Protein AF-0000000067840440 (afdb_homodimer)

Organism: Pseudomonas putida (strain ATCC 47054 / DSM 6125 / CFBP 8728 / NCIMB 11950 / KT2440) (NCBI:txid160488)

Sequence (630 aa):
MSRLPPDKAQAPASLGALKISSRQITLLNALGEFGNLRRAAAAMHTTQPAASLLLQQLEERLGVRLFERLPRGMQATLYGEVMIRYAQNALHEFDHAQAQIAELARGALGLVRVGSVMGPVPGVLTKAVLAYKRDQPKVRISLEVGTSDTLLPALLRGDFDMVVGRLPDQSDSQELNIELFDGGEQMRIIARAGHPLATATGLQLADLVSLTWILHPIGSPMRRRVESALQAGGMVQSLDIVETASILATTAMLEASEMIAVVPNDVAQHYARYGMVAVLPVELPLAMANLGVLTLRSRPNSVALDTLLRYLRAQMSRLPPDKAQAPASLGALKISSRQITLLNALGEFGNLRRAAAAMHTTQPAASLLLQQLEERLGVRLFERLPRGMQATLYGEVMIRYAQNALHEFDHAQAQIAELARGALGLVRVGSVMGPVPGVLTKAVLAYKRDQPKVRISLEVGTSDTLLPALLRGDFDMVVGRLPDQSDSQELNIELFDGGEQMRIIARAGHPLATATGLQLADLVSLTWILHPIGSPMRRRVESALQAGGMVQSLDIVETASILATTAMLEASEMIAVVPNDVAQHYARYGMVAVLPVELPLAMANLGVLTLRSRPNSVALDTLLRYLRAQ

Solvent-accessible surface area (backbone atoms only — not comparable to full-atom values): 33110 Å² total; per-residue (Å²): 133,82,77,72,72,78,78,74,72,67,73,69,76,70,54,72,56,43,87,49,42,16,64,42,30,29,46,34,35,27,34,64,75,57,30,19,61,60,59,21,12,54,53,66,74,46,49,47,68,58,44,49,50,48,51,48,53,45,23,60,71,68,71,45,66,33,59,43,84,47,101,91,29,38,43,67,30,76,48,18,34,36,48,20,16,33,22,37,48,39,44,48,39,46,52,50,31,50,50,50,45,51,49,64,68,68,56,71,89,38,76,35,32,36,29,28,33,64,46,49,35,66,46,52,50,36,53,16,53,50,56,42,43,74,76,41,47,72,44,34,39,36,45,45,70,52,44,48,64,59,44,48,57,34,36,78,10,47,70,23,64,30,32,42,31,58,70,65,66,80,83,60,50,80,55,40,40,76,46,70,48,88,61,66,50,51,59,37,40,35,28,15,50,84,41,75,60,46,75,43,79,85,50,49,72,74,78,51,57,85,40,42,36,41,35,45,43,87,74,26,62,64,34,53,46,50,51,50,34,38,42,74,66,64,49,77,68,86,64,31,44,36,26,35,79,37,64,67,54,50,52,38,43,16,61,75,44,80,31,33,33,69,40,35,44,57,47,51,52,59,40,33,76,50,55,55,29,29,65,37,63,45,84,59,83,50,80,46,68,45,38,23,42,35,32,52,60,88,51,80,76,50,72,66,45,50,52,43,50,52,40,46,71,72,97,136,82,77,71,73,76,78,72,72,69,73,70,74,69,54,73,56,44,88,48,43,17,65,43,31,29,46,35,34,26,33,63,73,57,30,19,60,59,59,20,12,53,54,68,74,47,49,46,68,58,45,50,48,48,50,47,53,45,24,60,72,69,70,45,67,33,59,43,84,47,98,90,31,39,43,68,31,77,47,19,32,35,47,19,16,34,23,36,47,39,45,47,39,45,52,51,31,51,50,50,45,51,48,64,68,69,56,71,90,38,77,37,32,37,30,27,32,65,44,49,35,67,47,52,49,35,53,16,53,51,56,42,44,72,76,41,47,73,43,33,40,38,43,45,68,52,45,47,63,58,44,49,58,34,35,77,10,48,69,23,64,31,32,42,30,56,71,66,66,79,84,60,50,81,55,39,42,76,46,71,50,89,60,66,49,52,57,36,40,34,29,15,50,84,39,76,61,47,75,44,79,85,50,50,72,74,77,51,58,87,40,42,35,40,36,46,43,87,75,25,63,64,34,56,47,50,51,51,33,38,43,74,64,65,50,77,68,86,65,29,43,37,27,35,79,36,65,66,54,50,50,37,41,16,62,75,43,79,32,34,33,68,41,34,43,57,47,49,51,59,40,33,75,50,55,54,28,29,65,37,64,46,83,60,83,50,81,46,70,44,37,23,44,37,31,51,60,88,50,82,77,50,72,65,46,50,52,45,50,53,39,46,70,71,98

Structure (mmCIF, N/CA/C/O backbone):
data_AF-0000000067840440-model_v1
#
loop_
_entity.id
_entity.type
_entity.pdbx_description
1 polymer 'Galactose-binding protein regulator'
#
loop_
_atom_site.group_PDB
_atom_site.id
_atom_site.type_symbol
_atom_site.label_atom_id
_atom_site.label_alt_id
_atom_site.label_comp_id
_atom_site.label_asym_id
_atom_site.label_entity_id
_atom_site.label_seq_id
_atom_site.pdbx_PDB_ins_code
_atom_site.Cartn_x
_atom_site.Cartn_y
_atom_site.Cartn_z
_atom_site.occupancy
_atom_site.B_iso_or_equiv
_atom_site.auth_seq_id
_atom_site.auth_comp_id
_atom_site.auth_asym_id
_atom_site.auth_atom_id
_atom_site.pdbx_PDB_model_num
ATOM 1 N N . MET A 1 1 ? -34.469 9.391 48.969 1 28.38 1 MET A N 1
ATOM 2 C CA . MET A 1 1 ? -34.156 8.75 47.719 1 28.38 1 MET A CA 1
ATOM 3 C C . MET A 1 1 ? -33.156 9.578 46.906 1 28.38 1 MET A C 1
ATOM 5 O O . MET A 1 1 ? -33.438 10.695 46.5 1 28.38 1 MET A O 1
ATOM 9 N N . SER A 1 2 ? -31.891 9.5 47.219 1 31 2 SER A N 1
ATOM 10 C CA . SER A 1 2 ? -30.719 10.297 46.875 1 31 2 SER A CA 1
ATOM 11 C C . SER A 1 2 ? -30.375 10.156 45.375 1 31 2 SER A C 1
ATOM 13 O O . SER A 1 2 ? -30.25 9.047 44.875 1 31 2 SER A O 1
ATOM 15 N N . ARG A 1 3 ? -30.891 11.055 44.5 1 33.47 3 ARG A N 1
ATOM 16 C CA . ARG A 1 3 ? -30.672 11.156 43.062 1 33.47 3 ARG A CA 1
ATOM 17 C C . ARG A 1 3 ? -29.188 11.125 42.719 1 33.47 3 ARG A C 1
ATOM 19 O O . ARG A 1 3 ? -28.422 11.984 43.156 1 33.47 3 ARG A O 1
ATOM 26 N N . LEU A 1 4 ? -28.672 9.922 42.625 1 33.91 4 LEU A N 1
ATOM 27 C CA . LEU A 1 4 ? -27.281 9.789 42.188 1 33.91 4 LEU A CA 1
ATOM 28 C C . LEU A 1 4 ? -27 10.641 40.969 1 33.91 4 LEU A C 1
ATOM 30 O O . LEU A 1 4 ? -27.797 10.664 40.031 1 33.91 4 LEU A O 1
ATOM 34 N N . PRO A 1 5 ? -26.203 11.688 41.125 1 35.19 5 PRO A N 1
ATOM 35 C CA . PRO A 1 5 ? -25.938 12.625 40 1 35.19 5 PRO A CA 1
ATOM 36 C C . PRO A 1 5 ? -25.562 11.914 38.719 1 35.19 5 PRO A C 1
ATOM 38 O O . PRO A 1 5 ? -25.062 10.789 38.75 1 35.19 5 PRO A O 1
ATOM 41 N N . PRO A 1 6 ? -26.234 12.211 37.594 1 34.09 6 PRO A N 1
ATOM 42 C CA . PRO A 1 6 ? -26.016 11.602 36.281 1 34.09 6 PRO A CA 1
ATOM 43 C C . PRO A 1 6 ? -24.531 11.453 35.938 1 34.09 6 PRO A C 1
ATOM 45 O O . PRO A 1 6 ? -23.703 12.203 36.469 1 34.09 6 PRO A O 1
ATOM 48 N N . ASP A 1 7 ? -24.078 10.227 35.719 1 33.16 7 ASP A N 1
ATOM 49 C CA . ASP A 1 7 ? -22.75 9.789 35.312 1 33.16 7 ASP A CA 1
ATOM 50 C C . ASP A 1 7 ? -22.125 10.773 34.344 1 33.16 7 ASP A C 1
ATOM 52 O O . ASP A 1 7 ? -22.75 11.164 33.375 1 33.16 7 ASP A O 1
ATOM 56 N N . LYS A 1 8 ? -21.312 11.609 34.812 1 33.97 8 LYS A N 1
ATOM 57 C CA . LYS A 1 8 ? -20.484 12.539 34.062 1 33.97 8 LYS A CA 1
ATOM 58 C C . LYS A 1 8 ? -20.031 11.914 32.75 1 33.97 8 LYS A C 1
ATOM 60 O O . LYS A 1 8 ? -19.344 10.883 32.75 1 33.97 8 LYS A O 1
ATOM 65 N N . ALA A 1 9 ? -20.812 11.977 31.766 1 32.28 9 ALA A N 1
ATOM 66 C CA . ALA A 1 9 ? -20.422 11.695 30.391 1 32.28 9 ALA A CA 1
ATOM 67 C C . ALA A 1 9 ? -18.938 11.992 30.172 1 32.28 9 ALA A C 1
ATOM 69 O O . ALA A 1 9 ? -18.484 13.125 30.359 1 32.28 9 ALA A O 1
ATOM 70 N N . GLN A 1 10 ? -18.094 11.062 30.547 1 31.89 10 GLN A N 1
ATOM 71 C CA . GLN A 1 10 ? -16.656 11.156 30.266 1 31.89 10 GLN A CA 1
ATOM 72 C C . GLN A 1 10 ? -16.391 11.938 28.984 1 31.89 10 GLN A C 1
ATOM 74 O O . GLN A 1 10 ? -17.031 11.695 27.953 1 31.89 10 GLN A O 1
ATOM 79 N N . ALA A 1 11 ? -15.984 13.133 29.156 1 32.31 11 ALA A N 1
ATOM 80 C CA . ALA A 1 11 ? -15.562 13.984 28.047 1 32.31 11 ALA A CA 1
ATOM 81 C C . ALA A 1 11 ? -14.961 13.164 26.906 1 32.31 11 ALA A C 1
ATOM 83 O O . ALA A 1 11 ? -14.164 12.25 27.156 1 32.31 11 ALA A O 1
ATOM 84 N N . PRO A 1 12 ? -15.742 12.953 25.891 1 32.41 12 PRO A N 1
ATOM 85 C CA . PRO A 1 12 ? -15.188 12.203 24.766 1 32.41 12 PRO A CA 1
ATOM 86 C C . PRO A 1 12 ? -13.688 12.414 24.594 1 32.41 12 PRO A C 1
ATOM 88 O O . PRO A 1 12 ? -13.148 13.438 25.031 1 32.41 12 PRO A O 1
ATOM 91 N N . ALA A 1 13 ? -12.961 11.453 24.375 1 35.81 13 ALA A N 1
ATOM 92 C CA . ALA A 1 13 ? -11.531 11.414 24.062 1 35.81 13 ALA A CA 1
ATOM 93 C C . ALA A 1 13 ? -11.094 12.672 23.312 1 35.81 13 ALA A C 1
ATOM 95 O O . ALA A 1 13 ? -11.844 13.211 22.5 1 35.81 13 ALA A O 1
ATOM 96 N N . SER A 1 14 ? -10.242 13.492 23.906 1 36.78 14 SER A N 1
ATOM 97 C CA . SER A 1 14 ? -9.641 14.703 23.359 1 36.78 14 SER A CA 1
ATOM 98 C C . SER A 1 14 ? -9.414 14.586 21.859 1 36.78 14 SER A C 1
ATOM 100 O O . SER A 1 14 ? -8.891 13.57 21.391 1 36.78 14 SER A O 1
ATOM 102 N N . LEU A 1 15 ? -10.305 14.977 21.109 1 39.09 15 LEU A N 1
ATOM 103 C CA . LEU A 1 15 ? -10.047 15.094 19.672 1 39.09 15 LEU A CA 1
ATOM 104 C C . LEU A 1 15 ? -8.578 15.398 19.406 1 39.09 15 LEU A C 1
ATOM 106 O O . LEU A 1 15 ? -7.996 16.281 20.047 1 39.09 15 LEU A O 1
ATOM 110 N N . GLY A 1 16 ? -7.758 14.484 19.328 1 41.41 16 GLY A N 1
ATOM 111 C CA . GLY A 1 16 ? -6.336 14.562 19.031 1 41.41 16 GLY A CA 1
ATOM 112 C C . GLY A 1 16 ? -5.949 15.836 18.312 1 41.41 16 GLY A C 1
ATOM 113 O O . GLY A 1 16 ? -6.266 16 17.125 1 41.41 16 GLY A O 1
ATOM 114 N N . ALA A 1 17 ? -6.137 17 18.938 1 44.5 17 ALA A N 1
ATOM 115 C CA . ALA A 1 17 ? -5.582 18.25 18.406 1 44.5 17 ALA A CA 1
ATOM 116 C C . ALA A 1 17 ? -4.23 18 17.734 1 44.5 17 ALA A C 1
ATOM 118 O O . ALA A 1 17 ? -3.432 17.203 18.219 1 44.5 17 ALA A O 1
ATOM 119 N N . LEU A 1 18 ? -4.277 18.188 16.469 1 50.38 18 LEU A N 1
ATOM 120 C CA . LEU A 1 18 ? -2.963 18.141 15.844 1 50.38 18 LEU A CA 1
ATOM 121 C C . LEU A 1 18 ? -1.932 18.891 16.688 1 50.38 18 LEU A C 1
ATOM 123 O O . LEU A 1 18 ? -2.096 20.078 16.969 1 50.38 18 LEU A O 1
ATOM 127 N N . LYS A 1 19 ? -1.254 18.203 17.453 1 61.56 19 LYS A N 1
ATOM 128 C CA . LYS A 1 19 ? -0.225 18.75 18.344 1 61.56 19 LYS A CA 1
ATOM 129 C C . LYS A 1 19 ? 0.847 19.484 17.547 1 61.56 19 LYS A C 1
ATOM 131 O O . LYS A 1 19 ? 1.89 19.859 18.094 1 61.56 19 LYS A O 1
ATOM 136 N N . ILE A 1 20 ? 0.5 19.609 16.297 1 67.69 20 ILE A N 1
ATOM 137 C CA . ILE A 1 20 ? 1.403 20.359 15.414 1 67.69 20 ILE A CA 1
ATOM 138 C C . ILE A 1 20 ? 0.603 21.312 14.539 1 67.69 20 ILE A C 1
ATOM 140 O O . ILE A 1 20 ? -0.473 20.969 14.047 1 67.69 20 ILE A O 1
ATOM 144 N N . SER A 1 21 ? 0.881 22.578 14.578 1 71.38 21 SER A N 1
ATOM 145 C CA . SER A 1 21 ? 0.178 23.594 13.805 1 71.38 21 SER A CA 1
ATOM 146 C C . SER A 1 21 ? 0.513 23.484 12.32 1 71.38 21 SER A C 1
ATOM 148 O O . SER A 1 21 ? 1.528 22.891 11.953 1 71.38 21 SER A O 1
ATOM 150 N N . SER A 1 22 ? -0.416 24.016 11.516 1 73.69 22 SER A N 1
ATOM 151 C CA . SER A 1 22 ? -0.146 24.078 10.086 1 73.69 22 SER A CA 1
ATOM 152 C C . SER A 1 22 ? 1.163 24.812 9.797 1 73.69 22 SER A C 1
ATOM 154 O O . SER A 1 22 ? 1.905 24.438 8.891 1 73.69 22 SER A O 1
ATOM 156 N N . ARG A 1 23 ? 1.338 25.797 10.641 1 77.75 23 ARG A N 1
ATOM 157 C CA . ARG A 1 23 ? 2.572 26.562 10.477 1 77.75 23 ARG A CA 1
ATOM 158 C C . ARG A 1 23 ? 3.789 25.719 10.828 1 77.75 23 ARG A C 1
ATOM 160 O O . ARG A 1 23 ? 4.832 25.812 10.172 1 77.75 23 ARG A O 1
ATOM 167 N N . GLN A 1 24 ? 3.531 24.922 11.828 1 84 24 GLN A N 1
ATOM 168 C CA . GLN A 1 24 ? 4.617 24.031 12.203 1 84 24 GLN A CA 1
ATOM 169 C C . GLN A 1 24 ? 4.867 22.984 11.117 1 84 24 GLN A C 1
ATOM 171 O O . GLN A 1 24 ? 6.016 22.625 10.844 1 84 24 GLN A O 1
ATOM 176 N N . ILE A 1 25 ? 3.828 22.531 10.57 1 79.12 25 ILE A N 1
ATOM 177 C CA . ILE A 1 25 ? 3.943 21.578 9.477 1 79.12 25 ILE A CA 1
ATOM 178 C C . ILE A 1 25 ? 4.695 22.219 8.312 1 79.12 25 ILE A C 1
ATOM 180 O O . ILE A 1 25 ? 5.613 21.609 7.746 1 79.12 25 ILE A O 1
ATOM 184 N N . THR A 1 26 ? 4.289 23.453 8.023 1 79.31 26 THR A N 1
ATOM 185 C CA . THR A 1 26 ? 4.93 24.188 6.938 1 79.31 26 THR A CA 1
ATOM 186 C C . THR A 1 26 ? 6.398 24.438 7.258 1 79.31 26 THR A C 1
ATOM 188 O O . THR A 1 26 ? 7.258 24.344 6.383 1 79.31 26 THR A O 1
ATOM 191 N N . LEU A 1 27 ? 6.57 24.766 8.508 1 87 27 LEU A N 1
ATOM 192 C CA . LEU A 1 27 ? 7.941 25.016 8.938 1 87 27 LEU A CA 1
ATOM 193 C C . LEU A 1 27 ? 8.797 23.766 8.781 1 87 27 LEU A C 1
ATOM 195 O O . LEU A 1 27 ? 9.914 23.844 8.266 1 87 27 LEU A O 1
ATOM 199 N N . LEU A 1 28 ? 8.289 22.672 9.289 1 86.06 28 LEU A N 1
ATOM 200 C CA . LEU A 1 28 ? 9.008 21.406 9.195 1 86.06 28 LEU A CA 1
ATOM 201 C C . LEU A 1 28 ? 9.312 21.062 7.746 1 86.06 28 LEU A C 1
ATOM 203 O O . LEU A 1 28 ? 10.422 20.625 7.426 1 86.06 28 LEU A O 1
ATOM 207 N N . ASN A 1 29 ? 8.367 21.312 6.922 1 78.38 29 ASN A N 1
ATOM 208 C CA . ASN A 1 29 ? 8.555 21.078 5.492 1 78.38 29 ASN A CA 1
ATOM 209 C C . ASN A 1 29 ? 9.641 21.984 4.918 1 78.38 29 ASN A C 1
ATOM 211 O O . ASN A 1 29 ? 10.508 21.516 4.172 1 78.38 29 ASN A O 1
ATOM 215 N N . ALA A 1 30 ? 9.609 23.281 5.242 1 81.06 30 ALA A N 1
ATOM 216 C CA . ALA A 1 30 ? 10.586 24.266 4.773 1 81.06 30 ALA A CA 1
ATOM 217 C C . ALA A 1 30 ? 11.984 23.938 5.277 1 81.06 30 ALA A C 1
ATOM 219 O O . ALA A 1 30 ? 12.961 24.031 4.531 1 81.06 30 ALA A O 1
ATOM 220 N N . LEU A 1 31 ? 12.008 23.516 6.508 1 86.75 31 LEU A N 1
ATOM 221 C CA . LEU A 1 31 ? 13.297 23.172 7.086 1 86.75 31 LEU A CA 1
ATOM 222 C C . LEU A 1 31 ? 13.867 21.922 6.418 1 86.75 31 LEU A C 1
ATOM 224 O O . LEU A 1 31 ? 15.078 21.797 6.27 1 86.75 31 LEU A O 1
ATOM 228 N N . GLY A 1 32 ? 12.977 21.078 6.141 1 79.44 32 GLY A N 1
ATOM 229 C CA . GLY A 1 32 ? 13.398 19.906 5.391 1 79.44 32 GLY A CA 1
ATOM 230 C C . GLY A 1 32 ? 13.969 20.234 4.023 1 79.44 32 GLY A C 1
ATOM 231 O O . GLY A 1 32 ? 14.93 19.609 3.572 1 79.44 32 GLY A O 1
ATOM 232 N N . GLU A 1 33 ? 13.445 21.219 3.379 1 73.19 33 GLU A N 1
ATOM 233 C CA . GLU A 1 33 ? 13.82 21.625 2.029 1 73.19 33 GLU A CA 1
ATOM 234 C C . GLU A 1 33 ? 15.078 22.484 2.041 1 73.19 33 GLU A C 1
ATOM 236 O O . GLU A 1 33 ? 15.969 22.297 1.205 1 73.19 33 GLU A O 1
ATOM 241 N N . PHE A 1 34 ? 15.172 23.375 2.994 1 77.69 34 PHE A N 1
ATOM 242 C CA . PHE A 1 34 ? 16.203 24.406 2.912 1 77.69 34 PHE A CA 1
ATOM 243 C C . PHE A 1 34 ? 17.344 24.125 3.885 1 77.69 34 PHE A C 1
ATOM 245 O O . PHE A 1 34 ? 18.438 24.641 3.729 1 77.69 34 PHE A O 1
ATOM 252 N N . GLY A 1 35 ? 17.047 23.297 4.949 1 83.06 35 GLY A N 1
ATOM 253 C CA . GLY A 1 35 ? 18.031 23 5.965 1 83.06 35 GLY A CA 1
ATOM 254 C C . GLY A 1 35 ? 18.562 24.234 6.664 1 83.06 35 GLY A C 1
ATOM 255 O O . GLY A 1 35 ? 19.688 24.234 7.18 1 83.06 35 GLY A O 1
ATOM 256 N N . ASN A 1 36 ? 17.938 25.266 6.465 1 87.44 36 ASN A N 1
ATOM 257 C CA . ASN A 1 36 ? 18.297 26.562 7.004 1 87.44 36 ASN A CA 1
ATOM 258 C C . ASN A 1 36 ? 17.094 27.328 7.52 1 87.44 36 ASN A C 1
ATOM 260 O O . ASN A 1 36 ? 16.125 27.531 6.785 1 87.44 36 ASN A O 1
ATOM 264 N N . LEU A 1 37 ? 17.219 27.734 8.797 1 90.31 37 LEU A N 1
ATOM 265 C CA . LEU A 1 37 ? 16.062 28.328 9.453 1 90.31 37 LEU A CA 1
ATOM 266 C C . LEU A 1 37 ? 15.703 29.672 8.812 1 90.31 37 LEU A C 1
ATOM 268 O O . LEU A 1 37 ? 14.523 30 8.672 1 90.31 37 LEU A O 1
ATOM 272 N N . ARG A 1 38 ? 16.734 30.469 8.461 1 88.69 38 ARG A N 1
ATOM 273 C CA . ARG A 1 38 ? 16.5 31.766 7.828 1 88.69 38 ARG A CA 1
ATOM 274 C C . ARG A 1 38 ? 15.773 31.594 6.496 1 88.69 38 ARG A C 1
ATOM 276 O O . ARG A 1 38 ? 14.797 32.281 6.223 1 88.69 38 ARG A O 1
ATOM 283 N N . ARG A 1 39 ? 16.266 30.703 5.703 1 87.69 39 ARG A N 1
ATOM 284 C CA . ARG A 1 39 ? 15.664 30.438 4.402 1 87.69 39 ARG A CA 1
ATOM 285 C C . ARG A 1 39 ? 14.266 29.859 4.559 1 87.69 39 ARG A C 1
ATOM 287 O O . ARG A 1 39 ? 13.359 30.188 3.795 1 87.69 39 ARG A O 1
ATOM 294 N N . ALA A 1 40 ? 14.148 28.938 5.539 1 88.62 40 ALA A N 1
ATOM 295 C CA . ALA A 1 40 ? 12.836 28.344 5.812 1 88.62 40 ALA A CA 1
ATOM 296 C C . ALA A 1 40 ? 11.836 29.422 6.223 1 88.62 40 ALA A C 1
ATOM 298 O O . ALA A 1 40 ? 10.695 29.438 5.742 1 88.62 40 ALA A O 1
ATOM 299 N N . ALA A 1 41 ? 12.234 30.328 7.066 1 89.94 41 ALA A N 1
ATOM 300 C CA . ALA A 1 41 ? 11.383 31.422 7.516 1 89.94 41 ALA A CA 1
ATOM 301 C C . ALA A 1 41 ? 10.961 32.312 6.344 1 89.94 41 ALA A C 1
ATOM 303 O O . ALA A 1 41 ? 9.789 32.656 6.219 1 89.94 41 ALA A O 1
ATOM 304 N N . ALA A 1 42 ? 11.906 32.625 5.492 1 85.62 42 ALA A N 1
ATOM 305 C CA . ALA A 1 42 ? 11.633 33.438 4.32 1 85.62 42 ALA A CA 1
ATOM 306 C C . ALA A 1 42 ? 10.594 32.781 3.414 1 85.62 42 ALA A C 1
ATOM 308 O O . ALA A 1 42 ? 9.672 33.438 2.934 1 85.62 42 ALA A O 1
ATOM 309 N N . ALA A 1 43 ? 10.742 31.516 3.271 1 80.12 43 ALA A N 1
ATOM 310 C CA . ALA A 1 43 ? 9.828 30.766 2.414 1 80.12 43 ALA A CA 1
ATOM 311 C C . ALA A 1 43 ? 8.414 30.766 2.982 1 80.12 43 ALA A C 1
ATOM 313 O O . ALA A 1 43 ? 7.438 30.672 2.232 1 80.12 43 ALA A O 1
ATOM 314 N N . MET A 1 44 ? 8.328 30.828 4.258 1 81.62 44 MET A N 1
ATOM 315 C CA . MET A 1 44 ? 7.043 30.844 4.945 1 81.62 44 MET A CA 1
ATOM 316 C C . MET A 1 44 ? 6.535 32.25 5.145 1 81.62 44 MET A C 1
ATOM 318 O O . MET A 1 44 ? 5.492 32.469 5.766 1 81.62 44 MET A O 1
ATOM 322 N N . HIS A 1 45 ? 7.281 33.219 4.629 1 84.38 45 HIS A N 1
ATOM 323 C CA . HIS A 1 45 ? 6.945 34.625 4.793 1 84.38 45 HIS A CA 1
ATOM 324 C C . HIS A 1 45 ? 6.805 34.969 6.27 1 84.38 45 HIS A C 1
ATOM 326 O O . HIS A 1 45 ? 5.824 35.625 6.668 1 84.38 45 HIS A O 1
ATOM 332 N N . THR A 1 46 ? 7.742 34.469 7.051 1 88 46 THR A N 1
ATOM 333 C CA . THR A 1 46 ? 7.824 34.781 8.469 1 88 46 THR A CA 1
ATOM 334 C C . THR A 1 46 ? 9.258 35.156 8.859 1 88 46 THR A C 1
ATOM 336 O O . THR A 1 46 ? 10.156 35.156 8.016 1 88 46 THR A O 1
ATOM 339 N N . THR A 1 47 ? 9.414 35.625 10.109 1 90.25 47 THR A N 1
ATOM 340 C CA . THR A 1 47 ? 10.742 36.031 10.594 1 90.25 47 THR A CA 1
ATOM 341 C C . THR A 1 47 ? 11.461 34.812 11.203 1 90.25 47 THR A C 1
ATOM 343 O O . THR A 1 47 ? 10.828 33.844 11.625 1 90.25 47 THR A O 1
ATOM 346 N N . GLN A 1 48 ? 12.766 34.875 11.094 1 90.81 48 GLN A N 1
ATOM 347 C CA . GLN A 1 48 ? 13.578 33.812 11.641 1 90.81 48 GLN A CA 1
ATOM 348 C C . GLN A 1 48 ? 13.281 33.594 13.125 1 90.81 48 GLN A C 1
ATOM 350 O O . GLN A 1 48 ? 13.18 32.438 13.578 1 90.81 48 GLN A O 1
ATOM 355 N N . PRO A 1 49 ? 13.062 34.656 13.938 1 91.94 49 PRO A N 1
ATOM 356 C CA . PRO A 1 49 ? 12.719 34.406 15.344 1 91.94 49 PRO A CA 1
ATOM 357 C C . PRO A 1 49 ? 11.383 33.688 15.5 1 91.94 49 PRO A C 1
ATOM 359 O O . PRO A 1 49 ? 11.242 32.812 16.359 1 91.94 49 PRO A O 1
ATOM 362 N N . ALA A 1 50 ? 10.469 34.062 14.711 1 91.88 50 ALA A N 1
ATOM 363 C CA . ALA A 1 50 ? 9.148 33.406 14.758 1 91.88 50 ALA A CA 1
ATOM 364 C C . ALA A 1 50 ? 9.242 31.938 14.383 1 91.88 50 ALA A C 1
ATOM 366 O O . ALA A 1 50 ? 8.617 31.094 15.023 1 91.88 50 ALA A O 1
ATOM 367 N N . ALA A 1 51 ? 10.008 31.672 13.367 1 92.38 51 ALA A N 1
ATOM 368 C CA . ALA A 1 51 ? 10.219 30.297 12.938 1 92.38 51 ALA A CA 1
ATOM 369 C C . ALA A 1 51 ? 10.945 29.484 14.016 1 92.38 51 ALA A C 1
ATOM 371 O O . ALA A 1 51 ? 10.617 28.328 14.258 1 92.38 51 ALA A O 1
ATOM 372 N N . SER A 1 52 ? 11.859 30.141 14.625 1 92.12 52 SER A N 1
ATOM 373 C CA . SER A 1 52 ? 12.602 29.5 15.703 1 92.12 52 SER A CA 1
ATOM 374 C C . SER A 1 52 ? 11.688 29.125 16.859 1 92.12 52 SER A C 1
ATOM 376 O O . SER A 1 52 ? 11.805 28.047 17.422 1 92.12 52 SER A O 1
ATOM 378 N N . LEU A 1 53 ? 10.82 30.031 17.156 1 92.44 53 LEU A N 1
ATOM 379 C CA . LEU A 1 53 ? 9.875 29.797 18.234 1 92.44 53 LEU A CA 1
ATOM 380 C C . LEU A 1 53 ? 8.945 28.625 17.906 1 92.44 53 LEU A C 1
ATOM 382 O O . LEU A 1 53 ? 8.664 27.797 18.781 1 92.44 53 LEU A O 1
ATOM 386 N N . LEU A 1 54 ? 8.477 28.547 16.719 1 90.5 54 LEU A N 1
ATOM 387 C CA . LEU A 1 54 ? 7.617 27.469 16.266 1 90.5 54 LEU A CA 1
ATOM 388 C C . LEU A 1 54 ? 8.312 26.109 16.438 1 90.5 54 LEU A C 1
ATOM 390 O O . LEU A 1 54 ? 7.707 25.156 16.906 1 90.5 54 LEU A O 1
ATOM 394 N N . LEU A 1 55 ? 9.547 26.109 16.047 1 91.88 55 LEU A N 1
ATOM 395 C CA . LEU A 1 55 ? 10.328 24.875 16.125 1 91.88 55 LEU A CA 1
ATOM 396 C C . LEU A 1 55 ? 10.555 24.469 17.578 1 91.88 55 LEU A C 1
ATOM 398 O O . LEU A 1 55 ? 10.391 23.297 17.938 1 91.88 55 LEU A O 1
ATOM 402 N N . GLN A 1 56 ? 10.883 25.438 18.375 1 91.69 56 GLN A N 1
ATOM 403 C CA . GLN A 1 56 ? 11.141 25.188 19.781 1 91.69 56 GLN A CA 1
ATOM 404 C C . GLN A 1 56 ? 9.891 24.641 20.484 1 91.69 56 GLN A C 1
ATOM 406 O O . GLN A 1 56 ? 9.977 23.703 21.281 1 91.69 56 GLN A O 1
ATOM 411 N N . GLN A 1 57 ? 8.828 25.25 20.203 1 89.5 57 GLN A N 1
ATOM 412 C CA . GLN A 1 57 ? 7.566 24.812 20.781 1 89.5 57 GLN A CA 1
ATOM 413 C C . GLN A 1 57 ? 7.262 23.359 20.391 1 89.5 57 GLN A C 1
ATOM 415 O O . GLN A 1 57 ? 6.797 22.578 21.219 1 89.5 57 GLN A O 1
ATOM 420 N N . LEU A 1 58 ? 7.52 23.062 19.172 1 85.38 58 LEU A N 1
ATOM 421 C CA . LEU A 1 58 ? 7.277 21.703 18.703 1 85.38 58 LEU A CA 1
ATOM 422 C C . LEU A 1 58 ? 8.219 20.719 19.359 1 85.38 58 LEU A C 1
ATOM 424 O O . LEU A 1 58 ? 7.797 19.641 19.797 1 85.38 58 LEU A O 1
ATOM 428 N N . GLU A 1 59 ? 9.492 21.094 19.438 1 87.88 59 GLU A N 1
ATOM 429 C CA . GLU A 1 59 ? 10.492 20.234 20.062 1 87.88 59 GLU A CA 1
ATOM 430 C C . GLU A 1 59 ? 10.172 20.016 21.547 1 87.88 59 GLU A C 1
ATOM 432 O O . GLU A 1 59 ? 10.328 18.906 22.062 1 87.88 59 GLU A O 1
ATOM 437 N N . GLU A 1 60 ? 9.711 21.078 22.188 1 85.31 60 GLU A N 1
ATOM 438 C CA . GLU A 1 60 ? 9.32 21 23.594 1 85.31 60 GLU A CA 1
ATOM 439 C C . GLU A 1 60 ? 8.133 20.062 23.781 1 85.31 60 GLU A C 1
ATOM 441 O O . GLU A 1 60 ? 8.117 19.234 24.688 1 85.31 60 GLU A O 1
ATOM 446 N N . ARG A 1 61 ? 7.305 20.219 22.922 1 80.62 61 ARG A N 1
ATOM 447 C CA . ARG A 1 61 ? 6.102 19.391 23 1 80.62 61 ARG A CA 1
ATOM 448 C C . ARG A 1 61 ? 6.434 17.922 22.781 1 80.62 61 ARG A C 1
ATOM 450 O O . ARG A 1 61 ? 5.855 17.047 23.422 1 80.62 61 ARG A O 1
ATOM 457 N N . LEU A 1 62 ? 7.336 17.703 21.812 1 77.75 62 LEU A N 1
ATOM 458 C CA . LEU A 1 62 ? 7.703 16.328 21.453 1 77.75 62 LEU A CA 1
ATOM 459 C C . LEU A 1 62 ? 8.742 15.781 22.422 1 77.75 62 LEU A C 1
ATOM 461 O O . LEU A 1 62 ? 8.961 14.57 22.484 1 77.75 62 LEU A O 1
ATOM 465 N N . GLY A 1 63 ? 9.305 16.672 23.125 1 80.38 63 GLY A N 1
ATOM 466 C CA . GLY A 1 63 ? 10.305 16.266 24.109 1 80.38 63 GLY A CA 1
ATOM 467 C C . GLY A 1 63 ? 11.625 15.875 23.484 1 80.38 63 GLY A C 1
ATOM 468 O O . GLY A 1 63 ? 12.43 15.188 24.109 1 80.38 63 GLY A O 1
ATOM 469 N N . VAL A 1 64 ? 11.812 16.062 22.203 1 81.5 64 VAL A N 1
ATOM 470 C CA . VAL A 1 64 ? 13.039 15.727 21.484 1 81.5 64 VAL A CA 1
ATOM 471 C C . VAL A 1 64 ? 13.484 16.906 20.641 1 81.5 64 VAL A C 1
ATOM 473 O O . VAL A 1 64 ? 12.68 17.781 20.297 1 81.5 64 VAL A O 1
ATOM 476 N N . ARG A 1 65 ? 14.75 16.969 20.375 1 87.38 65 ARG A N 1
ATOM 477 C CA . ARG A 1 65 ? 15.281 17.922 19.406 1 87.38 65 ARG A CA 1
ATOM 478 C C . ARG A 1 65 ? 15.117 17.406 17.984 1 87.38 65 ARG A C 1
ATOM 480 O O . ARG A 1 65 ? 15.5 16.281 17.672 1 87.38 65 ARG A O 1
ATOM 487 N N . LEU A 1 66 ? 14.492 18.188 17.234 1 88.31 66 LEU A N 1
ATOM 488 C CA . LEU A 1 66 ? 14.234 17.781 15.852 1 88.31 66 LEU A CA 1
ATOM 489 C C . LEU A 1 66 ? 15.391 18.172 14.938 1 88.31 66 LEU A C 1
ATOM 491 O O . LEU A 1 66 ? 15.641 17.516 13.93 1 88.31 66 LEU A O 1
ATOM 495 N N . PHE A 1 67 ? 16.062 19.297 15.312 1 90.38 67 PHE A N 1
ATOM 496 C CA . PHE A 1 67 ? 17.156 19.812 14.5 1 90.38 67 PHE A CA 1
ATOM 497 C C . PHE A 1 67 ? 18.359 20.172 15.367 1 90.38 67 PHE A C 1
ATOM 499 O O . PHE A 1 67 ? 18.188 20.625 16.5 1 90.38 67 PHE A O 1
ATOM 506 N N . GLU A 1 68 ? 19.5 19.844 14.766 1 88.81 68 GLU A N 1
ATOM 507 C CA . GLU A 1 68 ? 20.75 20.312 15.367 1 88.81 68 GLU A CA 1
ATOM 508 C C . GLU A 1 68 ? 21.281 21.531 14.625 1 88.81 68 GLU A C 1
ATOM 510 O O . GLU A 1 68 ? 21.234 21.594 13.398 1 88.81 68 GLU A O 1
ATOM 515 N N . ARG A 1 69 ? 21.641 22.547 15.414 1 82 69 ARG A N 1
ATOM 516 C CA . ARG A 1 69 ? 22.172 23.766 14.82 1 82 69 ARG A CA 1
ATOM 517 C C . ARG A 1 69 ? 23.641 23.594 14.453 1 82 69 ARG A C 1
ATOM 519 O O . ARG A 1 69 ? 24.438 23.078 15.25 1 82 69 ARG A O 1
ATOM 526 N N . LEU A 1 70 ? 23.891 23.75 13.188 1 78.69 70 LEU A N 1
ATOM 527 C CA . LEU A 1 70 ? 25.266 23.75 12.68 1 78.69 70 LEU A CA 1
ATOM 528 C C . LEU A 1 70 ? 25.703 25.156 12.281 1 78.69 70 LEU A C 1
ATOM 530 O O . LEU A 1 70 ? 24.859 26.047 12.125 1 78.69 70 LEU A O 1
ATOM 534 N N . PRO A 1 71 ? 27.016 25.469 12.219 1 73.12 71 PRO A N 1
ATOM 535 C CA . PRO A 1 71 ? 27.484 26.812 11.844 1 73.12 71 PRO A CA 1
ATOM 536 C C . PRO A 1 71 ? 26.844 27.312 10.555 1 73.12 71 PRO A C 1
ATOM 538 O O . PRO A 1 71 ? 26.578 28.516 10.422 1 73.12 71 PRO A O 1
ATOM 541 N N . ARG A 1 72 ? 26.531 26.469 9.531 1 70 72 ARG A N 1
ATOM 542 C CA . ARG A 1 72 ? 26 26.906 8.242 1 70 72 ARG A CA 1
ATOM 543 C C . ARG A 1 72 ? 24.578 26.422 8.047 1 70 72 ARG A C 1
ATOM 545 O O . ARG A 1 72 ? 24.109 26.312 6.91 1 70 72 ARG A O 1
ATOM 552 N N . GLY A 1 73 ? 23.906 26.203 9.188 1 82 73 GLY A N 1
ATOM 553 C CA . GLY A 1 73 ? 22.531 25.781 8.984 1 82 73 GLY A CA 1
ATOM 554 C C . GLY A 1 73 ? 22.031 24.812 10.047 1 82 73 GLY A C 1
ATOM 555 O O . GLY A 1 73 ? 22.438 24.906 11.211 1 82 73 GLY A O 1
ATOM 556 N N . MET A 1 74 ? 20.922 24.109 9.68 1 86.19 74 MET A N 1
ATOM 557 C CA . MET A 1 74 ? 20.359 23.109 10.594 1 86.19 74 MET A CA 1
ATOM 558 C C . MET A 1 74 ? 20.297 21.734 9.938 1 86.19 74 MET A C 1
ATOM 560 O O . MET A 1 74 ? 20.125 21.641 8.727 1 86.19 74 MET A O 1
ATOM 564 N N . GLN A 1 75 ? 20.656 20.797 10.727 1 83.62 75 GLN A N 1
ATOM 565 C CA . GLN A 1 75 ? 20.547 19.406 10.273 1 83.62 75 GLN A CA 1
ATOM 566 C C . GLN A 1 75 ? 19.484 18.656 11.062 1 83.62 75 GLN A C 1
ATOM 568 O O . GLN A 1 75 ? 19.438 18.75 12.289 1 83.62 75 GLN A O 1
ATOM 573 N N . ALA A 1 76 ? 18.609 18.047 10.359 1 81.88 76 ALA A N 1
ATOM 574 C CA . ALA A 1 76 ? 17.562 17.266 11.016 1 81.88 76 ALA A CA 1
ATOM 575 C C . ALA A 1 76 ? 18.156 16.109 11.812 1 81.88 76 ALA A C 1
ATOM 577 O O . ALA A 1 76 ? 19.078 15.445 11.352 1 81.88 76 ALA A O 1
ATOM 578 N N . THR A 1 77 ? 17.703 15.922 13.07 1 80 77 THR A N 1
ATOM 579 C CA . THR A 1 77 ? 17.984 14.695 13.812 1 80 77 THR A CA 1
ATOM 580 C C . THR A 1 77 ? 17.188 13.531 13.258 1 80 77 THR A C 1
ATOM 582 O O . THR A 1 77 ? 16.422 13.695 12.297 1 80 77 THR A O 1
ATOM 585 N N . LEU A 1 78 ? 17.422 12.398 13.844 1 63.91 78 LEU A N 1
ATOM 586 C CA . LEU A 1 78 ? 16.594 11.258 13.461 1 63.91 78 LEU A CA 1
ATOM 587 C C . LEU A 1 78 ? 15.117 11.562 13.711 1 63.91 78 LEU A C 1
ATOM 589 O O . LEU A 1 78 ? 14.258 11.188 12.906 1 63.91 78 LEU A O 1
ATOM 593 N N . TYR A 1 79 ? 14.891 12.25 14.797 1 71.75 79 TYR A N 1
ATOM 594 C CA . TYR A 1 79 ? 13.531 12.664 15.133 1 71.75 79 TYR A CA 1
ATOM 595 C C . TYR A 1 79 ? 13.023 13.711 14.148 1 71.75 79 TYR A C 1
ATOM 597 O O . TYR A 1 79 ? 11.852 13.695 13.766 1 71.75 79 TYR A O 1
ATOM 605 N N . GLY A 1 80 ? 13.898 14.578 13.828 1 79.19 80 GLY A N 1
ATOM 606 C CA . GLY A 1 80 ? 13.562 15.594 12.844 1 79.19 80 GLY A CA 1
ATOM 607 C C . GLY A 1 80 ? 13.18 15.016 11.5 1 79.19 80 GLY A C 1
ATOM 608 O O . GLY A 1 80 ? 12.219 15.477 10.867 1 79.19 80 GLY A O 1
ATOM 609 N N . GLU A 1 81 ? 13.875 14.023 11.125 1 66.31 81 GLU A N 1
ATOM 610 C CA . GLU A 1 81 ? 13.586 13.344 9.867 1 66.31 81 GLU A CA 1
ATOM 611 C C . GLU A 1 81 ? 12.188 12.742 9.875 1 66.31 81 GLU A C 1
ATOM 613 O O . GLU A 1 81 ? 11.461 12.836 8.883 1 66.31 81 GLU A O 1
ATOM 618 N N . VAL A 1 82 ? 11.844 12.141 10.961 1 64.31 82 VAL A N 1
ATOM 619 C CA . VAL A 1 82 ? 10.516 11.562 11.125 1 64.31 82 VAL A CA 1
ATOM 620 C C . VAL A 1 82 ? 9.453 12.656 10.992 1 64.31 82 VAL A C 1
ATOM 622 O O . VAL A 1 82 ? 8.453 12.477 10.305 1 64.31 82 VAL A O 1
ATOM 625 N N . MET A 1 83 ? 9.672 13.812 11.578 1 75.81 83 MET A N 1
ATOM 626 C CA . MET A 1 83 ? 8.672 14.875 11.609 1 75.81 83 MET A CA 1
ATOM 627 C C . MET A 1 83 ? 8.602 15.594 10.266 1 75.81 83 MET A C 1
ATOM 629 O O . MET A 1 83 ? 7.535 16.047 9.852 1 75.81 83 MET A O 1
ATOM 633 N N . ILE A 1 84 ? 9.75 15.758 9.68 1 73.31 84 ILE A N 1
ATOM 634 C CA . ILE A 1 84 ? 9.758 16.344 8.344 1 73.31 84 ILE A CA 1
ATOM 635 C C . ILE A 1 84 ? 8.938 15.469 7.398 1 73.31 84 ILE A C 1
ATOM 637 O O . ILE A 1 84 ? 8.109 15.977 6.633 1 73.31 84 ILE A O 1
ATOM 641 N N . ARG A 1 85 ? 9.156 14.234 7.527 1 61.44 85 ARG A N 1
ATOM 642 C CA . ARG A 1 85 ? 8.383 13.297 6.719 1 61.44 85 ARG A CA 1
ATOM 643 C C . ARG A 1 85 ? 6.887 13.445 6.988 1 61.44 85 ARG A C 1
ATOM 645 O O . ARG A 1 85 ? 6.082 13.461 6.059 1 61.44 85 ARG A O 1
ATOM 652 N N . TYR A 1 86 ? 6.555 13.445 8.18 1 65.94 86 TYR A N 1
ATOM 653 C CA . TYR A 1 86 ? 5.164 13.68 8.555 1 65.94 86 TYR A CA 1
ATOM 654 C C . TYR A 1 86 ? 4.621 14.938 7.883 1 65.94 86 TYR A C 1
ATOM 656 O O . TYR A 1 86 ? 3.518 14.93 7.332 1 65.94 86 TYR A O 1
ATOM 664 N N . ALA A 1 87 ? 5.328 16.016 8.023 1 72.94 87 ALA A N 1
ATOM 665 C CA . ALA A 1 87 ? 4.895 17.297 7.465 1 72.94 87 ALA A CA 1
ATOM 666 C C . ALA A 1 87 ? 4.684 17.188 5.957 1 72.94 87 ALA A C 1
ATOM 668 O O . ALA A 1 87 ? 3.68 17.672 5.43 1 72.94 87 ALA A O 1
ATOM 669 N N . GLN A 1 88 ? 5.582 16.609 5.316 1 62.19 88 GLN A N 1
ATOM 670 C CA . GLN A 1 88 ? 5.504 16.453 3.869 1 62.19 88 GLN A CA 1
ATOM 671 C C . GLN A 1 88 ? 4.281 15.617 3.477 1 62.19 88 GLN A C 1
ATOM 673 O O . GLN A 1 88 ? 3.549 15.984 2.555 1 62.19 88 GLN A O 1
ATOM 678 N N . ASN A 1 89 ? 4.094 14.586 4.211 1 59.44 89 ASN A N 1
ATOM 679 C CA . ASN A 1 89 ? 2.922 13.75 3.967 1 59.44 89 ASN A CA 1
ATOM 680 C C . ASN A 1 89 ? 1.627 14.531 4.172 1 59.44 89 ASN A C 1
ATOM 682 O O . ASN A 1 89 ? 0.681 14.391 3.395 1 59.44 89 ASN A O 1
ATOM 686 N N . ALA A 1 90 ? 1.622 15.234 5.199 1 64 90 ALA A N 1
ATOM 687 C CA . ALA A 1 90 ? 0.447 16.047 5.5 1 64 90 ALA A CA 1
ATOM 688 C C . ALA A 1 90 ? 0.142 17.016 4.359 1 64 90 ALA A C 1
ATOM 690 O O . ALA A 1 90 ? -1.02 17.203 3.992 1 64 90 ALA A O 1
ATOM 691 N N . LEU A 1 91 ? 1.161 17.547 3.775 1 62.34 91 LEU A N 1
ATOM 692 C CA . LEU A 1 91 ? 0.995 18.484 2.676 1 62.34 91 LEU A CA 1
ATOM 693 C C . LEU A 1 91 ? 0.548 17.766 1.406 1 62.34 91 LEU A C 1
ATOM 695 O O . LEU A 1 91 ? -0.332 18.25 0.691 1 62.34 91 LEU A O 1
ATOM 699 N N . HIS A 1 92 ? 1.189 16.688 1.157 1 56.97 92 HIS A N 1
ATOM 700 C CA . HIS A 1 92 ? 0.825 15.906 -0.022 1 56.97 92 HIS A CA 1
ATOM 701 C C . HIS A 1 92 ? -0.62 15.43 0.06 1 56.97 92 HIS A C 1
ATOM 703 O O . HIS A 1 92 ? -1.346 15.453 -0.937 1 56.97 92 HIS A O 1
ATOM 709 N N . GLU A 1 93 ? -0.919 14.961 1.192 1 56.78 93 GLU A N 1
ATOM 710 C CA . GLU A 1 93 ? -2.285 14.484 1.4 1 56.78 93 GLU A CA 1
ATOM 711 C C . GLU A 1 93 ? -3.301 15.586 1.103 1 56.78 93 GLU A C 1
ATOM 713 O O . GLU A 1 93 ? -4.391 15.305 0.597 1 56.78 93 GLU A O 1
ATOM 718 N N . PHE A 1 94 ? -2.91 16.719 1.306 1 58.44 94 PHE A N 1
ATOM 719 C CA . PHE A 1 94 ? -3.814 17.828 1.009 1 58.44 94 PHE A CA 1
ATOM 720 C C . PHE A 1 94 ? -4 17.984 -0.495 1 58.44 94 PHE A C 1
ATOM 722 O O . PHE A 1 94 ? -5.125 18.156 -0.971 1 58.44 94 PHE A O 1
ATOM 729 N N . ASP A 1 95 ? -2.857 17.859 -1.141 1 55.53 95 ASP A N 1
ATOM 730 C CA . ASP A 1 95 ? -2.932 17.969 -2.596 1 55.53 95 ASP A CA 1
ATOM 731 C C . ASP A 1 95 ? -3.781 16.844 -3.182 1 55.53 95 ASP A C 1
ATOM 733 O O . ASP A 1 95 ? -4.582 17.062 -4.09 1 55.53 95 ASP A O 1
ATOM 737 N N . HIS A 1 96 ? -3.555 15.734 -2.691 1 52.94 96 HIS A N 1
ATOM 738 C CA . HIS A 1 96 ? -4.355 14.602 -3.127 1 52.94 96 HIS A CA 1
ATOM 739 C C . HIS A 1 96 ? -5.836 14.836 -2.85 1 52.94 96 HIS A C 1
ATOM 741 O O . HIS A 1 96 ? -6.688 14.531 -3.691 1 52.94 96 HIS A O 1
ATOM 747 N N . ALA A 1 97 ? -6.133 15.297 -1.731 1 57.16 97 ALA A N 1
ATOM 748 C CA . ALA A 1 97 ? -7.52 15.609 -1.385 1 57.16 97 ALA A CA 1
ATOM 749 C C . ALA A 1 97 ? -8.109 16.625 -2.354 1 57.16 97 ALA A C 1
ATOM 751 O O . ALA A 1 97 ? -9.266 16.5 -2.775 1 57.16 97 ALA A O 1
ATOM 752 N N . GLN A 1 98 ? -7.281 17.469 -2.682 1 56.22 98 GLN A N 1
ATOM 753 C CA . GLN A 1 98 ? -7.727 18.469 -3.637 1 56.22 98 GLN A CA 1
ATOM 754 C C . GLN A 1 98 ? -8 17.859 -5.004 1 56.22 98 GLN A C 1
ATOM 756 O O . GLN A 1 98 ? -8.992 18.203 -5.66 1 56.22 98 GLN A O 1
ATOM 761 N N . ALA A 1 99 ? -7.168 17 -5.395 1 54.34 99 ALA A N 1
ATOM 762 C CA . ALA A 1 99 ? -7.352 16.328 -6.68 1 54.34 99 ALA A CA 1
ATOM 763 C C . ALA A 1 99 ? -8.633 15.492 -6.68 1 54.34 99 ALA A C 1
ATOM 765 O O . ALA A 1 99 ? -9.367 15.477 -7.664 1 54.34 99 ALA A O 1
ATOM 766 N N . GLN A 1 100 ? -8.844 14.844 -5.672 1 51.31 100 GLN A N 1
ATOM 767 C CA . GLN A 1 100 ? -10.062 14.055 -5.551 1 51.31 100 GLN A CA 1
ATOM 768 C C . GLN A 1 100 ? -11.305 14.938 -5.641 1 51.31 100 GLN A C 1
ATOM 770 O O . GLN A 1 100 ? -12.281 14.578 -6.293 1 51.31 100 GLN A O 1
ATOM 775 N N . ILE A 1 101 ? -11.25 16.016 -4.996 1 52.81 101 ILE A N 1
ATOM 776 C CA . ILE A 1 101 ? -12.344 16.984 -5.035 1 52.81 101 ILE A CA 1
ATOM 777 C C . ILE A 1 101 ? -12.602 17.406 -6.477 1 52.81 101 ILE A C 1
ATOM 779 O O . ILE A 1 101 ? -13.758 17.469 -6.914 1 52.81 101 ILE A O 1
ATOM 783 N N . ALA A 1 102 ? -11.594 17.578 -7.176 1 53.97 102 ALA A N 1
ATOM 784 C CA . ALA A 1 102 ? -11.719 17.984 -8.57 1 53.97 102 ALA A CA 1
ATOM 785 C C . ALA A 1 102 ? -12.336 16.875 -9.414 1 53.97 102 ALA A C 1
ATOM 787 O O . ALA A 1 102 ? -13.164 17.141 -10.297 1 53.97 102 ALA A O 1
ATOM 788 N N . GLU A 1 103 ? -11.891 15.695 -9.25 1 50.69 103 GLU A N 1
ATOM 789 C CA . GLU A 1 103 ? -12.398 14.562 -10.008 1 50.69 103 GLU A CA 1
ATOM 790 C C . GLU A 1 103 ? -13.891 14.359 -9.766 1 50.69 103 GLU A C 1
ATOM 792 O O . GLU A 1 103 ? -14.648 14.102 -10.695 1 50.69 103 GLU A O 1
ATOM 797 N N . LEU A 1 104 ? -14.203 14.297 -8.578 1 49.41 104 LEU A N 1
ATOM 798 C CA . LEU A 1 104 ? -15.617 14.18 -8.219 1 49.41 104 LEU A CA 1
ATOM 799 C C . LEU A 1 104 ? -16.453 15.242 -8.93 1 49.41 104 LEU A C 1
ATOM 801 O O . LEU A 1 104 ? -17.562 14.969 -9.391 1 49.41 104 LEU A O 1
ATOM 805 N N . ALA A 1 105 ? -15.883 16.25 -9.023 1 50.31 105 ALA A N 1
ATOM 806 C CA . ALA A 1 105 ? -16.562 17.359 -9.688 1 50.31 105 ALA A CA 1
ATOM 807 C C . ALA A 1 105 ? -16.781 17.062 -11.172 1 50.31 105 ALA A C 1
ATOM 809 O O . ALA A 1 105 ? -17.734 17.547 -11.781 1 50.31 105 ALA A O 1
ATOM 810 N N . ARG A 1 106 ? -15.93 16.234 -11.742 1 47.88 106 ARG A N 1
ATOM 811 C CA . ARG A 1 106 ? -15.992 15.961 -13.172 1 47.88 106 ARG A CA 1
ATOM 812 C C . ARG A 1 106 ? -17.016 14.875 -13.484 1 47.88 106 ARG A C 1
ATOM 814 O O . ARG A 1 106 ? -17.234 14.539 -14.648 1 47.88 106 ARG A O 1
ATOM 821 N N . GLY A 1 107 ? -17.828 14.297 -12.82 1 46.59 107 GLY A N 1
ATOM 822 C CA . GLY A 1 107 ? -18.984 13.484 -13.148 1 46.59 107 GLY A CA 1
ATOM 823 C C . GLY A 1 107 ? -18.703 11.992 -13.117 1 46.59 107 GLY A C 1
ATOM 824 O O . GLY A 1 107 ? -19.344 11.219 -13.82 1 46.59 107 GLY A O 1
ATOM 825 N N . ALA A 1 108 ? -17.812 11.398 -12.695 1 50.41 108 ALA A N 1
ATOM 826 C CA . ALA A 1 108 ? -17.703 9.945 -12.672 1 50.41 108 ALA A CA 1
ATOM 827 C C . ALA A 1 108 ? -19 9.289 -12.219 1 50.41 108 ALA A C 1
ATOM 829 O O . ALA A 1 108 ? -19.688 9.812 -11.336 1 50.41 108 ALA A O 1
ATOM 830 N N . LEU A 1 109 ? -19.766 8.438 -13.219 1 57.12 109 LEU A N 1
ATOM 831 C CA . LEU A 1 109 ? -21.047 7.785 -13.023 1 57.12 109 LEU A CA 1
ATOM 832 C C . LEU A 1 109 ? -21.078 7.016 -11.703 1 57.12 109 LEU A C 1
ATOM 834 O O . LEU A 1 109 ? -22.109 6.461 -11.32 1 57.12 109 LEU A O 1
ATOM 838 N N . GLY A 1 110 ? -20.016 6.906 -11.062 1 70.69 110 GLY A N 1
ATOM 839 C CA . GLY A 1 110 ? -20 6.359 -9.719 1 70.69 110 GLY A CA 1
ATOM 840 C C . GLY A 1 110 ? -18.656 5.762 -9.328 1 70.69 110 GLY A C 1
ATOM 841 O O . GLY A 1 110 ? -17.891 5.32 -10.188 1 70.69 110 GLY A O 1
ATOM 842 N N . LEU A 1 111 ? -18.281 5.875 -8.141 1 79.75 111 LEU A N 1
ATOM 843 C CA . LEU A 1 111 ? -17.016 5.383 -7.586 1 79.75 111 LEU A CA 1
ATOM 844 C C . LEU A 1 111 ? -17.234 4.766 -6.207 1 79.75 111 LEU A C 1
ATOM 846 O O . LEU A 1 111 ? -17.938 5.34 -5.367 1 79.75 111 LEU A O 1
ATOM 850 N N . VAL A 1 112 ? -16.781 3.484 -6.156 1 89.88 112 VAL A N 1
ATOM 851 C CA . VAL A 1 112 ? -16.734 2.855 -4.84 1 89.88 112 VAL A CA 1
ATOM 852 C C . VAL A 1 112 ? -15.297 2.604 -4.422 1 89.88 112 VAL A C 1
ATOM 854 O O . VAL A 1 112 ? -14.547 1.919 -5.125 1 89.88 112 VAL A O 1
ATOM 857 N N . ARG A 1 113 ? -14.914 3.148 -3.328 1 92.44 113 ARG A N 1
ATOM 858 C CA . ARG A 1 113 ? -13.57 2.967 -2.787 1 92.44 113 ARG A CA 1
ATOM 859 C C . ARG A 1 113 ? -13.562 1.912 -1.685 1 92.44 113 ARG A C 1
ATOM 861 O O . ARG A 1 113 ? -14.18 2.1 -0.634 1 92.44 113 ARG A O 1
ATOM 868 N N . VAL A 1 114 ? -12.742 0.86 -1.929 1 96.38 114 VAL A N 1
ATOM 869 C CA . VAL A 1 114 ? -12.734 -0.296 -1.038 1 96.38 114 VAL A CA 1
ATOM 870 C C . VAL A 1 114 ? -11.336 -0.502 -0.467 1 96.38 114 VAL A C 1
ATOM 872 O O . VAL A 1 114 ? -10.359 -0.579 -1.215 1 96.38 114 VAL A O 1
ATOM 875 N N . GLY A 1 115 ? -11.234 -0.479 0.826 1 96.81 115 GLY A N 1
ATOM 876 C CA . GLY A 1 115 ? -10.055 -1.006 1.494 1 96.81 115 GLY A CA 1
ATOM 877 C C . GLY A 1 115 ? -10.234 -2.428 1.989 1 96.81 115 GLY A C 1
ATOM 878 O O . GLY A 1 115 ? -11.312 -2.795 2.465 1 96.81 115 GLY A O 1
ATOM 879 N N . SER A 1 116 ? -9.141 -3.203 1.881 1 97.19 116 SER A N 1
ATOM 880 C CA . SER A 1 116 ? -9.258 -4.566 2.385 1 97.19 116 SER A CA 1
ATOM 881 C C . SER A 1 116 ? -7.914 -5.078 2.902 1 97.19 116 SER A C 1
ATOM 883 O O . SER A 1 116 ? -6.867 -4.785 2.322 1 97.19 116 SER A O 1
ATOM 885 N N . VAL A 1 117 ? -8 -5.832 3.961 1 95.38 117 VAL A N 1
ATOM 886 C CA . VAL A 1 117 ? -6.848 -6.656 4.301 1 95.38 117 VAL A CA 1
ATOM 887 C C . VAL A 1 117 ? -6.711 -7.801 3.295 1 95.38 117 VAL A C 1
ATOM 889 O O . VAL A 1 117 ? -7.625 -8.047 2.498 1 95.38 117 VAL A O 1
ATOM 892 N N . MET A 1 118 ? -5.648 -8.516 3.275 1 96 118 MET A N 1
ATOM 893 C CA . MET A 1 118 ? -5.332 -9.414 2.168 1 96 118 MET A CA 1
ATOM 894 C C . MET A 1 118 ? -6.219 -10.656 2.207 1 96 118 MET A C 1
ATOM 896 O O . MET A 1 118 ? -6.586 -11.188 1.162 1 96 118 MET A O 1
ATOM 900 N N . GLY A 1 119 ? -6.645 -11.07 3.334 1 93.88 119 GLY A N 1
ATOM 901 C CA . GLY A 1 119 ? -7.34 -12.336 3.514 1 93.88 119 GLY A CA 1
ATOM 902 C C . GLY A 1 119 ? -8.539 -12.492 2.598 1 93.88 119 GLY A C 1
ATOM 903 O O . GLY A 1 119 ? -8.609 -13.438 1.812 1 93.88 119 GLY A O 1
ATOM 904 N N . PRO A 1 120 ? -9.406 -11.578 2.611 1 94.62 120 PRO A N 1
ATOM 905 C CA . PRO A 1 120 ? -10.656 -11.695 1.858 1 94.62 120 PRO A CA 1
ATOM 906 C C . PRO A 1 120 ? -10.461 -11.531 0.353 1 94.62 120 PRO A C 1
ATOM 908 O O . PRO A 1 120 ? -11.367 -11.82 -0.428 1 94.62 120 PRO A O 1
ATOM 911 N N . VAL A 1 121 ? -9.383 -11.125 -0.093 1 97.06 121 VAL A N 1
ATOM 912 C CA . VAL A 1 121 ? -9.188 -10.648 -1.456 1 97.06 121 VAL A CA 1
ATOM 913 C C . VAL A 1 121 ? -9.367 -11.797 -2.441 1 97.06 121 VAL A C 1
ATOM 915 O O . VAL A 1 121 ? -10.148 -11.695 -3.393 1 97.06 121 VAL A O 1
ATOM 918 N N . PRO A 1 122 ? -8.75 -12.945 -2.246 1 96.56 122 PRO A N 1
ATOM 919 C CA . PRO A 1 122 ? -8.883 -13.992 -3.264 1 96.56 122 PRO A CA 1
ATOM 920 C C . PRO A 1 122 ? -10.273 -14.617 -3.295 1 96.56 122 PRO A C 1
ATOM 922 O O . PRO A 1 122 ? -10.648 -15.25 -4.285 1 96.56 122 PRO A O 1
ATOM 925 N N . GLY A 1 123 ? -11.07 -14.453 -2.262 1 94.19 123 GLY A N 1
ATOM 926 C CA . GLY A 1 123 ? -12.359 -15.109 -2.16 1 94.19 123 GLY A CA 1
ATOM 927 C C . GLY A 1 123 ? -13.531 -14.141 -2.279 1 94.19 123 GLY A C 1
ATOM 928 O O . GLY A 1 123 ? -13.859 -13.695 -3.377 1 94.19 123 GLY A O 1
ATOM 929 N N . VAL A 1 124 ? -13.984 -13.773 -1.161 1 94.12 124 VAL A N 1
ATOM 930 C CA . VAL A 1 124 ? -15.281 -13.109 -1.064 1 94.12 124 VAL A CA 1
ATOM 931 C C . VAL A 1 124 ? -15.219 -11.75 -1.758 1 94.12 124 VAL A C 1
ATOM 933 O O . VAL A 1 124 ? -16.156 -11.352 -2.445 1 94.12 124 VAL A O 1
ATOM 936 N N . LEU A 1 125 ? -14.172 -11.055 -1.633 1 96.44 125 LEU A N 1
ATOM 937 C CA . LEU A 1 125 ? -14.102 -9.711 -2.195 1 96.44 125 LEU A CA 1
ATOM 938 C C . LEU A 1 125 ? -14.016 -9.758 -3.717 1 96.44 125 LEU A C 1
ATOM 940 O O . LEU A 1 125 ? -14.711 -9.008 -4.406 1 96.44 125 LEU A O 1
ATOM 944 N N . THR A 1 126 ? -13.141 -10.578 -4.246 1 97.69 126 THR A N 1
ATOM 945 C CA . THR A 1 126 ? -13.023 -10.742 -5.691 1 97.69 126 THR A CA 1
ATOM 946 C C . THR A 1 126 ? -14.352 -11.156 -6.301 1 97.69 126 THR A C 1
ATOM 948 O O . THR A 1 126 ? -14.797 -10.578 -7.297 1 97.69 126 THR A O 1
ATOM 951 N N . LYS A 1 127 ? -15 -12.117 -5.699 1 97.12 127 LYS A N 1
ATOM 952 C CA . LYS A 1 127 ? -16.297 -12.594 -6.195 1 97.12 127 LYS A CA 1
ATOM 953 C C . LYS A 1 127 ? -17.312 -11.461 -6.227 1 97.12 127 LYS A C 1
ATOM 955 O O . LYS A 1 127 ? -18.078 -11.328 -7.191 1 97.12 127 LYS A O 1
ATOM 960 N N . ALA A 1 128 ? -17.312 -10.68 -5.219 1 96.88 128 ALA A N 1
ATOM 961 C CA . ALA A 1 128 ? -18.25 -9.562 -5.145 1 96.88 128 ALA A CA 1
ATOM 962 C C . ALA A 1 128 ? -17.969 -8.531 -6.227 1 96.88 128 ALA A C 1
ATOM 964 O O . ALA A 1 128 ? -18.891 -8.023 -6.871 1 96.88 128 ALA A O 1
ATOM 965 N N . VAL A 1 129 ? -16.734 -8.164 -6.398 1 96.69 129 VAL A N 1
ATOM 966 C CA . VAL A 1 129 ? -16.328 -7.172 -7.391 1 96.69 129 VAL A CA 1
ATOM 967 C C . VAL A 1 129 ? -16.703 -7.664 -8.789 1 96.69 129 VAL A C 1
ATOM 969 O O . VAL A 1 129 ? -17.219 -6.898 -9.609 1 96.69 129 VAL A O 1
ATOM 972 N N . LEU A 1 130 ? -16.484 -8.953 -9.07 1 96.81 130 LEU A N 1
ATOM 973 C CA . LEU A 1 130 ? -16.797 -9.516 -10.375 1 96.81 130 LEU A CA 1
ATOM 974 C C . LEU A 1 130 ? -18.297 -9.492 -10.633 1 96.81 130 LEU A C 1
ATOM 976 O O . LEU A 1 130 ? -18.734 -9.156 -11.734 1 96.81 130 LEU A O 1
ATOM 980 N N . ALA A 1 131 ? -19.016 -9.883 -9.609 1 95.81 131 ALA A N 1
ATOM 981 C CA . ALA A 1 131 ? -20.469 -9.844 -9.742 1 95.81 131 ALA A CA 1
ATOM 982 C C . ALA A 1 131 ? 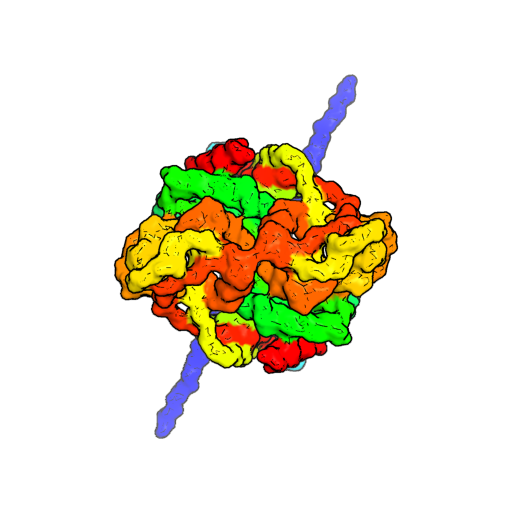-20.953 -8.43 -10.031 1 95.81 131 ALA A C 1
ATOM 984 O O . ALA A 1 131 ? -21.844 -8.227 -10.875 1 95.81 131 ALA A O 1
ATOM 985 N N . TYR A 1 132 ? -20.406 -7.492 -9.375 1 94.81 132 TYR A N 1
ATOM 986 C CA . TYR A 1 132 ? -20.75 -6.09 -9.586 1 94.81 132 TYR A CA 1
ATOM 987 C C . TYR A 1 132 ? -20.469 -5.668 -11.023 1 94.81 132 TYR A C 1
ATOM 989 O O . TYR A 1 132 ? -21.328 -5.078 -11.688 1 94.81 132 TYR A O 1
ATOM 997 N N . LYS A 1 133 ? -19.234 -5.914 -11.484 1 93.06 133 LYS A N 1
ATOM 998 C CA . LYS A 1 133 ? -18.781 -5.457 -12.797 1 93.06 133 LYS A CA 1
ATOM 999 C C . LYS A 1 133 ? -19.547 -6.148 -13.922 1 93.06 133 LYS A C 1
ATOM 1001 O O . LYS A 1 133 ? -19.719 -5.594 -15.008 1 93.06 133 LYS A O 1
ATOM 1006 N N . ARG A 1 134 ? -20.031 -7.32 -13.648 1 92.5 134 ARG A N 1
ATOM 1007 C CA . ARG A 1 134 ? -20.875 -8.008 -14.625 1 92.5 134 ARG A CA 1
ATOM 1008 C C . ARG A 1 134 ? -22.172 -7.254 -14.852 1 92.5 134 ARG A C 1
ATOM 1010 O O . ARG A 1 134 ? -22.625 -7.117 -15.992 1 92.5 134 ARG A O 1
ATOM 1017 N N . ASP A 1 135 ? -22.688 -6.668 -13.805 1 90.5 135 ASP A N 1
ATOM 1018 C CA . ASP A 1 135 ? -24 -6.039 -13.859 1 90.5 135 ASP A CA 1
ATOM 1019 C C . ASP A 1 135 ? -23.891 -4.543 -14.141 1 90.5 135 ASP A C 1
ATOM 1021 O O . ASP A 1 135 ? -24.766 -3.951 -14.766 1 90.5 135 ASP A O 1
ATOM 1025 N N . GLN A 1 136 ? -22.844 -4.008 -13.633 1 86.88 136 GLN A N 1
ATOM 1026 C CA . GLN A 1 136 ? -22.641 -2.566 -13.742 1 86.88 136 GLN A CA 1
ATOM 1027 C C . GLN A 1 136 ? -21.219 -2.234 -14.156 1 86.88 136 GLN A C 1
ATOM 1029 O O . GLN A 1 136 ? -20.438 -1.688 -13.359 1 86.88 136 GLN A O 1
ATOM 1034 N N . PRO A 1 137 ? -20.938 -2.242 -15.414 1 81.69 137 PRO A N 1
ATOM 1035 C CA . PRO A 1 137 ? -19.547 -2.111 -15.875 1 81.69 137 PRO A CA 1
ATOM 1036 C C . PRO A 1 137 ? -19.031 -0.677 -15.797 1 81.69 137 PRO A C 1
ATOM 1038 O O . PRO A 1 137 ? -17.828 -0.454 -15.734 1 81.69 137 PRO A O 1
ATOM 1041 N N . LYS A 1 138 ? -19.828 0.242 -15.633 1 78.12 138 LYS A N 1
ATOM 1042 C CA . LYS A 1 138 ? -19.359 1.616 -15.789 1 78.12 138 LYS A CA 1
ATOM 1043 C C . LYS A 1 138 ? -19.016 2.23 -14.43 1 78.12 138 LYS A C 1
ATOM 1045 O O . LYS A 1 138 ? -18.438 3.316 -14.367 1 78.12 138 LYS A O 1
ATOM 1050 N N . VAL A 1 139 ? -19.406 1.515 -13.406 1 83.12 139 VAL A N 1
ATOM 1051 C CA . VAL A 1 139 ? -19 2.002 -12.086 1 83.12 139 VAL A CA 1
ATOM 1052 C C . VAL A 1 139 ? -17.531 1.668 -11.836 1 83.12 139 VAL A C 1
ATOM 1054 O O . VAL A 1 139 ? -17.094 0.55 -12.109 1 83.12 139 VAL A O 1
ATOM 1057 N N . ARG A 1 140 ? -16.844 2.619 -11.367 1 84.25 140 ARG A N 1
ATOM 1058 C CA . ARG A 1 140 ? -15.445 2.404 -11.031 1 84.25 140 ARG A CA 1
ATOM 1059 C C . ARG A 1 140 ? -15.297 1.875 -9.609 1 84.25 140 ARG A C 1
ATOM 1061 O O . ARG A 1 140 ? -15.938 2.377 -8.688 1 84.25 140 ARG A O 1
ATOM 1068 N N . ILE A 1 141 ? -14.555 0.842 -9.516 1 92.06 141 ILE A N 1
ATOM 1069 C CA . ILE A 1 141 ? -14.211 0.305 -8.203 1 92.06 141 ILE A CA 1
ATOM 1070 C C . ILE A 1 141 ? -12.719 0.479 -7.949 1 92.06 141 ILE A C 1
ATOM 1072 O O . ILE A 1 141 ? -11.891 0.034 -8.75 1 92.06 141 ILE A O 1
ATOM 1076 N N . SER A 1 142 ? -12.406 1.194 -6.918 1 93 142 SER A N 1
ATOM 1077 C CA . SER A 1 142 ? -11.023 1.353 -6.469 1 93 142 SER A CA 1
ATOM 1078 C C . SER A 1 142 ? -10.742 0.491 -5.242 1 93 142 SER A C 1
ATOM 1080 O O . SER A 1 142 ? -11.398 0.639 -4.207 1 93 142 SER A O 1
ATOM 1082 N N . LEU A 1 143 ? -9.773 -0.399 -5.383 1 96.69 143 LEU A N 1
ATOM 1083 C CA . LEU A 1 143 ? -9.461 -1.36 -4.332 1 96.69 143 LEU A CA 1
ATOM 1084 C C . LEU A 1 143 ? -8.031 -1.164 -3.822 1 96.69 143 LEU A C 1
ATOM 1086 O O . LEU A 1 143 ? -7.082 -1.188 -4.605 1 96.69 143 LEU A O 1
ATOM 1090 N N . GLU A 1 144 ? -7.918 -0.942 -2.578 1 94.88 144 GLU A N 1
ATOM 1091 C CA . GLU A 1 144 ? -6.613 -0.878 -1.928 1 94.88 144 GLU A CA 1
ATOM 1092 C C . GLU A 1 144 ? -6.453 -1.994 -0.899 1 94.88 144 GLU A C 1
ATOM 1094 O O . GLU A 1 144 ? -7.328 -2.197 -0.054 1 94.88 144 GLU A O 1
ATOM 1099 N N . VAL A 1 145 ? -5.348 -2.697 -1.015 1 96.56 145 VAL A N 1
ATOM 1100 C CA . VAL A 1 145 ? -5.055 -3.77 -0.069 1 96.56 145 VAL A CA 1
ATOM 1101 C C . VAL A 1 145 ? -3.975 -3.311 0.911 1 96.56 145 VAL A C 1
ATOM 1103 O O . VAL A 1 145 ? -2.912 -2.84 0.498 1 96.56 145 VAL A O 1
ATOM 1106 N N . GLY A 1 146 ? -4.289 -3.432 2.162 1 93.62 146 GLY A N 1
ATOM 1107 C CA . GLY A 1 146 ? -3.367 -2.994 3.197 1 93.62 146 GLY A CA 1
ATOM 1108 C C . GLY A 1 146 ? -3.609 -3.666 4.535 1 93.62 146 GLY A C 1
ATOM 1109 O O . GLY A 1 146 ? -4.059 -4.812 4.59 1 93.62 146 GLY A O 1
ATOM 1110 N N . THR A 1 147 ? -3.135 -2.988 5.57 1 90.19 147 THR A N 1
ATOM 1111 C CA . THR A 1 147 ? -3.311 -3.484 6.93 1 90.19 147 THR A CA 1
ATOM 1112 C C . THR A 1 147 ? -4.34 -2.646 7.684 1 90.19 147 THR A C 1
ATOM 1114 O O . THR A 1 147 ? -4.5 -1.456 7.406 1 90.19 147 THR A O 1
ATOM 1117 N N . SER A 1 148 ? -5.008 -3.266 8.617 1 85.75 148 SER A N 1
ATOM 1118 C CA . SER A 1 148 ? -6.133 -2.625 9.281 1 85.75 148 SER A CA 1
ATOM 1119 C C . SER A 1 148 ? -5.699 -1.347 9.992 1 85.75 148 SER A C 1
ATOM 1121 O O . SER A 1 148 ? -6.473 -0.392 10.094 1 85.75 148 SER A O 1
ATOM 1123 N N . ASP A 1 149 ? -4.477 -1.342 10.477 1 78.12 149 ASP A N 1
ATOM 1124 C CA . ASP A 1 149 ? -3.998 -0.167 11.195 1 78.12 149 ASP A CA 1
ATOM 1125 C C . ASP A 1 149 ? -3.891 1.041 10.266 1 78.12 149 ASP A C 1
ATOM 1127 O O . ASP A 1 149 ? -3.924 2.186 10.727 1 78.12 149 ASP A O 1
ATOM 1131 N N . THR A 1 150 ? -3.791 0.777 9.023 1 79.62 150 THR A N 1
ATOM 1132 C CA . THR A 1 150 ? -3.754 1.871 8.062 1 79.62 150 THR A CA 1
ATOM 1133 C C . THR A 1 150 ? -5.125 2.078 7.426 1 79.62 150 THR A C 1
ATOM 1135 O O . THR A 1 150 ? -5.523 3.213 7.152 1 79.62 150 THR A O 1
ATOM 1138 N N . LEU A 1 151 ? -5.875 1.067 7.262 1 88.12 151 LEU A N 1
ATOM 1139 C CA . LEU A 1 151 ? -7.141 1.112 6.531 1 88.12 151 LEU A CA 1
ATOM 1140 C C . LEU A 1 151 ? -8.227 1.77 7.375 1 88.12 151 LEU A C 1
ATOM 1142 O O . LEU A 1 151 ? -9.047 2.527 6.855 1 88.12 151 LEU A O 1
ATOM 1146 N N . LEU A 1 152 ? -8.234 1.468 8.656 1 82.5 152 LEU A N 1
ATOM 1147 C CA . LEU A 1 152 ? -9.328 1.931 9.508 1 82.5 152 LEU A CA 1
ATOM 1148 C C . LEU A 1 152 ? -9.273 3.443 9.688 1 82.5 152 LEU A C 1
ATOM 1150 O O . LEU A 1 152 ? -10.273 4.133 9.461 1 82.5 152 LEU A O 1
ATOM 1154 N N . PRO A 1 153 ? -8.109 3.975 10.062 1 71.56 153 PRO A N 1
ATOM 1155 C CA . PRO A 1 153 ? -8.047 5.438 10.109 1 71.56 153 PRO A CA 1
ATOM 1156 C C . PRO A 1 153 ? -8.422 6.09 8.773 1 71.56 153 PRO A C 1
ATOM 1158 O O . PRO A 1 153 ? -9.055 7.145 8.758 1 71.56 153 PRO A O 1
ATOM 1161 N N . ALA A 1 154 ? -8.055 5.438 7.68 1 79.06 154 ALA A N 1
ATOM 1162 C CA . ALA A 1 154 ? -8.391 5.965 6.359 1 79.06 154 ALA A CA 1
ATOM 1163 C C . ALA A 1 154 ? -9.898 5.934 6.121 1 79.06 154 ALA A C 1
ATOM 1165 O O . ALA A 1 154 ? -10.453 6.832 5.484 1 79.06 154 ALA A O 1
ATOM 1166 N N . LEU A 1 155 ? -10.578 4.871 6.594 1 84.25 155 LEU A N 1
ATOM 1167 C CA . LEU A 1 155 ? -12.031 4.793 6.508 1 84.25 155 LEU A CA 1
ATOM 1168 C C . LEU A 1 155 ? -12.68 5.918 7.305 1 84.25 155 LEU A C 1
ATOM 1170 O O . LEU A 1 155 ? -13.602 6.578 6.82 1 84.25 155 LEU A O 1
ATOM 1174 N N . LEU A 1 156 ? -12.188 6.066 8.461 1 72.56 156 LEU A N 1
ATOM 1175 C CA . LEU A 1 156 ? -12.734 7.086 9.344 1 72.56 156 LEU A CA 1
ATOM 1176 C C . LEU A 1 156 ? -12.578 8.477 8.742 1 72.56 156 LEU A C 1
ATOM 1178 O O . LEU A 1 156 ? -13.422 9.352 8.961 1 72.56 156 LEU A O 1
ATOM 1182 N N . ARG A 1 157 ? -11.547 8.461 7.898 1 63.41 157 ARG A N 1
ATOM 1183 C CA . ARG A 1 157 ? -11.281 9.734 7.227 1 63.41 157 ARG A CA 1
ATOM 1184 C C . ARG A 1 157 ? -12.125 9.867 5.961 1 63.41 157 ARG A C 1
ATOM 1186 O O . ARG A 1 157 ? -12.102 10.906 5.301 1 63.41 157 ARG A O 1
ATOM 1193 N N . GLY A 1 158 ? -12.727 8.828 5.621 1 71.31 158 GLY A N 1
ATOM 1194 C CA . GLY A 1 158 ? -13.586 8.852 4.445 1 71.31 158 GLY A CA 1
ATOM 1195 C C . GLY A 1 158 ? -12.859 8.469 3.168 1 71.31 158 GLY A C 1
ATOM 1196 O O . GLY A 1 158 ? -13.391 8.664 2.07 1 71.31 158 GLY A O 1
ATOM 1197 N N . ASP A 1 159 ? -11.641 8.031 3.27 1 74.62 159 ASP A N 1
ATOM 1198 C CA . ASP A 1 159 ? -10.852 7.641 2.107 1 74.62 159 ASP A CA 1
ATOM 1199 C C . ASP A 1 159 ? -11.43 6.398 1.436 1 74.62 159 ASP A C 1
ATOM 1201 O O . ASP A 1 159 ? -11.164 6.141 0.26 1 74.62 159 ASP A O 1
ATOM 1205 N N . PHE A 1 160 ? -12.148 5.711 2.23 1 88.94 160 PHE A N 1
ATOM 1206 C CA . PHE A 1 160 ? -12.82 4.52 1.725 1 88.94 160 PHE A CA 1
ATOM 1207 C C . PHE A 1 160 ? -14.32 4.594 1.985 1 88.94 160 PHE A C 1
ATOM 1209 O O . PHE A 1 160 ? -14.758 5.211 2.959 1 88.94 160 PHE A O 1
ATOM 1216 N N . ASP A 1 161 ? -15.055 4.051 1.102 1 89.56 161 ASP A N 1
ATOM 1217 C CA . ASP A 1 161 ? -16.484 3.885 1.317 1 89.56 161 ASP A CA 1
ATOM 1218 C C . ASP A 1 161 ? -16.781 2.668 2.193 1 89.56 161 ASP A C 1
ATOM 1220 O O . ASP A 1 161 ? -17.781 2.633 2.902 1 89.56 161 ASP A O 1
ATOM 1224 N N . MET A 1 162 ? -15.852 1.716 2.113 1 94.25 162 MET A N 1
ATOM 1225 C CA . MET A 1 162 ? -15.938 0.532 2.963 1 94.25 162 MET A CA 1
ATOM 1226 C C . MET A 1 162 ? -14.562 -0.097 3.16 1 94.25 162 MET A C 1
ATOM 1228 O O . MET A 1 162 ? -13.68 0.052 2.314 1 94.25 162 MET A O 1
ATOM 1232 N N . VAL A 1 163 ? -14.453 -0.768 4.258 1 94.56 163 VAL A N 1
ATOM 1233 C CA . VAL A 1 163 ? -13.258 -1.558 4.539 1 94.56 163 VAL A CA 1
ATOM 1234 C C . VAL A 1 163 ? -13.656 -2.98 4.922 1 94.56 163 VAL A C 1
ATOM 1236 O O . VAL A 1 163 ? -14.609 -3.182 5.672 1 94.56 163 VAL A O 1
ATOM 1239 N N . VAL A 1 164 ? -13.031 -3.904 4.273 1 95.38 164 VAL A N 1
ATOM 1240 C CA . VAL A 1 164 ? -13.102 -5.281 4.742 1 95.38 164 VAL A CA 1
ATOM 1241 C C . VAL A 1 164 ? -11.883 -5.598 5.609 1 95.38 164 VAL A C 1
ATOM 1243 O O . VAL A 1 164 ? -10.781 -5.781 5.094 1 95.38 164 VAL A O 1
ATOM 1246 N N . GLY A 1 165 ? -12.125 -5.586 6.852 1 90.69 165 GLY A N 1
ATOM 1247 C CA . GLY A 1 165 ? -10.977 -5.707 7.742 1 90.69 165 GLY A CA 1
ATOM 1248 C C . GLY A 1 165 ? -11.359 -6.129 9.148 1 90.69 165 GLY A C 1
ATOM 1249 O O . GLY A 1 165 ? -12.398 -6.75 9.359 1 90.69 165 GLY A O 1
ATOM 1250 N N . ARG A 1 166 ? -10.336 -5.977 10.016 1 83.06 166 ARG A N 1
ATOM 1251 C CA . ARG A 1 166 ? -10.492 -6.391 11.406 1 83.06 166 ARG A CA 1
ATOM 1252 C C . ARG A 1 166 ? -11.078 -5.262 12.25 1 83.06 166 ARG A C 1
ATOM 1254 O O . ARG A 1 166 ? -10.922 -4.08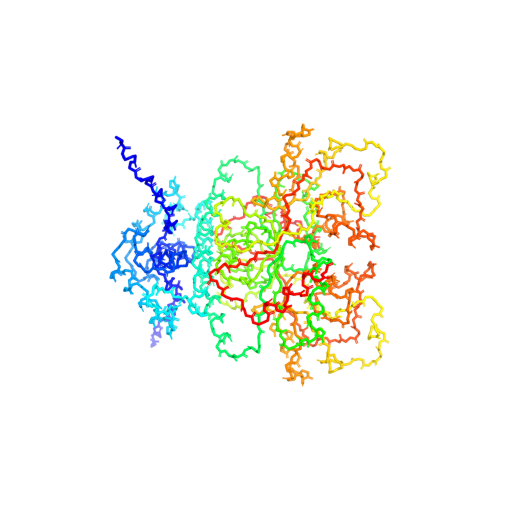6 11.922 1 83.06 166 ARG A O 1
ATOM 1261 N N . LEU A 1 167 ? -11.781 -5.738 13.234 1 73.38 167 LEU A N 1
ATOM 1262 C CA . LEU A 1 167 ? -12.438 -4.781 14.117 1 73.38 167 LEU A CA 1
ATOM 1263 C C . LEU A 1 167 ? -11.414 -3.934 14.859 1 73.38 167 LEU A C 1
ATOM 1265 O O . LEU A 1 167 ? -10.359 -4.434 15.266 1 73.38 167 LEU A O 1
ATOM 1269 N N . PRO A 1 168 ? -11.734 -2.666 14.844 1 59.34 168 PRO A N 1
ATOM 1270 C CA . PRO A 1 168 ? -10.891 -1.788 15.664 1 59.34 168 PRO A CA 1
ATOM 1271 C C . PRO A 1 168 ? -10.945 -2.127 17.156 1 59.34 168 PRO A C 1
ATOM 1273 O O . PRO A 1 168 ? -11.789 -2.926 17.578 1 59.34 168 PRO A O 1
ATOM 1276 N N . ASP A 1 169 ? -9.875 -1.652 17.781 1 56.5 169 ASP A N 1
ATOM 1277 C CA . ASP A 1 169 ? -10.031 -1.641 19.234 1 56.5 169 ASP A CA 1
ATOM 1278 C C . ASP A 1 169 ? -11.281 -0.87 19.641 1 56.5 169 ASP A C 1
ATOM 1280 O O . ASP A 1 169 ? -11.891 -0.178 18.828 1 56.5 169 ASP A O 1
ATOM 1284 N N . GLN A 1 170 ? -11.883 -1.067 20.75 1 52.62 170 GLN A N 1
ATOM 1285 C CA . GLN A 1 170 ? -13.141 -0.604 21.328 1 52.62 170 GLN A CA 1
ATOM 1286 C C . GLN A 1 170 ? -13.43 0.844 20.938 1 52.62 170 GLN A C 1
ATOM 1288 O O . GLN A 1 170 ? -14.57 1.205 20.656 1 52.62 170 GLN A O 1
ATOM 1293 N N . SER A 1 171 ? -12.523 1.732 20.875 1 48.28 171 SER A N 1
ATOM 1294 C CA . SER A 1 171 ? -12.773 3.168 20.797 1 48.28 171 SER A CA 1
ATOM 1295 C C . SER A 1 171 ? -13.305 3.572 19.422 1 48.28 171 SER A C 1
ATOM 1297 O O . SER A 1 171 ? -14.141 4.469 19.328 1 48.28 171 SER A O 1
ATOM 1299 N N . ASP A 1 172 ? -13.008 2.941 18.359 1 57.66 172 ASP A N 1
ATOM 1300 C CA . ASP A 1 172 ? -13.383 3.367 17 1 57.66 172 ASP A CA 1
ATOM 1301 C C . ASP A 1 172 ? -14.703 2.736 16.578 1 57.66 172 ASP A C 1
ATOM 1303 O O . ASP A 1 172 ? -15.305 3.164 15.586 1 57.66 172 ASP A O 1
ATOM 1307 N N . SER A 1 173 ? -15.242 1.96 17.375 1 67.12 173 SER A N 1
ATOM 1308 C CA . SER A 1 173 ? -16.391 1.146 16.969 1 67.12 173 SER A CA 1
ATOM 1309 C C . SER A 1 173 ? -17.656 1.976 16.922 1 67.12 173 SER A C 1
ATOM 1311 O O . SER A 1 173 ? -18.578 1.668 16.141 1 67.12 173 SER A O 1
ATOM 1313 N N . GLN A 1 174 ? -17.625 3.041 17.562 1 66.81 174 GLN A N 1
ATOM 1314 C CA . GLN A 1 174 ? -18.875 3.783 17.641 1 66.81 174 GLN A CA 1
ATOM 1315 C C . GLN A 1 174 ? -19.156 4.527 16.344 1 66.81 174 GLN A C 1
ATOM 1317 O O . GLN A 1 174 ? -20.312 4.809 16.016 1 66.81 174 GLN A O 1
ATOM 1322 N N . GLU A 1 175 ? -18.266 4.77 15.602 1 75.69 175 GLU A N 1
ATOM 1323 C CA . GLU A 1 175 ? -18.422 5.547 14.375 1 75.69 175 GLU A CA 1
ATOM 1324 C C . GLU A 1 175 ? -18.641 4.637 13.172 1 75.69 175 GLU A C 1
ATOM 1326 O O . GLU A 1 175 ? -18.906 5.117 12.062 1 75.69 175 GLU A O 1
ATOM 1331 N N . LEU A 1 176 ? -18.672 3.389 13.484 1 86.75 176 LEU A N 1
ATOM 1332 C CA . LEU A 1 176 ? -18.656 2.465 12.352 1 86.75 176 LEU A CA 1
ATOM 1333 C C . LEU A 1 176 ? -19.859 1.535 12.391 1 86.75 176 LEU A C 1
ATOM 1335 O O . LEU A 1 176 ? -20.312 1.141 13.461 1 86.75 176 LEU A O 1
ATOM 1339 N N . ASN A 1 177 ? -20.422 1.323 11.227 1 91 177 ASN A N 1
ATOM 1340 C CA . ASN A 1 177 ? -21.25 0.139 11.023 1 91 177 ASN A CA 1
ATOM 1341 C C . ASN A 1 177 ? -20.406 -1.103 10.766 1 91 177 ASN A C 1
ATOM 1343 O O . ASN A 1 177 ? -19.531 -1.093 9.898 1 91 177 ASN A O 1
ATOM 1347 N N . ILE A 1 178 ? -20.672 -2.086 11.562 1 90.25 178 ILE A N 1
ATOM 1348 C CA . ILE A 1 178 ? -19.844 -3.285 11.469 1 90.25 178 ILE A CA 1
ATOM 1349 C C . ILE A 1 178 ? -20.734 -4.5 11.188 1 90.25 178 ILE A C 1
ATOM 1351 O O . ILE A 1 178 ? -21.688 -4.766 11.93 1 90.25 178 ILE A O 1
ATOM 1355 N N . GLU A 1 179 ? -20.438 -5.164 10.102 1 91.5 179 GLU A N 1
ATOM 1356 C CA . GLU A 1 179 ? -21.047 -6.457 9.789 1 91.5 179 GLU A CA 1
ATOM 1357 C C . GLU A 1 179 ? -19.984 -7.566 9.797 1 91.5 179 GLU A C 1
ATOM 1359 O O . GLU A 1 179 ? -19.156 -7.645 8.891 1 91.5 179 GLU A O 1
ATOM 1364 N N . LEU A 1 180 ? -20.078 -8.406 10.719 1 88.25 180 LEU A N 1
ATOM 1365 C CA . LEU A 1 180 ? -19.062 -9.43 10.914 1 88.25 180 LEU A CA 1
ATOM 1366 C C . LEU A 1 180 ? -19.281 -10.609 9.977 1 88.25 180 LEU A C 1
ATOM 1368 O O . LEU A 1 180 ? -20.422 -10.984 9.695 1 88.25 180 LEU A O 1
ATOM 1372 N N . PHE A 1 181 ? -18.141 -11.055 9.414 1 86.38 181 PHE A N 1
ATOM 1373 C CA . PHE A 1 181 ? -18.188 -12.328 8.703 1 86.38 181 PHE A CA 1
ATOM 1374 C C . PHE A 1 181 ? -18.328 -13.492 9.68 1 86.38 181 PHE A C 1
ATOM 1376 O O . PHE A 1 181 ? -18.047 -13.344 10.875 1 86.38 181 PHE A O 1
ATOM 1383 N N . ASP A 1 182 ? -18.828 -14.562 9.023 1 77.75 182 ASP A N 1
ATOM 1384 C CA . ASP A 1 182 ? -18.906 -15.773 9.836 1 77.75 182 ASP A CA 1
ATOM 1385 C C . ASP A 1 182 ? -17.547 -16.469 9.93 1 77.75 182 ASP A C 1
ATOM 1387 O O . ASP A 1 182 ? -16.812 -16.562 8.938 1 77.75 182 ASP A O 1
ATOM 1391 N N . GLY A 1 183 ? -17.125 -16.703 11.102 1 72.69 183 GLY A N 1
ATOM 1392 C CA . GLY A 1 183 ? -15.938 -17.516 11.312 1 72.69 183 GLY A CA 1
ATOM 1393 C C . GLY A 1 183 ? -14.68 -16.688 11.5 1 72.69 183 GLY A C 1
ATOM 1394 O O . GLY A 1 183 ? -14.633 -15.523 11.109 1 72.69 183 GLY A O 1
ATOM 1395 N N . GLY A 1 184 ? -13.758 -17.188 12.141 1 75.06 184 GLY A N 1
ATOM 1396 C CA . GLY A 1 184 ? -12.453 -16.578 12.375 1 75.06 184 GLY A CA 1
ATOM 1397 C C . GLY A 1 184 ? -11.484 -16.797 11.227 1 75.06 184 GLY A C 1
ATOM 1398 O O . GLY A 1 184 ? -11.797 -17.5 10.266 1 75.06 184 GLY A O 1
ATOM 1399 N N . GLU A 1 185 ? -10.516 -15.969 11.125 1 83.19 185 GLU A N 1
ATOM 1400 C CA . GLU A 1 185 ? -9.453 -16.109 10.133 1 83.19 185 GLU A CA 1
ATOM 1401 C C . GLU A 1 185 ? -8.266 -16.891 10.695 1 83.19 185 GLU A C 1
ATOM 1403 O O . GLU A 1 185 ? -7.801 -16.594 11.797 1 83.19 185 GLU A O 1
ATOM 1408 N N . GLN A 1 186 ? -7.938 -17.906 10 1 87.81 186 GLN A N 1
ATOM 1409 C CA . GLN A 1 186 ? -6.746 -18.672 10.367 1 87.81 186 GLN A CA 1
ATOM 1410 C C . GLN A 1 186 ? -5.512 -18.156 9.641 1 87.81 186 GLN A C 1
ATOM 1412 O O . GLN A 1 186 ? -5.594 -17.75 8.477 1 87.81 186 GLN A O 1
ATOM 1417 N N . MET A 1 187 ? -4.465 -18.156 10.391 1 92.56 187 MET A N 1
ATOM 1418 C CA . MET A 1 187 ? -3.188 -17.781 9.797 1 92.56 187 MET A CA 1
ATOM 1419 C C . MET A 1 187 ? -2.332 -19.016 9.516 1 92.56 187 MET A C 1
ATOM 1421 O O . MET A 1 187 ? -2.439 -20.031 10.219 1 92.56 187 MET A O 1
ATOM 1425 N N . ARG A 1 188 ? -1.501 -18.891 8.492 1 95.12 188 ARG A N 1
ATOM 1426 C CA . ARG A 1 188 ? -0.613 -19.969 8.086 1 95.12 188 ARG A CA 1
ATOM 1427 C C . ARG A 1 188 ? 0.823 -19.484 7.945 1 95.12 188 ARG A C 1
ATOM 1429 O O . ARG A 1 188 ? 1.057 -18.328 7.574 1 95.12 188 ARG A O 1
ATOM 1436 N N . ILE A 1 189 ? 1.698 -20.359 8.266 1 96.44 189 ILE A N 1
ATOM 1437 C CA . ILE A 1 189 ? 3.098 -20.125 7.926 1 96.44 189 ILE A CA 1
ATOM 1438 C C . ILE A 1 189 ? 3.41 -20.766 6.574 1 96.44 189 ILE A C 1
ATOM 1440 O O . ILE A 1 189 ? 3.129 -21.938 6.355 1 96.44 189 ILE A O 1
ATOM 1444 N N . ILE A 1 190 ? 3.975 -19.938 5.672 1 98.31 190 ILE A N 1
ATOM 1445 C CA . ILE A 1 190 ? 4.254 -20.438 4.328 1 98.31 190 ILE A CA 1
ATOM 1446 C C . ILE A 1 190 ? 5.75 -20.312 4.035 1 98.31 190 ILE A C 1
ATOM 1448 O O . ILE A 1 190 ? 6.441 -19.484 4.637 1 98.31 190 ILE A O 1
ATOM 1452 N N . ALA A 1 191 ? 6.219 -21.156 3.191 1 98.69 191 ALA A N 1
ATOM 1453 C CA . ALA A 1 191 ? 7.578 -21.203 2.658 1 98.69 191 ALA A CA 1
ATOM 1454 C C . ALA A 1 191 ? 7.57 -21.484 1.158 1 98.69 191 ALA A C 1
ATOM 1456 O O . ALA A 1 191 ? 6.504 -21.562 0.542 1 98.69 191 ALA A O 1
ATOM 1457 N N . ARG A 1 192 ? 8.773 -21.438 0.547 1 98.25 192 ARG A N 1
ATOM 1458 C CA . ARG A 1 192 ? 8.828 -21.797 -0.867 1 98.25 192 ARG A CA 1
ATOM 1459 C C . ARG A 1 192 ? 8.281 -23.203 -1.101 1 98.25 192 ARG A C 1
ATOM 1461 O O . ARG A 1 192 ? 8.328 -24.047 -0.207 1 98.25 192 ARG A O 1
ATOM 1468 N N . ALA A 1 193 ? 7.832 -23.406 -2.352 1 97.06 193 ALA A N 1
ATOM 1469 C CA . ALA A 1 193 ? 7.469 -24.766 -2.74 1 97.06 193 ALA A CA 1
ATOM 1470 C C . ALA A 1 193 ? 8.664 -25.719 -2.625 1 97.06 193 ALA A C 1
ATOM 1472 O O . ALA A 1 193 ? 9.781 -25.359 -3.006 1 97.06 193 ALA A O 1
ATOM 1473 N N . GLY A 1 194 ? 8.516 -26.844 -1.979 1 96.38 194 GLY A N 1
ATOM 1474 C CA . GLY A 1 194 ? 9.586 -27.812 -1.852 1 96.38 194 GLY A CA 1
ATOM 1475 C C . GLY A 1 194 ? 10.453 -27.594 -0.627 1 96.38 194 GLY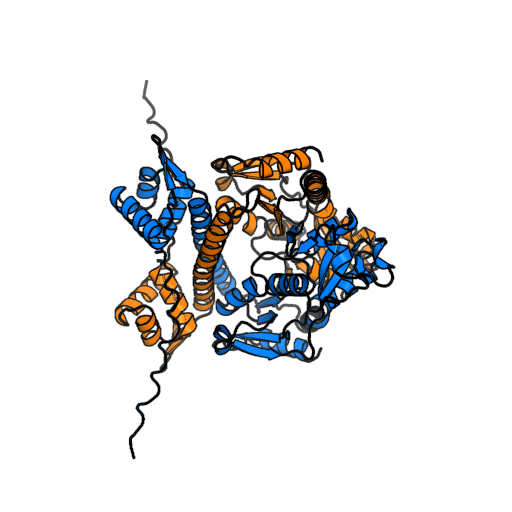 A C 1
ATOM 1476 O O . GLY A 1 194 ? 11.484 -28.25 -0.465 1 96.38 194 GLY A O 1
ATOM 1477 N N . HIS A 1 195 ? 10.109 -26.609 0.164 1 97.25 195 HIS A N 1
ATOM 1478 C CA . HIS A 1 195 ? 10.836 -26.391 1.405 1 97.25 195 HIS A CA 1
ATOM 1479 C C . HIS A 1 195 ? 10.93 -27.672 2.227 1 97.25 195 HIS A C 1
ATOM 1481 O O . HIS A 1 195 ? 9.938 -28.391 2.381 1 97.25 195 HIS A O 1
ATOM 1487 N N . PRO A 1 196 ? 12 -27.969 2.814 1 95.81 196 PRO A N 1
ATOM 1488 C CA . PRO A 1 196 ? 12.18 -29.219 3.557 1 95.81 196 PRO A CA 1
ATOM 1489 C C . PRO A 1 196 ? 11.203 -29.359 4.719 1 95.81 196 PRO A C 1
ATOM 1491 O O . PRO A 1 196 ? 10.75 -30.469 5.016 1 95.81 196 PRO A O 1
ATOM 1494 N N . LEU A 1 197 ? 10.852 -28.297 5.258 1 96.69 197 LEU A N 1
ATOM 1495 C CA . LEU A 1 197 ? 10 -28.344 6.438 1 96.69 197 LEU A CA 1
ATOM 1496 C C . LEU A 1 197 ? 8.539 -28.516 6.043 1 96.69 197 LEU A C 1
ATOM 1498 O O . LEU A 1 197 ? 7.68 -28.734 6.902 1 96.69 197 LEU A O 1
ATOM 1502 N N . ALA A 1 198 ? 8.289 -28.438 4.773 1 95.94 198 ALA A N 1
ATOM 1503 C CA . ALA A 1 198 ? 6.906 -28.531 4.309 1 95.94 198 ALA A CA 1
ATOM 1504 C C . ALA A 1 198 ? 6.367 -29.953 4.508 1 95.94 198 ALA A C 1
ATOM 1506 O O . ALA A 1 198 ? 5.152 -30.156 4.578 1 95.94 198 ALA A O 1
ATOM 1507 N N . THR A 1 199 ? 7.242 -30.906 4.664 1 94.5 199 THR A N 1
ATOM 1508 C CA . THR A 1 199 ? 6.828 -32.281 4.828 1 94.5 199 THR A CA 1
ATOM 1509 C C . THR A 1 199 ? 7.301 -32.844 6.172 1 94.5 199 THR A C 1
ATOM 1511 O O . THR A 1 199 ? 7.277 -34.062 6.391 1 94.5 199 THR A O 1
ATOM 1514 N N . ALA A 1 200 ? 7.734 -32 6.973 1 94.31 200 ALA A N 1
ATOM 1515 C CA . ALA A 1 200 ? 8.234 -32.406 8.273 1 94.31 200 ALA A CA 1
ATOM 1516 C C . ALA A 1 200 ? 7.094 -32.906 9.172 1 94.31 200 ALA A C 1
ATOM 1518 O O . ALA A 1 200 ? 6 -32.344 9.156 1 94.31 200 ALA A O 1
ATOM 1519 N N . THR A 1 201 ? 7.398 -33.906 9.953 1 92.88 201 THR A N 1
ATOM 1520 C CA . THR A 1 201 ? 6.445 -34.406 10.938 1 92.88 201 THR A CA 1
ATOM 1521 C C . THR A 1 201 ? 6.758 -33.844 12.32 1 92.88 201 THR A C 1
ATOM 1523 O O . THR A 1 201 ? 7.918 -33.781 12.727 1 92.88 201 THR A O 1
ATOM 1526 N N . GLY A 1 202 ? 5.785 -33.406 13.016 1 91.69 202 GLY A N 1
ATOM 1527 C CA . GLY A 1 202 ? 5.965 -32.906 14.375 1 91.69 202 GLY A CA 1
ATOM 1528 C C . GLY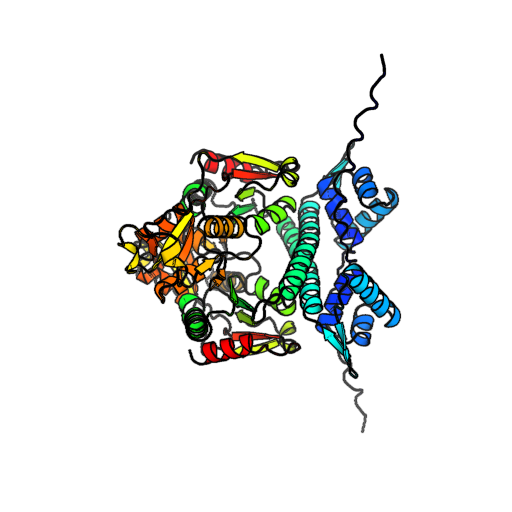 A 1 202 ? 6.621 -31.547 14.438 1 91.69 202 GLY A C 1
ATOM 1529 O O . GLY A 1 202 ? 7.293 -31.234 15.414 1 91.69 202 GLY A O 1
ATOM 1530 N N . LEU A 1 203 ? 6.547 -30.844 13.359 1 92.69 203 LEU A N 1
ATOM 1531 C CA . LEU A 1 203 ? 7.129 -29.516 13.297 1 92.69 203 LEU A CA 1
ATOM 1532 C C . LEU A 1 203 ? 6.531 -28.609 14.367 1 92.69 203 LEU A C 1
ATOM 1534 O O . LEU A 1 203 ? 5.312 -28.578 14.555 1 92.69 203 LEU A O 1
ATOM 1538 N N . GLN A 1 204 ? 7.422 -27.984 15.148 1 89.69 204 GLN A N 1
ATOM 1539 C CA . GLN A 1 204 ? 7.012 -27.031 16.172 1 89.69 204 GLN A CA 1
ATOM 1540 C C . GLN A 1 204 ? 7.465 -25.625 15.836 1 89.69 204 GLN A C 1
ATOM 1542 O O . GLN A 1 204 ? 8.414 -25.438 15.062 1 89.69 204 GLN A O 1
ATOM 1547 N N . LEU A 1 205 ? 6.844 -24.703 16.406 1 89.12 205 LEU A N 1
ATOM 1548 C CA . LEU A 1 205 ? 7.191 -23.312 16.172 1 89.12 205 LEU A CA 1
ATOM 1549 C C . LEU A 1 205 ? 8.648 -23.047 16.547 1 89.12 205 LEU A C 1
ATOM 1551 O O . LEU A 1 205 ? 9.328 -22.25 15.883 1 89.12 205 LEU A O 1
ATOM 1555 N N . ALA A 1 206 ? 9.086 -23.672 17.547 1 86.56 206 ALA A N 1
ATOM 1556 C CA . ALA A 1 206 ? 10.445 -23.5 18.047 1 86.56 206 ALA A CA 1
ATOM 1557 C C . ALA A 1 206 ? 11.477 -23.891 16.984 1 86.56 206 ALA A C 1
ATOM 1559 O O . ALA A 1 206 ? 12.586 -23.359 16.969 1 86.56 206 ALA A O 1
ATOM 1560 N N . ASP A 1 207 ? 11.086 -24.781 16.062 1 89.94 207 ASP A N 1
ATOM 1561 C CA . ASP A 1 207 ? 11.977 -25.234 15.008 1 89.94 207 ASP A CA 1
ATOM 1562 C C . ASP A 1 207 ? 12.172 -24.141 13.953 1 89.94 207 ASP A C 1
ATOM 1564 O O . ASP A 1 207 ? 13.07 -24.234 13.117 1 89.94 207 ASP A O 1
ATOM 1568 N N . LEU A 1 208 ? 11.352 -23.062 14.031 1 91.81 208 LEU A N 1
ATOM 1569 C CA . LEU A 1 208 ? 11.352 -22.047 12.984 1 91.81 208 LEU A CA 1
ATOM 1570 C C . LEU A 1 208 ? 12.109 -20.812 13.438 1 91.81 208 LEU A C 1
ATOM 1572 O O . LEU A 1 208 ? 12.281 -19.859 12.664 1 91.81 208 LEU A O 1
ATOM 1576 N N . VAL A 1 209 ? 12.648 -20.828 14.617 1 85.62 209 VAL A N 1
ATOM 1577 C CA . VAL A 1 209 ? 13.195 -19.641 15.25 1 85.62 209 VAL A CA 1
ATOM 1578 C C . VAL A 1 209 ? 14.453 -19.188 14.508 1 85.62 209 VAL A C 1
ATOM 1580 O O . VAL A 1 209 ? 14.742 -17.984 14.43 1 85.62 209 VAL A O 1
ATOM 1583 N N . SER A 1 210 ? 15.133 -20.094 13.906 1 88.19 210 SER A N 1
ATOM 1584 C CA . SER A 1 210 ? 16.406 -19.781 13.273 1 88.19 210 SER A CA 1
ATOM 1585 C C . SER A 1 210 ? 16.219 -19.234 11.859 1 88.19 210 SER A C 1
ATOM 1587 O O . SER A 1 210 ? 17.156 -18.703 11.258 1 88.19 210 SER A O 1
ATOM 1589 N N . LEU A 1 211 ? 15.047 -19.328 11.367 1 92.75 211 LEU A N 1
ATOM 1590 C CA . LEU A 1 211 ? 14.766 -18.875 10.008 1 92.75 211 LEU A CA 1
ATOM 1591 C C . LEU A 1 211 ? 14.461 -17.391 9.984 1 92.75 211 LEU A C 1
ATOM 1593 O O . LEU A 1 211 ? 14.156 -16.797 11.023 1 92.75 211 LEU A O 1
ATOM 1597 N N . THR A 1 212 ? 14.672 -16.812 8.82 1 94.38 212 THR A N 1
ATOM 1598 C CA . THR A 1 212 ? 14.234 -15.438 8.609 1 94.38 212 THR A CA 1
ATOM 1599 C C . THR A 1 212 ? 12.734 -15.375 8.375 1 94.38 212 THR A C 1
ATOM 1601 O O . THR A 1 212 ? 12.195 -16.109 7.543 1 94.38 212 THR A O 1
ATOM 1604 N N . TRP A 1 213 ? 12.094 -14.461 9.094 1 94.12 213 TRP A N 1
ATOM 1605 C CA . TRP A 1 213 ? 10.648 -14.305 9.023 1 94.12 213 TRP A CA 1
ATOM 1606 C C . TRP A 1 213 ? 10.266 -13.055 8.227 1 94.12 213 TRP A C 1
ATOM 1608 O O . TRP A 1 213 ? 10.812 -11.977 8.453 1 94.12 213 TRP A O 1
ATOM 1618 N N . ILE A 1 214 ? 9.398 -13.25 7.305 1 96.75 214 ILE A N 1
ATOM 1619 C CA . ILE A 1 214 ? 8.758 -12.109 6.645 1 96.75 214 ILE A CA 1
ATOM 1620 C C . ILE A 1 214 ? 7.441 -11.781 7.34 1 96.75 214 ILE A C 1
ATOM 1622 O O . ILE A 1 214 ? 6.5 -12.57 7.309 1 96.75 214 ILE A O 1
ATOM 1626 N N . LEU A 1 215 ? 7.398 -10.648 7.945 1 94.19 215 LEU A N 1
ATOM 1627 C CA . LEU A 1 215 ? 6.238 -10.242 8.734 1 94.19 215 LEU A CA 1
ATOM 1628 C C . LEU A 1 215 ? 5.742 -8.867 8.297 1 94.19 215 LEU A C 1
ATOM 1630 O O . LEU A 1 215 ? 6.484 -8.109 7.672 1 94.19 215 LEU A O 1
ATOM 1634 N N . HIS A 1 216 ? 4.492 -8.594 8.602 1 92.88 216 HIS A N 1
ATOM 1635 C CA . HIS A 1 216 ? 3.955 -7.25 8.391 1 92.88 216 HIS A CA 1
ATOM 1636 C C . HIS A 1 216 ? 4.707 -6.223 9.234 1 92.88 216 HIS A C 1
ATOM 1638 O O . HIS A 1 216 ? 5.359 -6.578 10.219 1 92.88 216 HIS A O 1
ATOM 1644 N N . PRO A 1 217 ? 4.594 -4.977 8.828 1 83.69 217 PRO A N 1
ATOM 1645 C CA . PRO A 1 217 ? 5.215 -3.922 9.633 1 83.69 217 PRO A CA 1
ATOM 1646 C C . PRO A 1 217 ? 4.625 -3.82 11.039 1 83.69 217 PRO A C 1
ATOM 1648 O O . PRO A 1 217 ? 3.512 -4.297 11.273 1 83.69 217 PRO A O 1
ATOM 1651 N N . ILE A 1 218 ? 5.398 -3.145 11.789 1 74.81 218 ILE A N 1
ATOM 1652 C CA . ILE A 1 218 ? 4.961 -2.906 13.156 1 74.81 218 ILE A CA 1
ATOM 1653 C C . ILE A 1 218 ? 3.662 -2.102 13.156 1 74.81 218 ILE A C 1
ATOM 1655 O O . ILE A 1 218 ? 3.488 -1.196 12.336 1 74.81 218 ILE A O 1
ATOM 1659 N N . GLY A 1 219 ? 2.764 -2.381 14 1 70.38 219 GLY A N 1
ATOM 1660 C CA . GLY A 1 219 ? 1.482 -1.698 14.086 1 70.38 219 GLY A CA 1
ATOM 1661 C C . GLY A 1 219 ? 0.333 -2.518 13.531 1 70.38 219 GLY A C 1
ATOM 1662 O O . GLY A 1 219 ? -0.825 -2.299 13.891 1 70.38 219 GLY A O 1
ATOM 1663 N N . SER A 1 220 ? 0.722 -3.32 12.547 1 81.06 220 SER A N 1
ATOM 1664 C CA . SER A 1 220 ? -0.313 -4.184 11.992 1 81.06 220 SER A CA 1
ATOM 1665 C C . SER A 1 220 ? -0.869 -5.133 13.047 1 81.06 220 SER A C 1
ATOM 1667 O O . SER A 1 220 ? -0.112 -5.703 13.836 1 81.06 220 SER A O 1
ATOM 1669 N N . PRO A 1 221 ? -2.197 -5.328 13.109 1 81.94 221 PRO A N 1
ATOM 1670 C CA . PRO A 1 221 ? -2.775 -6.293 14.047 1 81.94 221 PRO A CA 1
ATOM 1671 C C . PRO A 1 221 ? -2.219 -7.703 13.867 1 81.94 221 PRO A C 1
ATOM 1673 O O . PRO A 1 221 ? -1.979 -8.406 14.852 1 81.94 221 PRO A O 1
ATOM 1676 N N . MET A 1 222 ? -1.955 -8.062 12.672 1 85.38 222 MET A N 1
ATOM 1677 C CA . MET A 1 222 ? -1.384 -9.383 12.43 1 85.38 222 MET A CA 1
ATOM 1678 C C . MET A 1 222 ? 0.009 -9.5 13.039 1 85.38 222 MET A C 1
ATOM 1680 O O . MET A 1 222 ? 0.347 -10.523 13.633 1 85.38 222 MET A O 1
ATOM 1684 N N . ARG A 1 223 ? 0.804 -8.461 12.852 1 84 223 ARG A N 1
ATOM 1685 C CA . ARG A 1 223 ? 2.146 -8.438 13.422 1 84 223 ARG A CA 1
ATOM 1686 C C . ARG A 1 223 ? 2.105 -8.648 14.93 1 84 223 ARG A C 1
ATOM 1688 O O . ARG A 1 223 ? 2.834 -9.492 15.461 1 84 223 ARG A O 1
ATOM 1695 N N . ARG A 1 224 ? 1.205 -7.93 15.539 1 79.5 224 ARG A N 1
ATOM 1696 C CA . ARG A 1 224 ? 1.07 -8.008 16.984 1 79.5 224 ARG A CA 1
ATOM 1697 C C . ARG A 1 224 ? 0.667 -9.414 17.422 1 79.5 224 ARG A C 1
ATOM 1699 O O . ARG A 1 224 ? 1.215 -9.953 18.391 1 79.5 224 ARG A O 1
ATOM 1706 N N . ARG A 1 225 ? -0.228 -9.992 16.75 1 83.31 225 ARG A N 1
ATOM 1707 C CA . ARG A 1 225 ? -0.741 -11.305 17.125 1 83.31 225 ARG A CA 1
ATOM 1708 C C . ARG A 1 225 ? 0.305 -12.391 16.875 1 83.31 225 ARG A C 1
ATOM 1710 O O . ARG A 1 225 ? 0.423 -13.336 17.656 1 83.31 225 ARG A O 1
ATOM 1717 N N . VAL A 1 226 ? 1.038 -12.242 15.812 1 85.94 226 VAL A N 1
ATOM 1718 C CA . VAL A 1 226 ? 2.09 -13.211 15.508 1 85.94 226 VAL A CA 1
ATOM 1719 C C . VAL A 1 226 ? 3.164 -13.156 16.594 1 85.94 226 VAL A C 1
ATOM 1721 O O . VAL A 1 226 ? 3.594 -14.195 17.094 1 85.94 226 VAL A O 1
ATOM 1724 N N . GLU A 1 227 ? 3.539 -12 16.953 1 81.38 227 GLU A N 1
ATOM 1725 C CA . GLU A 1 227 ? 4.562 -11.844 17.984 1 81.38 227 GLU A CA 1
ATOM 1726 C C . GLU A 1 227 ? 4.086 -12.398 19.312 1 81.38 227 GLU A C 1
ATOM 1728 O O . GLU A 1 227 ? 4.848 -13.055 20.031 1 81.38 227 GLU A O 1
ATOM 1733 N N . SER A 1 228 ? 2.84 -12.133 19.609 1 80.94 228 SER A N 1
ATOM 1734 C CA . SER A 1 228 ? 2.268 -12.672 20.828 1 80.94 228 SER A CA 1
ATOM 1735 C C . SER A 1 228 ? 2.26 -14.195 20.812 1 80.94 228 SER A C 1
ATOM 1737 O O . SER A 1 228 ? 2.564 -14.836 21.828 1 80.94 228 SER A O 1
ATOM 1739 N N . ALA A 1 229 ? 1.913 -14.703 19.703 1 81.94 229 ALA A N 1
ATOM 1740 C CA . ALA A 1 229 ? 1.867 -16.156 19.562 1 81.94 229 ALA A CA 1
ATOM 1741 C C . ALA A 1 229 ? 3.26 -16.766 19.703 1 81.94 229 ALA A C 1
ATOM 1743 O O . ALA A 1 229 ? 3.426 -17.828 20.312 1 81.94 229 ALA A O 1
ATOM 1744 N N . LEU A 1 230 ? 4.191 -16.094 19.141 1 82.75 230 LEU A N 1
ATOM 1745 C CA . LEU A 1 230 ? 5.562 -16.578 19.203 1 82.75 230 LEU A CA 1
ATOM 1746 C C . LEU A 1 230 ? 6.094 -16.5 20.641 1 82.75 230 LEU A C 1
ATOM 1748 O O . LEU A 1 230 ? 6.773 -17.406 21.109 1 82.75 230 LEU A O 1
ATOM 1752 N N . GLN A 1 231 ? 5.777 -15.461 21.266 1 79.25 231 GLN A N 1
ATOM 1753 C CA . GLN A 1 231 ? 6.164 -15.32 22.672 1 79.25 231 GLN A CA 1
ATOM 1754 C C . GLN A 1 231 ? 5.523 -16.406 23.531 1 79.25 231 GLN A C 1
ATOM 1756 O O . GLN A 1 231 ? 6.18 -17 24.391 1 79.25 231 GLN A O 1
ATOM 1761 N N . ALA A 1 232 ? 4.316 -16.641 23.312 1 76.25 232 ALA A N 1
ATOM 1762 C CA . ALA A 1 232 ? 3.582 -17.672 24.031 1 76.25 232 ALA A CA 1
ATOM 1763 C C . ALA A 1 232 ? 4.172 -19.047 23.781 1 76.25 232 ALA A C 1
ATOM 1765 O O . ALA A 1 232 ? 4.113 -19.938 24.641 1 76.25 232 ALA A O 1
ATOM 1766 N N . GLY A 1 233 ? 4.711 -19.109 22.594 1 74.25 233 GLY A N 1
ATOM 1767 C CA . GLY A 1 233 ? 5.34 -20.375 22.234 1 74.25 233 GLY A CA 1
ATOM 1768 C C . GLY A 1 233 ? 6.766 -20.5 22.734 1 74.25 233 GLY A C 1
ATOM 1769 O O . GLY A 1 233 ? 7.453 -21.469 22.453 1 74.25 233 GLY A O 1
ATOM 1770 N N . GLY A 1 234 ? 7.191 -19.469 23.453 1 74.38 234 GLY A N 1
ATOM 1771 C CA . GLY A 1 234 ? 8.492 -19.531 24.109 1 74.38 234 GLY A CA 1
ATOM 1772 C C . GLY A 1 234 ? 9.594 -18.891 23.281 1 74.38 234 GLY A C 1
ATOM 1773 O O . GLY A 1 234 ? 10.773 -18.984 23.641 1 74.38 234 GLY A O 1
ATOM 1774 N N . MET A 1 235 ? 9.188 -18.406 22.203 1 69.31 235 MET A N 1
ATOM 1775 C CA . MET A 1 235 ? 10.188 -17.75 21.359 1 69.31 235 MET A CA 1
ATOM 1776 C C . MET A 1 235 ? 10.453 -16.328 21.828 1 69.31 235 MET A C 1
ATOM 1778 O O . MET A 1 235 ? 9.672 -15.414 21.547 1 69.31 235 MET A O 1
ATOM 1782 N N . VAL A 1 236 ? 11.445 -16.234 22.625 1 63.12 236 VAL A N 1
ATOM 1783 C CA . VAL A 1 236 ? 11.758 -14.945 23.25 1 63.12 236 VAL A CA 1
ATOM 1784 C C . VAL A 1 236 ? 12.906 -14.273 22.5 1 63.12 236 VAL A C 1
ATOM 1786 O O . VAL A 1 236 ? 13.125 -13.07 22.641 1 63.12 236 VAL A O 1
ATOM 1789 N N . GLN A 1 237 ? 13.5 -15.039 21.625 1 64 237 GLN A N 1
ATOM 1790 C CA . GLN A 1 237 ? 14.68 -14.477 20.969 1 64 237 GLN A CA 1
ATOM 1791 C C . GLN A 1 237 ? 14.281 -13.492 19.875 1 64 237 GLN A C 1
ATOM 1793 O O . GLN A 1 237 ? 13.156 -13.531 19.375 1 64 237 GLN A O 1
ATOM 1798 N N . SER A 1 238 ? 15.227 -12.648 19.656 1 75.25 238 SER A N 1
ATOM 1799 C CA . SER A 1 238 ? 15.07 -11.703 18.547 1 75.25 238 SER A CA 1
ATOM 1800 C C . SER A 1 238 ? 15.062 -12.422 17.203 1 75.25 238 SER A C 1
ATOM 1802 O O . SER A 1 238 ? 15.992 -13.18 16.891 1 75.25 238 SER A O 1
ATOM 1804 N N . LEU A 1 239 ? 14.031 -12.344 16.531 1 82 239 LEU A N 1
ATOM 1805 C CA . LEU A 1 239 ? 13.875 -12.977 15.227 1 82 239 LEU A CA 1
ATOM 1806 C C . LEU A 1 239 ? 14.555 -12.148 14.133 1 82 239 LEU A C 1
ATOM 1808 O O . LEU A 1 239 ? 14.664 -10.93 14.258 1 82 239 LEU A O 1
ATOM 1812 N N . ASP A 1 240 ? 15.141 -12.875 13.234 1 88.44 240 ASP A N 1
ATOM 1813 C CA . ASP A 1 240 ? 15.523 -12.227 11.984 1 88.44 240 ASP A CA 1
ATOM 1814 C C . ASP A 1 240 ? 14.305 -11.93 11.117 1 88.44 240 ASP A C 1
ATOM 1816 O O . ASP A 1 240 ? 13.562 -12.836 10.742 1 88.44 240 ASP A O 1
ATOM 1820 N N . ILE A 1 241 ? 14.172 -10.578 10.805 1 89.31 241 ILE A N 1
ATOM 1821 C CA . ILE A 1 241 ? 12.875 -10.211 10.242 1 89.31 241 ILE A CA 1
ATOM 1822 C C . ILE A 1 241 ? 13.086 -9.344 9 1 89.31 241 ILE A C 1
ATOM 1824 O O . ILE A 1 241 ? 13.945 -8.461 8.992 1 89.31 241 ILE A O 1
ATOM 1828 N N . VAL A 1 242 ? 12.367 -9.648 7.965 1 94.25 242 VAL A N 1
ATOM 1829 C CA . VAL A 1 242 ? 12.062 -8.711 6.895 1 94.25 242 VAL A CA 1
ATOM 1830 C C . VAL A 1 242 ? 10.602 -8.258 7.008 1 94.25 242 VAL A C 1
ATOM 1832 O O . VAL A 1 242 ? 9.703 -9.086 7.152 1 94.25 242 VAL A O 1
ATOM 1835 N N . GLU A 1 243 ? 10.406 -6.977 6.977 1 93.56 243 GLU A N 1
ATOM 1836 C CA . GLU A 1 243 ? 9.062 -6.441 7.148 1 93.56 243 GLU A CA 1
ATOM 1837 C C . GLU A 1 243 ? 8.461 -6.012 5.812 1 93.56 243 GLU A C 1
ATOM 1839 O O . GLU A 1 243 ? 9.062 -5.227 5.078 1 93.56 243 GLU A O 1
ATOM 1844 N N . THR A 1 244 ? 7.266 -6.539 5.508 1 96.75 244 THR A N 1
ATOM 1845 C CA . THR A 1 244 ? 6.543 -6.086 4.324 1 96.75 244 THR A CA 1
ATOM 1846 C C . THR A 1 244 ? 5.082 -6.516 4.383 1 96.75 244 THR A C 1
ATOM 1848 O O . THR A 1 244 ? 4.762 -7.578 4.918 1 96.75 244 THR A O 1
ATOM 1851 N N . ALA A 1 245 ? 4.25 -5.676 3.855 1 95.06 245 ALA A N 1
ATOM 1852 C CA . ALA A 1 245 ? 2.852 -6.051 3.664 1 95.06 245 ALA A CA 1
ATOM 1853 C C . ALA A 1 245 ? 2.584 -6.453 2.215 1 95.06 245 ALA A C 1
ATOM 1855 O O . ALA A 1 245 ? 1.447 -6.758 1.849 1 95.06 245 ALA A O 1
ATOM 1856 N N . SER A 1 246 ? 3.607 -6.488 1.404 1 96.94 246 SER A N 1
ATOM 1857 C CA . SER A 1 246 ? 3.479 -6.805 -0.015 1 96.94 246 SER A CA 1
ATOM 1858 C C . SER A 1 246 ? 3.553 -8.305 -0.255 1 96.94 246 SER A C 1
ATOM 1860 O O . SER A 1 246 ? 4.59 -8.93 -0.019 1 96.94 246 SER A O 1
ATOM 1862 N N . ILE A 1 247 ? 2.504 -8.812 -0.806 1 97.75 247 ILE A N 1
ATOM 1863 C CA . ILE A 1 247 ? 2.49 -10.234 -1.109 1 97.75 247 ILE A CA 1
ATOM 1864 C C . ILE A 1 247 ? 3.463 -10.531 -2.25 1 97.75 247 ILE A C 1
ATOM 1866 O O . ILE A 1 247 ? 4.07 -11.602 -2.295 1 97.75 247 ILE A O 1
ATOM 1870 N N . LEU A 1 248 ? 3.668 -9.578 -3.141 1 97.75 248 LEU A N 1
ATOM 1871 C CA . LEU A 1 248 ? 4.645 -9.742 -4.211 1 97.75 248 LEU A CA 1
ATOM 1872 C C . LEU A 1 248 ? 6.051 -9.906 -3.643 1 97.75 248 LEU A C 1
ATOM 1874 O O . LEU A 1 248 ? 6.77 -10.836 -4.012 1 97.75 248 LEU A O 1
ATOM 1878 N N . ALA A 1 249 ? 6.41 -9.016 -2.756 1 98 249 ALA A N 1
ATOM 1879 C CA . ALA A 1 249 ? 7.719 -9.102 -2.117 1 98 249 ALA A CA 1
ATOM 1880 C C . ALA A 1 249 ? 7.859 -10.406 -1.334 1 98 249 ALA A C 1
ATOM 1882 O O . ALA A 1 249 ? 8.898 -11.062 -1.395 1 98 249 ALA A O 1
ATOM 1883 N N . THR A 1 250 ? 6.84 -10.75 -0.645 1 98.25 250 THR A N 1
ATOM 1884 C CA . THR A 1 250 ? 6.844 -11.953 0.183 1 98.25 250 THR A CA 1
ATOM 1885 C C . THR A 1 250 ? 7.09 -13.195 -0.669 1 98.25 250 THR A C 1
ATOM 1887 O O . THR A 1 250 ? 8.016 -13.953 -0.408 1 98.25 250 THR A O 1
ATOM 1890 N N . THR A 1 251 ? 6.305 -13.359 -1.713 1 97.44 251 THR A N 1
ATOM 1891 C CA . THR A 1 251 ? 6.398 -14.578 -2.51 1 97.44 251 THR A CA 1
ATOM 1892 C C . THR A 1 251 ? 7.699 -14.602 -3.312 1 97.44 251 THR A C 1
ATOM 1894 O O . THR A 1 251 ? 8.281 -15.664 -3.525 1 97.44 251 THR A O 1
ATOM 1897 N N . ALA A 1 252 ? 8.172 -13.461 -3.75 1 97.81 252 ALA A N 1
ATOM 1898 C CA . ALA A 1 252 ? 9.445 -13.398 -4.469 1 97.81 252 ALA A CA 1
ATOM 1899 C C . ALA A 1 252 ? 10.602 -13.836 -3.572 1 97.81 252 ALA A C 1
ATOM 1901 O O . ALA A 1 252 ? 11.477 -14.602 -3.996 1 97.81 252 ALA A O 1
ATOM 1902 N N . MET A 1 253 ? 10.602 -13.336 -2.352 1 97.94 253 MET A N 1
ATOM 1903 C CA . MET A 1 253 ? 11.672 -13.688 -1.42 1 97.94 253 MET A CA 1
ATOM 1904 C C . MET A 1 253 ? 11.586 -15.156 -1.02 1 97.94 253 MET A C 1
ATOM 1906 O O . MET A 1 253 ? 12.609 -15.828 -0.894 1 97.94 253 MET A O 1
ATOM 1910 N N . LEU A 1 254 ? 10.367 -15.68 -0.81 1 98.19 254 LEU A N 1
ATOM 1911 C CA . LEU A 1 254 ? 10.203 -17.094 -0.481 1 98.19 254 LEU A CA 1
ATOM 1912 C C . LEU A 1 254 ? 10.766 -17.969 -1.592 1 98.19 254 LEU A C 1
ATOM 1914 O O . LEU A 1 254 ? 11.508 -18.922 -1.324 1 98.19 254 LEU A O 1
ATOM 1918 N N . GLU A 1 255 ? 10.398 -17.641 -2.801 1 96.81 255 GLU A N 1
ATOM 1919 C CA . GLU A 1 255 ? 10.82 -18.438 -3.951 1 96.81 255 GLU A CA 1
ATOM 1920 C C . GLU A 1 255 ? 12.336 -18.594 -3.994 1 96.81 255 GLU A C 1
ATOM 1922 O O . GLU A 1 255 ? 12.852 -19.641 -4.371 1 96.81 255 GLU A O 1
ATOM 1927 N N . ALA A 1 256 ? 13.031 -17.609 -3.562 1 96.25 256 ALA A N 1
ATOM 1928 C CA . ALA A 1 256 ? 14.469 -17.531 -3.773 1 96.25 256 ALA A CA 1
ATOM 1929 C C . ALA A 1 256 ? 15.234 -17.844 -2.486 1 96.25 256 ALA A C 1
ATOM 1931 O O . ALA A 1 256 ? 16.438 -17.625 -2.406 1 96.25 256 ALA A O 1
ATOM 1932 N N . SER A 1 257 ? 14.523 -18.312 -1.431 1 97.44 257 SER A N 1
ATOM 1933 C CA . SER A 1 257 ? 15.211 -18.484 -0.155 1 97.44 257 SER A CA 1
ATOM 1934 C C . SER A 1 257 ? 14.5 -19.5 0.724 1 97.44 257 SER A C 1
ATOM 1936 O O . SER A 1 257 ? 13.555 -20.156 0.281 1 97.44 257 SER A O 1
ATOM 1938 N N . GLU A 1 258 ? 14.984 -19.625 1.944 1 96.75 258 GLU A N 1
ATOM 1939 C CA . GLU A 1 258 ? 14.367 -20.5 2.938 1 96.75 258 GLU A CA 1
ATOM 1940 C C . GLU A 1 258 ? 13.57 -19.703 3.961 1 96.75 258 GLU A C 1
ATOM 1942 O O . GLU A 1 258 ? 13.258 -20.203 5.043 1 96.75 258 GLU A O 1
ATOM 1947 N N . MET A 1 259 ? 13.328 -18.453 3.602 1 97.38 259 MET A N 1
ATOM 1948 C CA . MET A 1 259 ? 12.531 -17.609 4.5 1 97.38 259 MET A CA 1
ATOM 1949 C C . MET A 1 259 ? 11.125 -18.172 4.664 1 97.38 259 MET A C 1
ATOM 1951 O O . MET A 1 259 ? 10.68 -19 3.855 1 97.38 259 MET A O 1
ATOM 1955 N N . ILE A 1 260 ? 10.484 -17.75 5.734 1 97.62 260 ILE A N 1
ATOM 1956 C CA . ILE A 1 260 ? 9.094 -18.109 5.98 1 97.62 260 ILE A CA 1
ATOM 1957 C C . ILE A 1 260 ? 8.266 -16.859 6.234 1 97.62 260 ILE A C 1
ATOM 1959 O O . ILE A 1 260 ? 8.812 -15.812 6.594 1 97.62 260 ILE A O 1
ATOM 1963 N N . ALA A 1 261 ? 6.973 -16.984 5.977 1 97.88 261 ALA A N 1
ATOM 1964 C CA . ALA A 1 261 ? 6.066 -15.844 6.148 1 97.88 261 ALA A CA 1
ATOM 1965 C C . ALA A 1 261 ? 4.746 -16.297 6.773 1 97.88 261 ALA A C 1
ATOM 1967 O O . ALA A 1 261 ? 4.418 -17.484 6.766 1 97.88 261 ALA A O 1
ATOM 1968 N N . VAL A 1 262 ? 4.043 -15.328 7.336 1 96.06 262 VAL A N 1
ATOM 1969 C CA . VAL A 1 262 ? 2.715 -15.57 7.887 1 96.06 262 VAL A CA 1
ATOM 1970 C C . VAL A 1 262 ? 1.664 -14.859 7.043 1 96.06 262 VAL A C 1
ATOM 1972 O O . VAL A 1 262 ? 1.765 -13.648 6.805 1 96.06 262 VAL A O 1
ATOM 1975 N N . VAL A 1 263 ? 0.692 -15.625 6.578 1 96.38 263 VAL A N 1
ATOM 1976 C CA . VAL A 1 263 ? -0.39 -15.047 5.785 1 96.38 263 VAL A CA 1
ATOM 1977 C C . VAL A 1 263 ? -1.715 -15.703 6.164 1 96.38 263 VAL A C 1
ATOM 1979 O O . VAL A 1 263 ? -1.731 -16.781 6.777 1 96.38 263 VAL A O 1
ATOM 1982 N N . PRO A 1 264 ? -2.842 -15.055 5.816 1 94.31 264 PRO A N 1
ATOM 1983 C CA . PRO A 1 264 ? -4.133 -15.719 6 1 94.31 264 PRO A CA 1
ATOM 1984 C C . PRO A 1 264 ? -4.262 -17 5.184 1 94.31 264 PRO A C 1
ATOM 1986 O O . PRO A 1 264 ? -3.695 -17.109 4.09 1 94.31 264 PRO A O 1
ATOM 1989 N N . ASN A 1 265 ? -5.066 -17.859 5.672 1 94.06 265 ASN A N 1
ATOM 1990 C CA . ASN A 1 265 ? -5.254 -19.172 5.039 1 94.06 265 ASN A CA 1
ATOM 1991 C C . ASN A 1 265 ? -5.691 -19.031 3.584 1 94.06 265 ASN A C 1
ATOM 1993 O O . ASN A 1 265 ? -5.188 -19.734 2.709 1 94.06 265 ASN A O 1
ATOM 1997 N N . ASP A 1 266 ? -6.605 -18.125 3.311 1 94.38 266 ASP A N 1
ATOM 1998 C CA . ASP A 1 266 ? -7.121 -17.969 1.954 1 94.38 266 ASP A CA 1
ATOM 1999 C C . ASP A 1 266 ? -6.023 -17.516 0.997 1 94.38 266 ASP A C 1
ATOM 2001 O O . ASP A 1 266 ? -6.008 -17.922 -0.17 1 94.38 266 ASP A O 1
ATOM 2005 N N . VAL A 1 267 ? -5.145 -16.75 1.485 1 97.25 267 VAL A N 1
ATOM 2006 C CA . VAL A 1 267 ? -4.02 -16.281 0.681 1 97.25 267 VAL A CA 1
ATOM 2007 C C . VAL A 1 267 ? -3.012 -17.406 0.495 1 97.25 267 VAL A C 1
ATOM 2009 O O . VAL A 1 267 ? -2.504 -17.625 -0.609 1 97.25 267 VAL A O 1
ATOM 2012 N N . ALA A 1 268 ? -2.746 -18.141 1.573 1 97.5 268 ALA A N 1
ATOM 2013 C CA . ALA A 1 268 ? -1.849 -19.281 1.493 1 97.5 268 ALA A CA 1
ATOM 2014 C C . ALA A 1 268 ? -2.336 -20.281 0.451 1 97.5 268 ALA A C 1
ATOM 2016 O O . ALA A 1 268 ? -1.565 -20.719 -0.408 1 97.5 268 ALA A O 1
ATOM 2017 N N . GLN A 1 269 ? -3.6 -20.594 0.514 1 96.5 269 GLN A N 1
ATOM 2018 C CA . GLN A 1 269 ? -4.172 -21.578 -0.39 1 96.5 269 GLN A CA 1
ATOM 2019 C C . GLN A 1 269 ? -4.164 -21.078 -1.832 1 96.5 269 GLN A C 1
ATOM 2021 O O . GLN A 1 269 ? -3.932 -21.859 -2.762 1 96.5 269 GLN A O 1
ATOM 2026 N N . HIS A 1 270 ? -4.391 -19.812 -1.963 1 96.38 270 HIS A N 1
ATOM 2027 C CA . HIS A 1 270 ? -4.391 -19.203 -3.285 1 96.38 270 HIS A CA 1
ATOM 2028 C C . HIS A 1 270 ? -3.062 -19.422 -4 1 96.38 270 HIS A C 1
ATOM 2030 O O . HIS A 1 270 ? -3.037 -19.875 -5.152 1 96.38 270 HIS A O 1
ATOM 2036 N N . TYR A 1 271 ? -2 -19.234 -3.363 1 97.38 271 TYR A N 1
ATOM 2037 C CA . TYR A 1 271 ? -0.688 -19.344 -3.992 1 97.38 271 TYR A CA 1
ATOM 2038 C C . TYR A 1 271 ? -0.19 -20.781 -3.977 1 97.38 271 TYR A C 1
ATOM 2040 O O . TYR A 1 271 ? 0.541 -21.203 -4.875 1 97.38 271 TYR A O 1
ATOM 2048 N N . ALA A 1 272 ? -0.61 -21.578 -2.996 1 97.56 272 ALA A N 1
ATOM 2049 C CA . ALA A 1 272 ? -0.213 -22.984 -2.926 1 97.56 272 ALA A CA 1
ATOM 2050 C C . ALA A 1 272 ? -0.778 -23.766 -4.105 1 97.56 272 ALA A C 1
ATOM 2052 O O . ALA A 1 272 ? -0.136 -24.688 -4.605 1 97.56 272 ALA A O 1
ATOM 2053 N N . ARG A 1 273 ? -1.93 -23.422 -4.527 1 96.12 273 ARG A N 1
ATOM 2054 C CA . ARG A 1 273 ? -2.576 -24.109 -5.641 1 96.12 273 ARG A CA 1
ATOM 2055 C C . ARG A 1 273 ? -1.744 -23.984 -6.914 1 96.12 273 ARG A C 1
ATOM 2057 O O . ARG A 1 273 ? -1.81 -24.859 -7.785 1 96.12 273 ARG A O 1
ATOM 2064 N N . TYR A 1 274 ? -0.919 -23 -7.016 1 96.25 274 TYR A N 1
ATOM 2065 C CA . TYR A 1 274 ? -0.091 -22.781 -8.195 1 96.25 274 TYR A CA 1
ATOM 2066 C C . TYR A 1 274 ? 1.325 -23.297 -7.969 1 96.25 274 TYR A C 1
ATOM 2068 O O . TYR A 1 274 ? 2.197 -23.125 -8.82 1 96.25 274 TYR A O 1
ATOM 2076 N N . GLY A 1 275 ? 1.531 -23.797 -6.797 1 96.44 275 GLY A N 1
ATOM 2077 C CA . GLY A 1 275 ? 2.854 -24.312 -6.488 1 96.44 275 GLY A CA 1
ATOM 2078 C C . GLY A 1 275 ? 3.867 -23.234 -6.18 1 96.44 275 GLY A C 1
ATOM 2079 O O . GLY A 1 275 ? 5.074 -23.453 -6.309 1 96.44 275 GLY A O 1
ATOM 2080 N N . MET A 1 276 ? 3.381 -22.094 -5.844 1 96.38 276 MET A N 1
ATOM 2081 C CA . MET A 1 276 ? 4.281 -20.984 -5.555 1 96.38 276 MET A CA 1
ATOM 2082 C C . MET A 1 276 ? 4.816 -21.078 -4.129 1 96.38 276 MET A C 1
ATOM 2084 O O . MET A 1 276 ? 5.945 -20.656 -3.861 1 96.38 276 MET A O 1
ATOM 2088 N N . VAL A 1 277 ? 3.918 -21.594 -3.24 1 98.12 277 VAL A N 1
ATOM 2089 C CA . VAL A 1 277 ? 4.312 -21.703 -1.841 1 98.12 277 VAL A CA 1
ATOM 2090 C C . VAL A 1 277 ? 3.826 -23.031 -1.266 1 98.12 277 VAL A C 1
ATOM 2092 O O . VAL A 1 277 ? 3.021 -23.719 -1.891 1 98.12 277 VAL A O 1
ATOM 2095 N N . ALA A 1 278 ? 4.391 -23.375 -0.155 1 98.44 278 ALA A N 1
ATOM 2096 C CA . ALA A 1 278 ? 3.939 -24.516 0.656 1 98.44 278 ALA A CA 1
ATOM 2097 C C . ALA A 1 278 ? 3.518 -24.047 2.049 1 98.44 278 ALA A C 1
ATOM 2099 O O . ALA A 1 278 ? 4.156 -23.172 2.643 1 98.44 278 ALA A O 1
ATOM 2100 N N . VAL A 1 279 ? 2.439 -24.656 2.531 1 97.75 279 VAL A N 1
ATOM 2101 C CA . VAL A 1 279 ? 1.995 -24.406 3.896 1 97.75 279 VAL A CA 1
ATOM 2102 C C . VAL A 1 279 ? 2.721 -25.328 4.859 1 97.75 279 VAL A C 1
ATOM 2104 O O . VAL A 1 279 ? 2.695 -26.562 4.688 1 97.75 279 VAL A O 1
ATOM 2107 N N . LEU A 1 280 ? 3.418 -24.75 5.828 1 97.75 280 LEU A N 1
ATOM 2108 C CA . LEU A 1 280 ? 4.117 -25.578 6.805 1 97.75 280 LEU A CA 1
ATOM 2109 C C . LEU A 1 280 ? 3.129 -26.219 7.777 1 97.75 280 LEU A C 1
ATOM 2111 O O . LEU A 1 280 ? 2.154 -25.594 8.188 1 97.75 280 LEU A O 1
ATOM 2115 N N . PRO A 1 281 ? 3.375 -27.422 8.102 1 96.12 281 PRO A N 1
ATOM 2116 C CA . PRO A 1 281 ? 2.463 -28.141 8.992 1 96.12 281 PRO A CA 1
ATOM 2117 C C . PRO A 1 281 ? 2.668 -27.781 10.461 1 96.12 281 PRO A C 1
ATOM 2119 O O . PRO A 1 281 ? 2.941 -28.656 11.281 1 96.12 281 PRO A O 1
ATOM 2122 N N . VAL A 1 282 ? 2.512 -26.562 10.781 1 91.38 282 VAL A N 1
ATOM 2123 C CA . VAL A 1 282 ? 2.615 -26.062 12.148 1 91.38 282 VAL A CA 1
ATOM 2124 C C . VAL A 1 282 ? 1.493 -25.062 12.422 1 91.38 282 VAL A C 1
ATOM 2126 O O . VAL A 1 282 ? 1.15 -24.266 11.555 1 91.38 282 VAL A O 1
ATOM 2129 N N . GLU A 1 283 ? 0.92 -25.25 13.516 1 83.81 283 GLU A N 1
ATOM 2130 C CA . GLU A 1 283 ? -0.182 -24.359 13.875 1 83.81 283 GLU A CA 1
ATOM 2131 C C . GLU A 1 283 ? 0.323 -23.125 14.617 1 83.81 283 GLU A C 1
ATOM 2133 O O . GLU A 1 283 ? 1.219 -23.219 15.461 1 83.81 283 GLU A O 1
ATOM 2138 N N . LEU A 1 284 ? -0.045 -22.047 14.156 1 83.38 284 LEU A N 1
ATOM 2139 C CA . LEU A 1 284 ? 0.143 -20.812 14.922 1 83.38 284 LEU A CA 1
ATOM 2140 C C . LEU A 1 284 ? -1.007 -20.609 15.898 1 83.38 284 LEU A C 1
ATOM 2142 O O . LEU A 1 284 ? -2.168 -20.516 15.492 1 83.38 284 LEU A O 1
ATOM 2146 N N . PRO A 1 285 ? -0.714 -20.719 17.172 1 77.75 285 PRO A N 1
ATOM 2147 C CA . PRO A 1 285 ? -1.787 -20.562 18.156 1 77.75 285 PRO A CA 1
ATOM 2148 C C . PRO A 1 285 ? -2.332 -19.141 18.219 1 77.75 285 PRO A C 1
ATOM 2150 O O . PRO A 1 285 ? -2.107 -18.422 19.203 1 77.75 285 PRO A O 1
ATOM 2153 N N . LEU A 1 286 ? -2.877 -18.75 17.109 1 76.88 286 LEU A N 1
ATOM 2154 C CA . LEU A 1 286 ? -3.406 -17.391 17.047 1 76.88 286 LEU A CA 1
ATOM 2155 C C . LEU A 1 286 ? -4.77 -17.375 16.375 1 76.88 286 LEU A C 1
ATOM 2157 O O . LEU A 1 286 ? -4.988 -18.078 15.383 1 76.88 286 LEU A O 1
ATOM 2161 N N . ALA A 1 287 ? -5.77 -16.969 17.141 1 70.44 287 ALA A N 1
ATOM 2162 C CA . ALA A 1 287 ? -7.066 -16.672 16.547 1 70.44 287 ALA A CA 1
ATOM 2163 C C . ALA A 1 287 ? -7.25 -15.18 16.312 1 70.44 287 ALA A C 1
ATOM 2165 O O . ALA A 1 287 ? -7.102 -14.383 17.25 1 70.44 287 ALA A O 1
ATOM 2166 N N . MET A 1 288 ? -7.316 -14.883 15.062 1 77.5 288 MET A N 1
ATOM 2167 C CA . MET A 1 288 ? -7.551 -13.477 14.758 1 77.5 288 MET A CA 1
ATOM 2168 C C . MET A 1 288 ? -9.016 -13.109 14.984 1 77.5 288 MET A C 1
ATOM 2170 O O . MET A 1 288 ? -9.891 -13.969 14.914 1 77.5 288 MET A O 1
ATOM 2174 N N . ALA A 1 289 ? -9.148 -11.852 15.367 1 73.19 289 ALA A N 1
ATOM 2175 C CA . ALA A 1 289 ? -10.523 -11.352 15.469 1 73.19 289 ALA A CA 1
ATOM 2176 C C . ALA A 1 289 ? -11.273 -11.539 14.156 1 73.19 289 ALA A C 1
ATOM 2178 O O . ALA A 1 289 ? -10.656 -11.625 13.086 1 73.19 289 ALA A O 1
ATOM 2179 N N . ASN A 1 290 ? -12.547 -11.578 14.266 1 79.5 290 ASN A N 1
ATOM 2180 C CA . ASN A 1 290 ? -13.406 -11.742 13.102 1 79.5 290 ASN A CA 1
ATOM 2181 C C . ASN A 1 290 ? -13.25 -10.578 12.125 1 79.5 290 ASN A C 1
ATOM 2183 O O . ASN A 1 290 ? -13.086 -9.43 12.539 1 79.5 290 ASN A O 1
ATOM 2187 N N . LEU A 1 291 ? -13.219 -10.969 10.922 1 89.06 291 LEU A N 1
ATOM 2188 C CA . LEU A 1 291 ? -13.273 -9.977 9.852 1 89.06 291 LEU A CA 1
ATOM 2189 C C . LEU A 1 291 ? -14.703 -9.477 9.641 1 89.06 291 LEU A C 1
ATOM 2191 O O . LEU A 1 291 ? -15.664 -10.164 10 1 89.06 291 LEU A O 1
ATOM 2195 N N . GLY A 1 292 ? -14.781 -8.312 9.211 1 91.38 292 GLY A N 1
ATOM 2196 C CA . GLY A 1 292 ? -16.078 -7.77 8.859 1 91.38 292 GLY A CA 1
ATOM 2197 C C . GLY A 1 292 ? -16.016 -6.656 7.832 1 91.38 292 GLY A C 1
ATOM 2198 O O . GLY A 1 292 ? -14.922 -6.301 7.375 1 91.38 292 GLY A O 1
ATOM 2199 N N . VAL A 1 293 ? -17.219 -6.273 7.453 1 94.88 293 VAL A N 1
ATOM 2200 C CA . VAL A 1 293 ? -17.359 -5.102 6.598 1 94.88 293 VAL A CA 1
ATOM 2201 C C . VAL A 1 293 ? -17.641 -3.869 7.457 1 94.88 293 VAL A C 1
ATOM 2203 O O . VAL A 1 293 ? -18.562 -3.875 8.281 1 94.88 293 VAL A O 1
ATOM 2206 N N . LEU A 1 294 ? -16.797 -2.906 7.258 1 93.56 294 LEU A N 1
ATOM 2207 C CA . LEU A 1 294 ? -16.906 -1.67 8.023 1 93.56 294 LEU A CA 1
ATOM 2208 C C . LEU A 1 294 ? -17.266 -0.498 7.113 1 93.56 294 LEU A C 1
ATOM 2210 O O . LEU A 1 294 ? -16.656 -0.321 6.059 1 93.56 294 LEU A O 1
ATOM 2214 N N . THR A 1 295 ? -18.266 0.267 7.531 1 92.25 295 THR A N 1
ATOM 2215 C CA . THR A 1 295 ? -18.641 1.516 6.875 1 92.25 295 THR A CA 1
ATOM 2216 C C . THR A 1 295 ? -18.859 2.621 7.902 1 92.25 295 THR A C 1
ATOM 2218 O O . THR A 1 295 ? -19.016 2.346 9.094 1 92.25 295 THR A O 1
ATOM 2221 N N . LEU A 1 296 ? -18.828 3.803 7.414 1 82.62 296 LEU A N 1
ATOM 2222 C CA . LEU A 1 296 ? -19.078 4.926 8.312 1 82.62 296 LEU A CA 1
ATOM 2223 C C . LEU A 1 296 ? -20.562 5.062 8.617 1 82.62 296 LEU A C 1
ATOM 2225 O O . LEU A 1 296 ? -21.391 5.086 7.695 1 82.62 296 LEU A O 1
ATOM 2229 N N . ARG A 1 297 ? -20.828 5.215 9.836 1 82.25 297 ARG A N 1
ATOM 2230 C CA . ARG A 1 297 ? -22.219 5.379 10.25 1 82.25 297 ARG A CA 1
ATOM 2231 C C . ARG A 1 297 ? -22.766 6.734 9.82 1 82.25 297 ARG A C 1
ATOM 2233 O O . ARG A 1 297 ? -23.938 6.863 9.484 1 82.25 297 ARG A O 1
ATOM 2240 N N . SER A 1 298 ? -21.938 7.691 9.852 1 69 298 SER A N 1
ATOM 2241 C CA . SER A 1 298 ? -22.328 9.078 9.633 1 69 298 SER A CA 1
ATOM 2242 C C . SER A 1 298 ? -22.516 9.367 8.148 1 69 298 SER A C 1
ATOM 2244 O O . SER A 1 298 ? -23.031 10.43 7.781 1 69 298 SER A O 1
ATOM 2246 N N . ARG A 1 299 ? -22.172 8.5 7.301 1 70.81 299 ARG A N 1
ATOM 2247 C CA . ARG A 1 299 ? -22.266 8.711 5.859 1 70.81 299 ARG A CA 1
ATOM 2248 C C . ARG A 1 299 ? -23.234 7.719 5.219 1 70.81 299 ARG A C 1
ATOM 2250 O O . ARG A 1 299 ? -23.016 6.508 5.285 1 70.81 299 ARG A O 1
ATOM 2257 N N . PRO A 1 300 ? -24.234 8.266 4.664 1 75.44 300 PRO A N 1
ATOM 2258 C CA . PRO A 1 300 ? -25.125 7.352 3.953 1 75.44 300 PRO A CA 1
ATOM 2259 C C . PRO A 1 300 ? -24.453 6.652 2.781 1 75.44 300 PRO A C 1
ATOM 2261 O O . PRO A 1 300 ? -23.625 7.254 2.094 1 75.44 300 PRO A O 1
ATOM 2264 N N . ASN A 1 301 ? -24.875 5.48 2.578 1 84.56 301 ASN A N 1
ATOM 2265 C CA . ASN A 1 301 ? -24.312 4.707 1.47 1 84.56 301 ASN A CA 1
ATOM 2266 C C . ASN A 1 301 ? -24.781 5.246 0.122 1 84.56 301 ASN A C 1
ATOM 2268 O O . ASN A 1 301 ? -25.953 5.621 -0.03 1 84.56 301 ASN A O 1
ATOM 2272 N N . SER A 1 302 ? -23.859 5.391 -0.817 1 81.19 302 SER A N 1
ATOM 2273 C CA . SER A 1 302 ? -24.266 5.582 -2.205 1 81.19 302 SER A CA 1
ATOM 2274 C C . SER A 1 302 ? -24.938 4.328 -2.762 1 81.19 302 SER A C 1
ATOM 2276 O O . SER A 1 302 ? -24.828 3.248 -2.178 1 81.19 302 SER A O 1
ATOM 2278 N N . VAL A 1 303 ? -25.656 4.477 -3.883 1 83.5 303 VAL A N 1
ATOM 2279 C CA . VAL A 1 303 ? -26.266 3.338 -4.559 1 83.5 303 VAL A CA 1
ATOM 2280 C C . VAL A 1 303 ? -25.188 2.336 -4.957 1 83.5 303 VAL A C 1
ATOM 2282 O O . VAL A 1 303 ? -25.375 1.124 -4.809 1 83.5 303 VAL A O 1
ATOM 2285 N N . ALA A 1 304 ? -24.078 2.859 -5.41 1 87.38 304 ALA A N 1
ATOM 2286 C CA . ALA A 1 304 ? -22.969 2.018 -5.828 1 87.38 304 ALA A CA 1
ATOM 2287 C C . ALA A 1 304 ? -22.422 1.195 -4.656 1 87.38 304 ALA A C 1
ATOM 2289 O O . ALA A 1 304 ? -22.172 -0.001 -4.801 1 87.38 304 ALA A O 1
ATOM 2290 N N . LEU A 1 305 ? -22.297 1.792 -3.504 1 91.5 305 LEU A N 1
ATOM 2291 C CA . LEU A 1 305 ? -21.812 1.089 -2.322 1 91.5 305 LEU A CA 1
ATOM 2292 C C . LEU A 1 305 ? -22.812 0.036 -1.864 1 91.5 305 LEU A C 1
ATOM 2294 O O . LEU A 1 305 ? -22.438 -1.103 -1.578 1 91.5 305 LEU A O 1
ATOM 2298 N N . ASP A 1 306 ? -24.062 0.41 -1.843 1 91.75 306 ASP A N 1
ATOM 2299 C CA . ASP A 1 306 ? -25.109 -0.529 -1.437 1 91.75 306 ASP A CA 1
ATOM 2300 C C . ASP A 1 306 ? -25.125 -1.76 -2.34 1 91.75 306 ASP A C 1
ATOM 2302 O O . ASP A 1 306 ? -25.297 -2.883 -1.866 1 91.75 306 ASP A O 1
ATOM 2306 N N . THR A 1 307 ? -24.984 -1.503 -3.566 1 92.5 307 THR A N 1
ATOM 2307 C CA . THR A 1 307 ? -24.953 -2.596 -4.531 1 92.5 307 THR A CA 1
ATOM 2308 C C . THR A 1 307 ? -23.781 -3.533 -4.266 1 92.5 307 THR A C 1
ATOM 2310 O O . THR A 1 307 ? -23.953 -4.754 -4.254 1 92.5 307 THR A O 1
ATOM 2313 N N . LEU A 1 308 ? -22.578 -3.018 -4.023 1 94.75 308 LEU A N 1
ATOM 2314 C 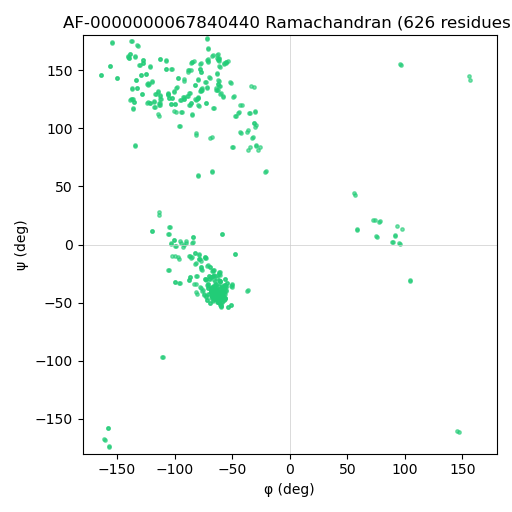CA . LEU A 1 308 ? -21.422 -3.846 -3.729 1 94.75 308 LEU A CA 1
ATOM 2315 C C . LEU A 1 308 ? -21.625 -4.633 -2.438 1 94.75 308 LEU A C 1
ATOM 2317 O O . LEU A 1 308 ? -21.266 -5.812 -2.361 1 94.75 308 LEU A O 1
ATOM 2321 N N . LEU A 1 309 ? -22.203 -3.986 -1.454 1 95.25 309 LEU A N 1
ATOM 2322 C CA . LEU A 1 309 ? -22.469 -4.645 -0.18 1 95.25 309 LEU A CA 1
ATOM 2323 C C . LEU A 1 309 ? -23.422 -5.824 -0.369 1 95.25 309 LEU A C 1
ATOM 2325 O O . LEU A 1 309 ? -23.25 -6.867 0.268 1 95.25 309 LEU A O 1
ATOM 2329 N N . ARG A 1 310 ? -24.375 -5.668 -1.206 1 94.81 310 ARG A N 1
ATOM 2330 C CA . ARG A 1 310 ? -25.297 -6.754 -1.504 1 94.81 310 ARG A CA 1
ATOM 2331 C C . ARG A 1 310 ? -24.578 -7.941 -2.119 1 94.81 310 ARG A C 1
ATOM 2333 O O . ARG A 1 310 ? -24.797 -9.086 -1.725 1 94.81 310 ARG A O 1
ATOM 2340 N N . TYR A 1 311 ? -23.688 -7.676 -3.037 1 95.06 311 TYR A N 1
ATOM 2341 C CA . TYR A 1 311 ? -22.922 -8.75 -3.66 1 95.06 311 TYR A CA 1
ATOM 2342 C C . TYR A 1 311 ? -22 -9.422 -2.654 1 95.06 311 TYR A C 1
ATOM 2344 O O . TYR A 1 311 ? -21.781 -10.633 -2.701 1 95.06 311 TYR A O 1
ATOM 2352 N N . LEU A 1 312 ? -21.422 -8.609 -1.737 1 94.38 312 LEU A N 1
ATOM 2353 C CA . LEU A 1 312 ? -20.516 -9.148 -0.722 1 94.38 312 LEU A CA 1
ATOM 2354 C C . LEU A 1 312 ? -21.281 -10.07 0.23 1 94.38 312 LEU A C 1
ATOM 2356 O O . LEU A 1 312 ? -20.781 -11.148 0.585 1 94.38 312 LEU A O 1
ATOM 2360 N N . ARG A 1 313 ? -22.516 -9.711 0.557 1 91.62 313 ARG A N 1
ATOM 2361 C CA . ARG A 1 313 ? -23.359 -10.484 1.467 1 91.62 313 ARG A CA 1
ATOM 2362 C C . ARG A 1 313 ? -23.797 -11.797 0.827 1 91.62 313 ARG A C 1
ATOM 2364 O O . ARG A 1 313 ? -24.016 -12.789 1.525 1 91.62 313 ARG A O 1
ATOM 2371 N N . ALA A 1 314 ? -23.875 -11.859 -0.413 1 89.38 314 ALA A N 1
ATOM 2372 C CA . ALA A 1 314 ? -24.344 -13.023 -1.153 1 89.38 314 ALA A CA 1
ATOM 2373 C C . ALA A 1 314 ? -23.266 -14.094 -1.256 1 89.38 314 ALA A C 1
ATOM 2375 O O . ALA A 1 314 ? -23.531 -15.219 -1.684 1 89.38 314 ALA A O 1
ATOM 2376 N N . GLN A 1 315 ? -22.031 -13.664 -0.891 1 83.5 315 GLN A N 1
ATOM 2377 C CA . GLN A 1 315 ? -20.953 -14.625 -1.005 1 83.5 315 GLN A CA 1
ATOM 2378 C C . GLN A 1 315 ? -20.906 -15.555 0.207 1 83.5 315 GLN A C 1
ATOM 2380 O O . GLN A 1 315 ? -20.594 -16.734 0.08 1 83.5 315 GLN A O 1
ATOM 2385 N N . MET B 1 1 ? 30.125 48.469 -21.484 1 29.36 1 MET B N 1
ATOM 2386 C CA . MET B 1 1 ? 29.953 47.062 -21.25 1 29.36 1 MET B CA 1
ATOM 2387 C C . MET B 1 1 ? 28.922 46.781 -20.156 1 29.36 1 MET B C 1
ATOM 2389 O O . MET B 1 1 ? 29.125 47.188 -19 1 29.36 1 MET B O 1
ATOM 2393 N N . SER B 1 2 ? 27.656 46.75 -20.453 1 31.75 2 SER B N 1
ATOM 2394 C CA . SER B 1 2 ? 26.422 46.812 -19.672 1 31.75 2 SER B CA 1
ATOM 2395 C C . SER B 1 2 ? 26.234 45.562 -18.859 1 31.75 2 SER B C 1
ATOM 2397 O O . SER B 1 2 ? 26.281 44.438 -19.391 1 31.75 2 SER B O 1
ATOM 2399 N N . ARG B 1 3 ? 26.703 45.5 -17.594 1 34.28 3 ARG B N 1
ATOM 2400 C CA . ARG B 1 3 ? 26.609 44.438 -16.609 1 34.28 3 ARG B CA 1
ATOM 2401 C C . ARG B 1 3 ? 25.172 43.938 -16.469 1 34.28 3 ARG B C 1
ATOM 2403 O O . ARG B 1 3 ? 24.281 44.688 -16.109 1 34.28 3 ARG B O 1
ATOM 2410 N N . LEU B 1 4 ? 24.812 43.031 -17.359 1 34.28 4 LEU B N 1
ATOM 2411 C CA . LEU B 1 4 ? 23.5 42.406 -17.281 1 34.28 4 LEU B CA 1
ATOM 2412 C C . LEU B 1 4 ? 23.203 41.938 -15.859 1 34.28 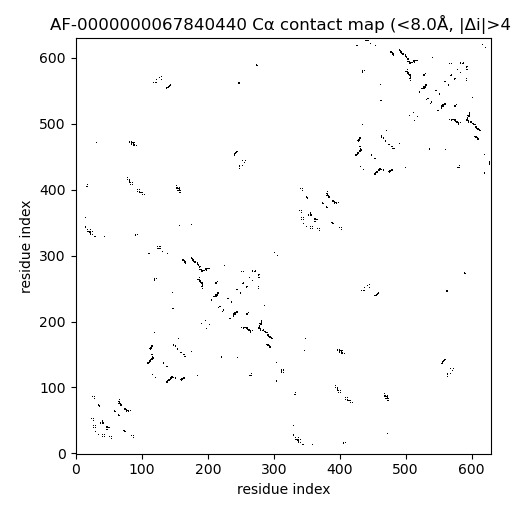4 LEU B C 1
ATOM 2414 O O . LEU B 1 4 ? 24.047 41.312 -15.219 1 34.28 4 LEU B O 1
ATOM 2418 N N . PRO B 1 5 ? 22.266 42.594 -15.18 1 35.47 5 PRO B N 1
ATOM 2419 C CA . PRO B 1 5 ? 21.969 42.281 -13.781 1 35.47 5 PRO B CA 1
ATOM 2420 C C . PRO B 1 5 ? 21.766 40.781 -13.539 1 35.47 5 PRO B C 1
ATOM 2422 O O . PRO B 1 5 ? 21.406 40.062 -14.461 1 35.47 5 PRO B O 1
ATOM 2425 N N . PRO B 1 6 ? 22.484 40.188 -12.586 1 35 6 PRO B N 1
ATOM 2426 C CA . PRO B 1 6 ? 22.406 38.781 -12.242 1 35 6 PRO B CA 1
ATOM 2427 C C . PRO B 1 6 ? 20.984 38.25 -12.219 1 35 6 PRO B C 1
ATOM 2429 O O . PRO B 1 6 ? 20.031 39 -11.992 1 35 6 PRO B O 1
ATOM 2432 N N . ASP B 1 7 ? 20.688 37.25 -13.047 1 34.28 7 ASP B N 1
ATOM 2433 C CA . ASP B 1 7 ? 19.453 36.5 -13.211 1 34.28 7 ASP B CA 1
ATOM 2434 C C . ASP B 1 7 ? 18.766 36.281 -11.859 1 34.28 7 ASP B C 1
ATOM 2436 O O . ASP B 1 7 ? 19.406 35.781 -10.922 1 34.28 7 ASP B O 1
ATOM 2440 N N . LYS B 1 8 ? 17.859 37.062 -11.531 1 34.88 8 LYS B N 1
ATOM 2441 C CA . LYS B 1 8 ? 17 36.938 -10.367 1 34.88 8 LYS B CA 1
ATOM 2442 C C . LYS B 1 8 ? 16.656 35.469 -10.086 1 34.88 8 LYS B C 1
ATOM 2444 O O . LYS B 1 8 ? 16.062 34.812 -10.922 1 34.88 8 LYS B O 1
ATOM 2449 N N . ALA B 1 9 ? 17.5 34.812 -9.477 1 33.53 9 ALA B N 1
ATOM 2450 C CA . ALA B 1 9 ? 17.219 33.5 -8.875 1 33.53 9 ALA B CA 1
ATOM 2451 C C . ALA B 1 9 ? 15.734 33.375 -8.547 1 33.53 9 ALA B C 1
ATOM 2453 O O . ALA B 1 9 ? 15.188 34.156 -7.77 1 33.53 9 ALA B O 1
ATOM 2454 N N . GLN B 1 10 ? 14.93 33 -9.5 1 33.09 10 GLN B N 1
ATOM 2455 C CA . GLN B 1 10 ? 13.516 32.688 -9.312 1 33.09 10 GLN B CA 1
ATOM 2456 C C . GLN B 1 10 ? 13.25 32.125 -7.922 1 33.09 10 GLN B C 1
ATOM 2458 O O . GLN B 1 10 ? 13.961 31.203 -7.473 1 33.09 10 GLN B O 1
ATOM 2463 N N . ALA B 1 11 ? 12.703 32.906 -7.117 1 33.31 11 ALA B N 1
ATOM 2464 C CA . ALA B 1 11 ? 12.258 32.531 -5.785 1 33.31 11 ALA B CA 1
ATOM 2465 C C . ALA B 1 11 ? 11.82 31.047 -5.754 1 33.31 11 ALA B C 1
ATOM 2467 O O . ALA B 1 11 ? 11.094 30.594 -6.645 1 33.31 11 ALA B O 1
ATOM 2468 N N . PRO B 1 12 ? 12.633 30.219 -5.203 1 32.91 12 PRO B N 1
ATOM 2469 C CA . PRO B 1 12 ? 12.234 28.812 -5.121 1 32.91 12 PRO B CA 1
ATOM 2470 C C . PRO B 1 12 ? 10.727 28.641 -4.93 1 32.91 12 PRO B C 1
ATOM 2472 O O . PRO B 1 12 ? 10.055 29.547 -4.434 1 32.91 12 PRO B O 1
ATOM 2475 N N . ALA B 1 13 ? 10.117 27.781 -5.582 1 36.31 13 ALA B N 1
ATOM 2476 C CA . ALA B 1 13 ? 8.727 27.344 -5.512 1 36.31 13 ALA B CA 1
ATOM 2477 C C . ALA B 1 13 ? 8.172 27.5 -4.094 1 36.31 13 ALA B C 1
ATOM 2479 O O . ALA B 1 13 ? 8.883 27.266 -3.117 1 36.31 13 ALA B O 1
ATOM 2480 N N . SER B 1 14 ? 7.203 28.375 -3.875 1 36.5 14 SER B N 1
ATOM 2481 C CA . SER B 1 14 ? 6.496 28.625 -2.621 1 36.5 14 SER B CA 1
ATOM 2482 C C . SER B 1 14 ? 6.379 27.344 -1.795 1 36.5 14 SER B C 1
ATOM 2484 O O . SER B 1 14 ? 6.02 26.297 -2.318 1 36.5 14 SER B O 1
ATOM 2486 N N . LEU B 1 15 ? 7.266 27.109 -0.961 1 39.41 15 LEU B N 1
ATOM 2487 C CA . LEU B 1 15 ? 7.09 26.031 0.002 1 39.41 15 LEU B CA 1
ATOM 2488 C C . LEU B 1 15 ? 5.609 25.812 0.311 1 39.41 15 LEU B C 1
ATOM 2490 O O . LEU B 1 15 ? 4.879 26.766 0.564 1 39.41 15 LEU B O 1
ATOM 2494 N N . GLY B 1 16 ? 4.93 25.094 -0.429 1 41.81 16 GLY B N 1
ATOM 2495 C CA . GLY B 1 16 ? 3.533 24.719 -0.289 1 41.81 16 GLY B CA 1
ATOM 2496 C C . GLY B 1 16 ? 3.01 24.875 1.125 1 41.81 16 GLY B C 1
ATOM 2497 O O . GLY B 1 16 ? 3.354 24.094 2.014 1 41.81 16 GLY B O 1
ATOM 2498 N N . ALA B 1 17 ? 2.994 26.109 1.645 1 44.69 17 ALA B N 1
ATOM 2499 C CA . ALA B 1 17 ? 2.311 26.375 2.906 1 44.69 17 ALA B CA 1
ATOM 2500 C C . ALA B 1 17 ? 1.048 25.531 3.043 1 44.69 17 ALA B C 1
ATOM 2502 O O . ALA B 1 17 ? 0.329 25.312 2.064 1 44.69 17 ALA B O 1
ATOM 2503 N N . LEU B 1 18 ? 1.144 24.672 3.982 1 50.66 18 LEU B N 1
ATOM 2504 C CA . LEU B 1 18 ? -0.111 23.969 4.246 1 50.66 18 LEU B CA 1
ATOM 2505 C C . LEU B 1 18 ? -1.286 24.938 4.234 1 50.66 18 LEU B C 1
ATOM 2507 O O . LEU B 1 18 ? -1.305 25.906 4.996 1 50.66 18 LEU B O 1
ATOM 2511 N N . LYS B 1 19 ? -1.926 25.016 3.18 1 61.38 19 LYS B N 1
ATOM 2512 C CA . LYS B 1 19 ? -3.076 25.891 2.988 1 61.38 19 LYS B CA 1
ATOM 2513 C C . LYS B 1 19 ? -4.18 25.578 3.998 1 61.38 19 LYS B C 1
ATOM 2515 O O . LYS B 1 19 ? -5.293 26.094 3.883 1 61.38 19 LYS B O 1
ATOM 2520 N N . ILE B 1 20 ? -3.756 24.734 4.902 1 67.75 20 ILE B N 1
ATOM 2521 C CA . ILE B 1 20 ? -4.688 24.375 5.969 1 67.75 20 ILE B CA 1
ATOM 2522 C C . ILE B 1 20 ? -3.967 24.406 7.312 1 67.75 20 ILE B C 1
ATOM 2524 O O . ILE B 1 20 ? -2.82 23.953 7.418 1 67.75 20 ILE B O 1
ATOM 2528 N N . SER B 1 21 ? -4.426 25.172 8.25 1 71.44 21 SER B N 1
ATOM 2529 C CA . SER B 1 21 ? -3.816 25.281 9.57 1 71.44 21 SER B CA 1
ATOM 2530 C C . SER B 1 21 ? -4.035 24.016 10.391 1 71.44 21 SER B C 1
ATOM 2532 O O . SER B 1 21 ? -4.93 23.234 10.102 1 71.44 21 SER B O 1
ATOM 2534 N N . SER B 1 22 ? -3.141 23.859 11.375 1 73.75 22 SER B N 1
ATOM 2535 C CA . SER B 1 22 ? -3.318 22.75 12.305 1 73.75 22 SER B CA 1
ATOM 2536 C C . SER B 1 22 ? -4.695 22.797 12.961 1 73.75 22 SER B C 1
ATOM 2538 O O . SER B 1 22 ? -5.316 21.75 13.188 1 73.75 22 SER B O 1
ATOM 2540 N N . ARG B 1 23 ? -5.062 24.031 13.195 1 77.81 23 ARG B N 1
ATOM 2541 C CA . ARG B 1 23 ? -6.375 24.203 13.812 1 77.81 23 ARG B CA 1
ATOM 2542 C C . ARG B 1 23 ? -7.484 23.781 12.852 1 77.81 23 ARG B C 1
ATOM 2544 O O . ARG B 1 23 ? -8.484 23.188 13.273 1 77.81 23 ARG B O 1
ATOM 2551 N N . GLN B 1 24 ? -7.184 24.109 11.625 1 84.12 24 GLN B N 1
ATOM 2552 C CA . GLN B 1 24 ? -8.156 23.688 10.625 1 84.12 24 GLN B CA 1
ATOM 2553 C C . GLN B 1 24 ? -8.188 22.172 10.477 1 84.12 24 GLN B C 1
ATOM 2555 O O . GLN B 1 24 ? -9.258 21.578 10.305 1 84.12 24 GLN B O 1
ATOM 2560 N N . ILE B 1 25 ? -7.062 21.609 10.539 1 79.31 25 ILE B N 1
ATOM 2561 C CA . ILE B 1 25 ? -6.969 20.156 10.477 1 79.31 25 ILE B CA 1
ATOM 2562 C C . ILE B 1 25 ? -7.723 19.547 11.656 1 79.31 25 ILE B C 1
ATOM 2564 O O . ILE B 1 25 ? -8.508 18.609 11.484 1 79.31 25 ILE B O 1
ATOM 2568 N N . THR B 1 26 ? -7.477 20.125 12.82 1 79.38 26 THR B N 1
ATOM 2569 C CA . THR B 1 26 ? -8.141 19.641 14.023 1 79.38 26 THR B CA 1
ATOM 2570 C C . THR B 1 26 ? -9.648 19.859 13.938 1 79.38 26 THR B C 1
ATOM 2572 O O . THR B 1 26 ? -10.422 18.984 14.344 1 79.38 26 THR B O 1
ATOM 2575 N N . LEU B 1 27 ? -9.938 21 13.398 1 87.06 27 LEU B N 1
ATOM 2576 C CA . LEU B 1 27 ? -11.352 21.297 13.242 1 87.06 27 LEU B CA 1
ATOM 2577 C C . LEU B 1 27 ? -12.023 20.297 12.305 1 87.06 27 LEU B C 1
ATOM 2579 O O . LEU B 1 27 ? -13.102 19.781 12.609 1 87.06 27 LEU B O 1
ATOM 2583 N N . LEU B 1 28 ? -11.398 20.094 11.164 1 86.12 28 LEU B N 1
ATOM 2584 C CA . LEU B 1 28 ? -11.93 19.141 10.188 1 86.12 28 LEU B CA 1
ATOM 2585 C C . LEU B 1 28 ? -12.086 17.75 10.812 1 86.12 28 LEU B C 1
ATOM 2587 O O . LEU B 1 28 ? -13.102 17.078 10.594 1 86.12 28 LEU B O 1
ATOM 2591 N N . ASN B 1 29 ? -11.133 17.391 11.578 1 78.38 29 ASN B N 1
ATOM 2592 C CA . ASN B 1 29 ? -11.195 16.109 12.273 1 78.38 29 ASN B CA 1
ATOM 2593 C C . ASN B 1 29 ? -12.352 16.062 13.266 1 78.38 29 ASN B C 1
ATOM 2595 O O . ASN B 1 29 ? -13.094 15.086 13.312 1 78.38 29 ASN B O 1
ATOM 2599 N N . ALA B 1 30 ? -12.516 17.125 14.094 1 80.94 30 ALA B N 1
ATOM 2600 C CA . ALA B 1 30 ? -13.578 17.234 15.086 1 80.94 30 ALA B CA 1
ATOM 2601 C C . ALA B 1 30 ? -14.953 17.219 14.414 1 80.94 30 ALA B C 1
ATOM 2603 O O . ALA B 1 30 ? -15.875 16.562 14.898 1 80.94 30 ALA B O 1
ATOM 2604 N N . LEU B 1 31 ? -14.992 17.938 13.328 1 86.56 31 LEU B N 1
ATOM 2605 C CA . LEU B 1 31 ? -16.266 17.984 12.602 1 86.56 31 LEU B CA 1
ATOM 2606 C C . LEU B 1 31 ? -16.609 16.625 12.016 1 86.56 31 LEU B C 1
ATOM 2608 O O . LEU B 1 31 ? -17.781 16.25 11.93 1 86.56 31 LEU B O 1
ATOM 2612 N N . GLY B 1 32 ? -15.602 16 11.586 1 79.38 32 GLY B N 1
ATOM 2613 C CA . GLY B 1 32 ? -15.805 14.641 11.117 1 79.38 32 GLY B CA 1
ATOM 2614 C C . GLY B 1 32 ? -16.312 13.711 12.203 1 79.38 32 GLY B C 1
ATOM 2615 O O . GLY B 1 32 ? -17.141 12.836 11.938 1 79.38 32 GLY B O 1
ATOM 2616 N N . GLU B 1 33 ? -15.891 13.875 13.398 1 73.06 33 GLU B N 1
ATOM 2617 C CA . GLU B 1 33 ? -16.219 13.031 14.539 1 73.06 33 GLU B CA 1
ATOM 2618 C C . GLU B 1 33 ? -17.594 13.391 15.109 1 73.06 33 GLU B C 1
ATOM 2620 O O . GLU B 1 33 ? -18.391 12.508 15.43 1 73.06 33 GLU B O 1
ATOM 2625 N 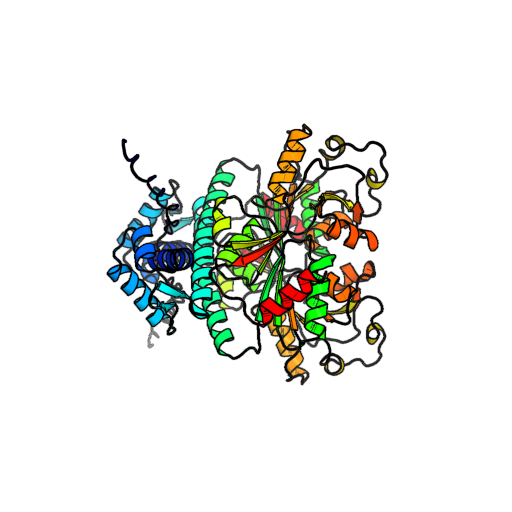N . PHE B 1 34 ? -17.875 14.672 15.211 1 77.38 34 PHE B N 1
ATOM 2626 C CA . PHE B 1 34 ? -19.016 15.094 16 1 77.38 34 PHE B CA 1
ATOM 2627 C C . PHE B 1 34 ? -20.172 15.516 15.094 1 77.38 34 PHE B C 1
ATOM 2629 O O . PHE B 1 34 ? -21.328 15.562 15.523 1 77.38 34 PHE B O 1
ATOM 2636 N N . GLY B 1 35 ? -19.828 15.883 13.812 1 83.06 35 GLY B N 1
ATOM 2637 C CA . GLY B 1 35 ? -20.844 16.359 12.875 1 83.06 35 GLY B CA 1
ATOM 2638 C C . GLY B 1 35 ? -21.594 17.578 13.367 1 83.06 35 GLY B C 1
ATOM 2639 O O . GLY B 1 35 ? -22.734 17.812 12.977 1 83.06 35 GLY B O 1
ATOM 2640 N N . ASN B 1 36 ? -21.094 18.141 14.32 1 87.19 36 ASN B N 1
ATOM 2641 C CA . ASN B 1 36 ? -21.672 19.312 14.977 1 87.19 36 ASN B CA 1
ATOM 2642 C C . ASN B 1 36 ? -20.609 20.344 15.32 1 87.19 36 ASN B C 1
ATOM 2644 O O . ASN B 1 36 ? -19.641 20.031 16 1 87.19 36 ASN B O 1
ATOM 2648 N N . LEU B 1 37 ? -20.891 21.562 14.82 1 90.19 37 LEU B N 1
ATOM 2649 C CA . LEU B 1 37 ? -19.875 22.609 14.953 1 90.19 37 LEU B CA 1
ATOM 2650 C C . LEU B 1 37 ? -19.656 22.984 16.422 1 90.19 37 LEU B C 1
ATOM 2652 O O . LEU B 1 37 ? -18.531 23.234 16.844 1 90.19 37 LEU B O 1
ATOM 2656 N N . ARG B 1 38 ? -20.766 23.062 17.188 1 88.69 38 ARG B N 1
ATOM 2657 C CA . ARG B 1 38 ? -20.672 23.406 18.609 1 88.69 38 ARG B CA 1
ATOM 2658 C C . ARG B 1 38 ? -19.844 22.359 19.359 1 88.69 38 ARG B C 1
ATOM 2660 O O . ARG B 1 38 ? -18.953 22.719 20.141 1 88.69 38 ARG B O 1
ATOM 2667 N N . ARG B 1 39 ? -20.156 21.125 19.141 1 87.5 39 ARG B N 1
ATOM 2668 C CA . ARG B 1 39 ? -19.438 20.031 19.781 1 87.5 39 ARG B CA 1
ATOM 2669 C C . ARG B 1 39 ? -17.984 19.984 19.328 1 87.5 39 ARG B C 1
ATOM 2671 O O . ARG B 1 39 ? -17.078 19.719 20.125 1 87.5 39 ARG B O 1
ATOM 2678 N N . ALA B 1 40 ? -17.797 20.203 18 1 88.56 40 ALA B N 1
ATOM 2679 C CA . ALA B 1 40 ? -16.438 20.25 17.469 1 88.56 40 ALA B CA 1
ATOM 2680 C C . ALA B 1 40 ? -15.625 21.359 18.109 1 88.56 40 ALA B C 1
ATOM 2682 O O . ALA B 1 40 ? -14.477 21.156 18.5 1 88.56 40 ALA B O 1
ATOM 2683 N N . ALA B 1 41 ? -16.203 22.516 18.25 1 90 41 ALA B N 1
ATOM 2684 C CA . ALA B 1 41 ? -15.539 23.656 18.891 1 90 41 ALA B CA 1
ATOM 2685 C C . ALA B 1 41 ? -15.172 23.344 20.328 1 90 41 ALA B C 1
ATOM 2687 O O . ALA B 1 41 ? -14.055 23.641 20.766 1 90 41 ALA B O 1
ATOM 2688 N N . ALA B 1 42 ? -16.094 22.75 21.031 1 85.69 42 ALA B N 1
ATOM 2689 C CA . ALA B 1 42 ? -15.859 22.375 22.422 1 85.69 42 ALA B CA 1
ATOM 2690 C C . ALA B 1 42 ? -14.68 21.406 22.547 1 85.69 42 ALA B C 1
ATOM 2692 O O . ALA B 1 42 ? -13.828 21.578 23.422 1 85.69 42 ALA B O 1
ATOM 2693 N N . ALA B 1 43 ? -14.633 20.5 21.656 1 79.94 43 ALA B N 1
ATOM 2694 C CA . ALA B 1 43 ? -13.57 19.5 21.656 1 79.94 43 ALA B CA 1
ATOM 2695 C C . ALA B 1 43 ? -12.211 20.141 21.406 1 79.94 43 ALA B C 1
ATOM 2697 O O . ALA B 1 43 ? -11.188 19.641 21.859 1 79.94 43 ALA B O 1
ATOM 2698 N N . MET B 1 44 ? -12.227 21.188 20.656 1 81.38 44 MET B N 1
ATOM 2699 C CA . MET B 1 44 ? -11 21.906 20.312 1 81.38 44 MET B CA 1
ATOM 2700 C C . MET B 1 44 ? -10.711 23 21.344 1 81.38 44 MET B C 1
ATOM 2702 O O . MET B 1 44 ? -9.75 23.75 21.188 1 81.38 44 MET B O 1
ATOM 2706 N N . HIS B 1 45 ? -11.555 23.094 22.344 1 84.06 45 HIS B N 1
ATOM 2707 C CA . HIS B 1 45 ? -11.43 24.125 23.359 1 84.06 45 HIS B CA 1
ATOM 2708 C C . HIS B 1 45 ? -11.438 25.516 22.719 1 84.06 45 HIS B C 1
ATOM 2710 O O . HIS B 1 45 ? -10.578 26.344 23.031 1 84.06 45 HIS B O 1
ATOM 2716 N N . THR B 1 46 ? -12.336 25.672 21.766 1 87.88 46 THR B N 1
ATOM 2717 C CA . THR B 1 46 ? -12.562 26.953 21.125 1 87.88 46 THR B CA 1
ATOM 2718 C C . THR B 1 46 ? -14.047 27.281 21.062 1 87.88 46 THR B C 1
ATOM 2720 O O . THR B 1 46 ? -14.883 26.5 21.547 1 87.88 46 THR B O 1
ATOM 2723 N N . THR B 1 47 ? -14.352 28.547 20.656 1 90.31 47 THR B N 1
ATOM 2724 C CA . THR B 1 47 ? -15.75 28.984 20.562 1 90.31 47 THR B CA 1
ATOM 2725 C C . THR B 1 47 ? -16.344 28.609 19.203 1 90.31 47 THR B C 1
ATOM 2727 O O . THR B 1 47 ? -15.602 28.422 18.234 1 90.31 47 THR B O 1
ATOM 2730 N N . GLN B 1 48 ? -17.625 28.391 19.25 1 90.94 48 GLN B N 1
ATOM 2731 C CA . GLN B 1 48 ? -18.312 28.031 18.016 1 90.94 48 GLN B CA 1
ATOM 2732 C C . GLN B 1 48 ? -18.078 29.078 16.922 1 90.94 48 GLN B C 1
ATOM 2734 O O . GLN B 1 48 ? -17.859 28.75 15.766 1 90.94 48 GLN B O 1
ATOM 2739 N N . PRO B 1 49 ? -18.078 30.406 17.266 1 91.88 49 PRO B N 1
ATOM 2740 C CA . PRO B 1 49 ? -17.797 31.391 16.203 1 91.88 49 PRO B CA 1
ATOM 2741 C C . PRO B 1 49 ? -16.391 31.25 15.641 1 91.88 49 PRO B C 1
ATOM 2743 O O . PRO B 1 49 ? -16.188 31.391 14.43 1 91.88 49 PRO B O 1
ATOM 2746 N N . ALA B 1 50 ? -15.484 30.984 16.469 1 91.94 50 ALA B N 1
ATOM 2747 C CA . ALA B 1 50 ? -14.102 30.812 16.031 1 91.94 50 ALA B CA 1
ATOM 2748 C C . ALA B 1 50 ? -13.961 29.594 15.109 1 91.94 50 ALA B C 1
ATOM 2750 O O . ALA B 1 50 ? -13.273 29.656 14.094 1 91.94 50 ALA B O 1
ATOM 2751 N N . ALA B 1 51 ? -14.625 28.547 15.484 1 92.38 51 ALA B N 1
ATOM 2752 C CA . ALA B 1 51 ? -14.609 27.328 14.672 1 92.38 51 ALA B CA 1
ATOM 2753 C C . ALA B 1 51 ? -15.289 27.578 13.32 1 92.38 51 ALA B C 1
ATOM 2755 O O . ALA B 1 51 ? -14.82 27.094 12.289 1 92.38 51 ALA B O 1
ATOM 2756 N N . SER B 1 52 ? -16.312 28.328 13.398 1 92.19 52 SER B N 1
ATOM 2757 C CA . SER B 1 52 ? -17.031 28.656 12.172 1 92.19 52 SER B CA 1
ATOM 2758 C C . SER B 1 52 ? -16.156 29.469 11.219 1 92.19 52 SER B C 1
ATOM 2760 O O . SER B 1 52 ? -16.156 29.219 10.016 1 92.19 52 SER B O 1
ATOM 2762 N N . LEU B 1 53 ? -15.445 30.359 11.797 1 92.44 53 LEU B N 1
ATOM 2763 C CA . LEU B 1 53 ? -14.555 31.188 10.992 1 92.44 53 LEU B CA 1
ATOM 2764 C C . LEU B 1 53 ? -13.453 30.359 10.352 1 92.44 53 LEU B C 1
ATOM 2766 O O . LEU B 1 53 ? -13.117 30.562 9.18 1 92.44 53 LEU B O 1
ATOM 2770 N N . LEU B 1 54 ? -12.898 29.453 11.07 1 90.56 54 LEU B N 1
ATOM 2771 C CA . LEU B 1 54 ? -11.867 28.547 10.562 1 90.56 54 LEU B CA 1
ATOM 2772 C C . LEU B 1 54 ? -12.375 27.766 9.367 1 90.56 54 LEU B C 1
ATOM 2774 O O . LEU B 1 54 ? -11.672 27.609 8.359 1 90.56 54 LEU B O 1
ATOM 2778 N N . LEU B 1 55 ? -13.562 27.281 9.523 1 91.94 55 LEU B N 1
ATOM 2779 C CA . LEU B 1 55 ? -14.172 26.484 8.461 1 91.94 55 LEU B CA 1
ATOM 2780 C C . LEU B 1 55 ? -14.445 27.328 7.227 1 91.94 55 LEU B C 1
ATOM 2782 O O . LEU B 1 55 ? -14.141 26.922 6.105 1 91.94 55 LEU B O 1
ATOM 2786 N N . GLN B 1 56 ? -14.953 28.484 7.461 1 91.69 56 GLN B N 1
ATOM 2787 C CA . GLN B 1 56 ? -15.266 29.406 6.367 1 91.69 56 GLN B CA 1
ATOM 2788 C C . GLN B 1 56 ? -14.008 29.781 5.59 1 91.69 56 GLN B C 1
ATOM 2790 O O . GLN B 1 56 ? -14.023 29.812 4.355 1 91.69 56 GLN B O 1
ATOM 2795 N N . GLN B 1 57 ? -13.023 30.078 6.305 1 89.5 57 GLN B N 1
ATOM 2796 C CA . GLN B 1 57 ? -11.75 30.438 5.68 1 89.5 57 GLN B CA 1
ATOM 2797 C C . GLN B 1 57 ? -11.227 29.297 4.816 1 89.5 57 GLN B C 1
ATOM 2799 O O . GLN B 1 57 ? -10.719 29.531 3.719 1 89.5 57 GLN B O 1
ATOM 2804 N N . LEU B 1 58 ? -11.359 28.125 5.324 1 85.5 58 LEU B N 1
ATOM 2805 C CA . LEU B 1 58 ? -10.898 26.953 4.586 1 85.5 58 LEU B CA 1
ATOM 2806 C C . LEU B 1 58 ? -11.742 26.734 3.334 1 85.5 58 LEU B C 1
ATOM 2808 O O . LEU B 1 58 ? -11.203 26.469 2.256 1 85.5 58 LEU B O 1
ATOM 2812 N N . GLU B 1 59 ? -13.047 26.859 3.516 1 88.06 59 GLU B N 1
ATOM 2813 C CA . GLU B 1 59 ? -13.961 26.688 2.389 1 88.06 59 GLU B CA 1
ATOM 2814 C C . GLU B 1 59 ? -13.719 27.734 1.315 1 88.06 59 GLU B C 1
ATOM 2816 O O . GLU B 1 59 ? -13.75 27.438 0.12 1 88.06 59 GLU B O 1
ATOM 2821 N N . GLU B 1 60 ? -13.461 28.953 1.77 1 85.31 60 GLU B N 1
ATOM 2822 C CA . GLU B 1 60 ? -13.156 30.031 0.846 1 85.31 60 GLU B CA 1
ATOM 2823 C C . GLU B 1 60 ? -11.859 29.766 0.081 1 85.31 60 GLU B C 1
ATOM 2825 O O . GLU B 1 60 ? -11.797 29.984 -1.132 1 85.31 60 GLU B O 1
ATOM 2830 N N . ARG B 1 61 ? -11.008 29.328 0.787 1 80.69 61 ARG B N 1
ATOM 2831 C CA . ARG B 1 61 ? -9.711 29.047 0.177 1 80.69 61 ARG B CA 1
ATOM 2832 C C . ARG B 1 61 ? -9.82 27.922 -0.85 1 80.69 61 ARG B C 1
ATOM 2834 O O . ARG B 1 61 ? -9.18 27.969 -1.9 1 80.69 61 ARG B O 1
ATOM 2841 N N . LEU B 1 62 ? -10.609 26.922 -0.475 1 77.81 62 LEU B N 1
ATOM 2842 C CA . LEU B 1 62 ? -10.758 25.75 -1.335 1 77.81 62 LEU B CA 1
ATOM 2843 C C . LEU B 1 62 ? -11.781 26.016 -2.438 1 77.81 62 LEU B C 1
ATOM 2845 O O . LEU B 1 62 ? -11.828 25.281 -3.432 1 77.81 62 LEU B O 1
ATOM 2849 N N . GLY B 1 63 ? -12.523 27.016 -2.219 1 80.38 63 GLY B N 1
ATOM 2850 C CA . GLY B 1 63 ? -13.523 27.391 -3.201 1 80.38 63 GLY B CA 1
ATOM 2851 C C . GLY B 1 63 ? -14.734 26.484 -3.205 1 80.38 63 GLY B C 1
ATOM 2852 O O . GLY B 1 63 ? -15.477 26.438 -4.184 1 80.38 63 GLY B O 1
ATOM 2853 N N . VAL B 1 64 ? -14.844 25.562 -2.281 1 81.5 64 VAL B N 1
ATOM 2854 C CA . VAL B 1 64 ? -15.961 24.641 -2.18 1 81.5 64 VAL B CA 1
ATOM 2855 C C . VAL B 1 64 ? -16.5 24.641 -0.755 1 81.5 64 VAL B C 1
ATOM 2857 O O . VAL B 1 64 ? -15.805 25.031 0.185 1 81.5 64 VAL B O 1
ATOM 2860 N N . ARG B 1 65 ? -17.75 24.297 -0.639 1 87.5 65 ARG B N 1
ATOM 2861 C CA . ARG B 1 65 ? -18.328 24.078 0.677 1 87.5 65 ARG B CA 1
ATOM 2862 C C . ARG B 1 65 ? -18 22.672 1.185 1 87.5 65 ARG B C 1
ATOM 2864 O O . ARG B 1 65 ? -18.219 21.688 0.475 1 87.5 65 ARG B O 1
ATOM 2871 N N . LEU B 1 66 ? -17.438 22.641 2.301 1 88.44 66 LEU B N 1
ATOM 2872 C CA . LEU B 1 66 ? -17.031 21.344 2.863 1 88.44 66 LEU B CA 1
ATOM 2873 C C . LEU B 1 66 ? -18.172 20.719 3.664 1 88.44 66 LEU B C 1
ATOM 2875 O O . LEU B 1 66 ? -18.25 19.5 3.771 1 88.44 66 LEU B O 1
ATOM 2879 N N . PHE B 1 67 ? -19.016 21.609 4.27 1 90.31 67 PHE B N 1
ATOM 2880 C CA . PHE B 1 67 ? -20.125 21.125 5.098 1 90.31 67 PHE B CA 1
ATOM 2881 C C . PHE B 1 67 ? -21.406 21.859 4.758 1 90.31 67 PHE B C 1
ATOM 2883 O O . PHE B 1 67 ? -21.391 23.047 4.41 1 90.31 67 PHE B O 1
ATOM 2890 N N . GLU B 1 68 ? -22.453 21.031 4.789 1 88.62 68 GLU B N 1
ATOM 2891 C CA . GLU B 1 68 ? -23.797 21.609 4.699 1 88.62 68 GLU B CA 1
ATOM 2892 C C . GLU B 1 68 ? -24.438 21.703 6.074 1 88.62 68 GLU B C 1
ATOM 2894 O O . GLU B 1 68 ? -24.328 20.797 6.895 1 88.62 68 GLU B O 1
ATOM 2899 N N . ARG B 1 69 ? -24.984 22.906 6.359 1 81.94 69 ARG B N 1
ATOM 2900 C CA . ARG B 1 69 ? -25.656 23.125 7.641 1 81.94 69 ARG B CA 1
ATOM 2901 C C . ARG B 1 69 ? -27.047 22.531 7.637 1 81.94 69 ARG B C 1
ATOM 2903 O O . ARG B 1 69 ? -27.812 22.719 6.684 1 81.94 69 ARG B O 1
ATOM 2910 N N . LEU B 1 70 ? -27.234 21.609 8.539 1 78.62 70 LEU B N 1
ATOM 2911 C CA . LEU B 1 70 ? -28.562 21.031 8.766 1 78.62 70 LEU B CA 1
ATOM 2912 C C . LEU B 1 70 ? -29.156 21.531 10.078 1 78.62 70 LEU B C 1
ATOM 2914 O O . LEU B 1 70 ? -28.438 22.094 10.914 1 78.62 70 LEU B O 1
ATOM 2918 N N . PRO B 1 71 ? -30.5 21.484 10.273 1 73.25 71 PRO B N 1
ATOM 2919 C CA . PRO B 1 71 ? -31.125 21.953 11.516 1 73.25 71 PRO B CA 1
ATOM 2920 C C . PRO B 1 71 ? -30.469 21.359 12.766 1 73.25 71 PRO B C 1
ATOM 2922 O O . PRO B 1 71 ? -30.375 22.031 13.797 1 73.25 71 PRO B O 1
ATOM 2925 N N . ARG B 1 72 ? -29.984 20.078 12.773 1 69.81 72 ARG B N 1
ATOM 2926 C CA . ARG B 1 72 ? -29.422 19.422 13.961 1 69.81 72 ARG B CA 1
ATOM 2927 C C . ARG B 1 72 ? -27.938 19.156 13.781 1 69.81 72 ARG B C 1
ATOM 2929 O O . ARG B 1 72 ? -27.375 18.266 14.422 1 69.81 72 ARG B O 1
ATOM 2936 N N . GLY B 1 73 ? -27.312 20.016 12.961 1 81.81 73 GLY B N 1
ATOM 2937 C CA . GLY B 1 73 ? -25.875 19.797 12.844 1 81.81 73 GLY B CA 1
ATOM 2938 C C . GLY B 1 73 ? -25.328 20.094 11.461 1 81.81 73 GLY B C 1
ATOM 2939 O O . GLY B 1 73 ? -25.828 20.984 10.766 1 81.81 73 GLY B O 1
ATOM 2940 N N . MET B 1 74 ? -24.109 19.516 11.211 1 86.12 74 MET B N 1
ATOM 2941 C CA . MET B 1 74 ? -23.469 19.688 9.906 1 86.12 74 MET B CA 1
ATOM 2942 C C . MET B 1 74 ? -23.172 18.344 9.258 1 86.12 74 MET B C 1
ATOM 2944 O O . MET B 1 74 ? -22.922 17.359 9.945 1 86.12 74 MET B O 1
ATOM 2948 N N . GLN B 1 75 ? -23.453 18.328 8.008 1 83.5 75 GLN B N 1
ATOM 2949 C CA . GLN B 1 75 ? -23.109 17.141 7.227 1 83.5 75 GLN B CA 1
ATOM 2950 C C . GLN B 1 75 ? -22.016 17.438 6.215 1 83.5 75 GLN B C 1
ATOM 2952 O O . GLN B 1 75 ? -22.062 18.453 5.516 1 83.5 75 GLN B O 1
ATOM 2957 N N . ALA B 1 76 ? -21 16.625 6.223 1 81.69 76 ALA B N 1
ATOM 2958 C CA . ALA B 1 76 ? -19.906 16.812 5.277 1 81.69 76 ALA B CA 1
ATOM 2959 C C . ALA B 1 76 ? -20.391 16.625 3.84 1 81.69 76 ALA B C 1
ATOM 2961 O O . ALA B 1 76 ? -21.188 15.734 3.553 1 81.69 76 ALA B O 1
ATOM 2962 N N . THR B 1 77 ? -20.016 17.562 2.945 1 79.81 77 THR B N 1
ATOM 2963 C CA . THR B 1 77 ? -20.172 17.344 1.511 1 79.81 77 THR B CA 1
ATOM 2964 C C . THR B 1 77 ? -19.172 16.312 1.007 1 79.81 77 THR B C 1
ATOM 2966 O O . THR B 1 77 ? -18.375 15.773 1.784 1 79.81 77 THR B O 1
ATOM 2969 N N . LEU B 1 78 ? -19.312 16.031 -0.264 1 63.94 78 LEU B N 1
ATOM 2970 C CA . LEU B 1 78 ? -18.297 15.156 -0.858 1 63.94 78 LEU B CA 1
ATOM 2971 C C . LEU B 1 78 ? -16.906 15.742 -0.685 1 63.94 78 LEU B C 1
ATOM 2973 O O . LEU B 1 78 ? -15.953 15.008 -0.409 1 63.94 78 LEU B O 1
ATOM 2977 N N . TYR B 1 79 ? -16.828 17.047 -0.821 1 71.81 79 TYR B N 1
ATOM 2978 C CA . TYR B 1 79 ? -15.57 17.734 -0.616 1 71.81 79 TYR B CA 1
ATOM 2979 C C . TYR B 1 79 ? -15.148 17.688 0.847 1 71.81 79 TYR B C 1
ATOM 2981 O O . TYR B 1 79 ? -13.969 17.531 1.152 1 71.81 79 TYR B O 1
ATOM 2989 N N . GLY B 1 80 ? -16.109 17.859 1.674 1 79.19 80 GLY B N 1
ATOM 2990 C CA . GLY B 1 80 ? -15.859 17.766 3.102 1 79.19 80 GLY B CA 1
ATOM 2991 C C . GLY B 1 80 ? -15.305 16.422 3.518 1 79.19 80 GLY B C 1
ATOM 2992 O O . GLY B 1 80 ? -14.383 16.344 4.328 1 79.19 80 GLY B O 1
ATOM 2993 N N . GLU B 1 81 ? -15.844 15.414 2.924 1 66.19 81 GLU B N 1
ATOM 2994 C CA . GLU B 1 81 ? -15.383 14.062 3.201 1 66.19 81 GLU B CA 1
ATOM 2995 C C . GLU B 1 81 ? -13.914 13.891 2.818 1 66.19 81 GLU B C 1
ATOM 2997 O O . GLU B 1 81 ? -13.141 13.281 3.561 1 66.19 81 GLU B O 1
ATOM 3002 N N . VAL B 1 82 ? -13.562 14.422 1.704 1 64.5 82 VAL B N 1
ATOM 3003 C CA . VAL B 1 82 ? -12.172 14.375 1.244 1 64.5 82 VAL B CA 1
ATOM 3004 C C . VAL B 1 82 ? -11.273 15.094 2.248 1 64.5 82 VAL B C 1
ATOM 3006 O O . VAL B 1 82 ? -10.211 14.586 2.607 1 64.5 82 VAL B O 1
ATOM 3009 N N . MET B 1 83 ? -11.688 16.219 2.76 1 75.88 83 MET B N 1
ATOM 3010 C CA . MET B 1 83 ? -10.844 17.031 3.633 1 75.88 83 MET B CA 1
ATOM 3011 C C . MET B 1 83 ? -10.789 16.453 5.039 1 75.88 83 MET B C 1
ATOM 3013 O O . MET B 1 83 ? -9.766 16.547 5.723 1 75.88 83 MET B O 1
ATOM 3017 N N . ILE B 1 84 ? -11.898 15.93 5.465 1 73.06 84 ILE B N 1
ATOM 3018 C CA . ILE B 1 84 ? -11.898 15.25 6.754 1 73.06 84 ILE B CA 1
ATOM 3019 C C . ILE B 1 84 ? -10.898 14.094 6.723 1 73.06 84 ILE B C 1
ATOM 3021 O O . ILE B 1 84 ? -10.102 13.922 7.648 1 73.06 84 ILE B O 1
ATOM 3025 N N . ARG B 1 85 ? -10.961 13.398 5.66 1 61.47 85 ARG B N 1
ATOM 3026 C CA . ARG B 1 85 ? -10.016 12.305 5.492 1 61.47 85 ARG B CA 1
ATOM 3027 C C . ARG B 1 85 ? -8.578 12.812 5.531 1 61.47 85 ARG B C 1
ATOM 3029 O O . ARG B 1 85 ? -7.715 12.203 6.176 1 61.47 85 ARG B O 1
ATOM 3036 N N . TYR B 1 86 ? -8.328 13.789 4.801 1 65.81 86 TYR B N 1
ATOM 3037 C CA . TYR B 1 86 ? -7.016 14.414 4.84 1 65.81 86 TYR B CA 1
ATOM 3038 C C . TYR B 1 86 ? -6.605 14.742 6.273 1 65.81 86 TYR B C 1
ATOM 3040 O O . TYR B 1 86 ? -5.477 14.461 6.68 1 65.81 86 TYR B O 1
ATOM 3048 N N . ALA B 1 87 ? -7.457 15.414 6.98 1 72.88 87 ALA B N 1
ATOM 3049 C CA . ALA B 1 87 ? -7.172 15.828 8.352 1 72.88 87 ALA B CA 1
ATOM 3050 C C . ALA B 1 87 ? -6.844 14.617 9.227 1 72.88 87 ALA B C 1
ATOM 3052 O O . ALA B 1 87 ? -5.883 14.648 10 1 72.88 87 ALA B O 1
ATOM 3053 N N . GLN B 1 88 ? -7.609 13.641 9.117 1 61.91 88 GLN B N 1
ATOM 3054 C CA . GLN B 1 88 ? -7.406 12.422 9.906 1 61.91 88 GLN B CA 1
ATOM 3055 C C . GLN B 1 88 ? -6.062 11.781 9.586 1 61.91 88 GLN B C 1
ATOM 3057 O O . GLN B 1 88 ? -5.324 11.391 10.492 1 61.91 88 GLN B O 1
ATOM 3062 N N . ASN B 1 89 ? -5.789 11.742 8.328 1 59.22 89 ASN B N 1
ATOM 3063 C CA . ASN B 1 89 ? -4.5 11.203 7.91 1 59.22 89 ASN B CA 1
ATOM 3064 C C . ASN B 1 89 ? -3.342 12.016 8.477 1 59.22 89 ASN B C 1
ATOM 3066 O O . ASN B 1 89 ? -2.334 11.453 8.914 1 59.22 89 ASN B O 1
ATOM 3070 N N . ALA B 1 90 ? -3.492 13.242 8.375 1 63.81 90 ALA B N 1
ATOM 3071 C CA . ALA B 1 90 ? -2.463 14.141 8.898 1 63.81 90 ALA B CA 1
ATOM 3072 C C . ALA B 1 90 ? -2.219 13.891 10.383 1 63.81 90 ALA B C 1
ATOM 3074 O O . ALA B 1 90 ? -1.073 13.883 10.836 1 63.81 90 ALA B O 1
ATOM 3075 N N . LEU B 1 91 ? -3.271 13.617 11.094 1 62.12 91 LEU B N 1
ATOM 3076 C CA . LEU B 1 91 ? -3.164 13.367 12.523 1 62.12 91 LEU B CA 1
ATOM 3077 C C . LEU B 1 91 ? -2.535 12 12.789 1 62.12 91 LEU B C 1
ATOM 3079 O O . LEU B 1 91 ? -1.688 11.867 13.68 1 62.12 91 LEU B O 1
ATOM 3083 N N . HIS B 1 92 ? -2.994 11.062 12.055 1 56.38 92 HIS B N 1
ATOM 3084 C CA . HIS B 1 92 ? -2.445 9.727 12.211 1 56.38 92 HIS B CA 1
ATOM 3085 C C . HIS B 1 92 ? -0.958 9.695 11.883 1 56.38 92 HIS B C 1
ATOM 3087 O O . HIS B 1 92 ? -0.177 9.039 12.57 1 56.38 92 HIS B O 1
ATOM 3093 N N . GLU B 1 93 ? -0.679 10.32 10.836 1 56.56 93 GLU B N 1
ATOM 3094 C CA . GLU B 1 93 ? 0.722 10.383 10.43 1 56.56 93 GLU B CA 1
ATOM 3095 C C . GLU B 1 93 ? 1.595 10.961 11.539 1 56.56 93 GLU B C 1
ATOM 3097 O O . GLU B 1 93 ? 2.742 10.555 11.711 1 56.56 93 GLU B O 1
ATOM 3102 N N . PHE B 1 94 ? 1.029 11.758 12.266 1 58.06 94 PHE B N 1
ATOM 3103 C CA . PHE B 1 94 ? 1.788 12.328 13.367 1 58.06 94 PHE B CA 1
ATOM 3104 C C . PHE B 1 94 ? 2.051 11.281 14.445 1 58.06 94 PHE B C 1
ATOM 3106 O O . PHE B 1 94 ? 3.166 11.18 14.961 1 58.06 94 PHE B O 1
ATOM 3113 N N . ASP B 1 95 ? 0.984 10.539 14.688 1 55.16 95 ASP B N 1
ATOM 3114 C CA . ASP B 1 95 ? 1.141 9.477 15.68 1 55.16 95 ASP B CA 1
ATOM 3115 C C . ASP B 1 95 ? 2.174 8.445 15.227 1 55.16 95 ASP B C 1
ATOM 3117 O O . ASP B 1 95 ? 2.996 7.992 16.016 1 55.16 95 ASP B O 1
ATOM 3121 N N . HIS B 1 96 ? 2.07 8.133 14.055 1 52.81 96 HIS B N 1
ATOM 3122 C CA . HIS B 1 96 ? 3.049 7.207 13.492 1 52.81 96 HIS B CA 1
ATOM 3123 C C . HIS B 1 96 ? 4.461 7.77 13.602 1 52.81 96 HIS B C 1
ATOM 3125 O O . HIS B 1 96 ? 5.398 7.043 13.953 1 52.81 96 HIS B O 1
ATOM 3131 N N . ALA B 1 97 ? 4.617 8.961 13.273 1 57.03 97 ALA B N 1
ATOM 3132 C CA . ALA B 1 97 ? 5.918 9.609 13.391 1 57.03 97 ALA B CA 1
ATOM 3133 C C . ALA B 1 97 ? 6.43 9.562 14.828 1 57.03 97 ALA B C 1
ATOM 3135 O O . ALA B 1 97 ? 7.617 9.312 15.062 1 57.03 97 ALA B O 1
ATOM 3136 N N . GLN B 1 98 ? 5.516 9.711 15.641 1 55.91 98 GLN B N 1
ATOM 3137 C CA . GLN B 1 98 ? 5.879 9.648 17.047 1 55.91 98 GLN B CA 1
ATOM 3138 C C . GLN B 1 98 ? 6.328 8.242 17.438 1 55.91 98 GLN B C 1
ATOM 3140 O O . GLN B 1 98 ? 7.301 8.078 18.172 1 55.91 98 GLN B O 1
ATOM 3145 N N . ALA B 1 99 ? 5.645 7.301 16.953 1 54.03 99 ALA B N 1
ATOM 3146 C CA . ALA B 1 99 ? 6.004 5.914 17.234 1 54.03 99 ALA B CA 1
ATOM 3147 C C . ALA B 1 99 ? 7.379 5.578 16.672 1 54.03 99 ALA B C 1
ATOM 3149 O O . ALA B 1 99 ? 8.18 4.895 17.328 1 54.03 99 ALA B O 1
ATOM 3150 N N . GLN B 1 100 ? 7.598 6.004 15.562 1 51.16 100 GLN B N 1
ATOM 3151 C CA . GLN B 1 100 ? 8.906 5.781 14.953 1 51.16 100 GLN B CA 1
ATOM 3152 C C . GLN B 1 100 ? 10.016 6.414 15.781 1 51.16 100 GLN B C 1
ATOM 3154 O O . GLN B 1 100 ? 11.078 5.816 15.969 1 51.16 100 GLN B O 1
ATOM 3159 N N . ILE B 1 101 ? 9.781 7.562 16.219 1 52.53 101 ILE B N 1
ATOM 3160 C CA . ILE B 1 101 ? 10.742 8.266 17.078 1 52.53 101 ILE B CA 1
ATOM 3161 C C . ILE B 1 101 ? 11.023 7.43 18.328 1 52.53 101 ILE B C 1
ATOM 3163 O O . ILE B 1 101 ? 12.18 7.277 18.719 1 52.53 101 ILE B O 1
ATOM 3167 N N . ALA B 1 102 ? 10.039 6.84 18.812 1 53.59 102 ALA B N 1
ATOM 3168 C CA . ALA B 1 102 ? 10.188 6.012 20 1 53.59 102 ALA B CA 1
ATOM 3169 C C . ALA B 1 102 ? 11.008 4.758 19.703 1 53.59 102 ALA B C 1
ATOM 3171 O O . ALA B 1 102 ? 11.836 4.336 20.516 1 53.59 102 ALA B O 1
ATOM 3172 N N . GLU B 1 103 ? 10.711 4.113 18.641 1 50.31 103 GLU B N 1
ATOM 3173 C CA . GLU B 1 103 ? 11.414 2.895 18.266 1 50.31 103 GLU B CA 1
ATOM 3174 C C . GLU B 1 103 ? 12.906 3.16 18.062 1 50.31 103 GLU B C 1
ATOM 3176 O O . GLU B 1 103 ? 13.742 2.367 18.5 1 50.31 103 GLU B O 1
ATOM 3181 N N . LEU B 1 104 ? 13.148 4.094 17.312 1 49.12 104 LEU B N 1
ATOM 3182 C CA . LEU B 1 104 ? 14.539 4.484 17.109 1 49.12 104 LEU B CA 1
ATOM 3183 C C . LEU B 1 104 ? 15.258 4.676 18.438 1 49.12 104 LEU B C 1
ATOM 3185 O O . LEU B 1 104 ? 16.422 4.285 18.578 1 49.12 104 LEU B O 1
ATOM 3189 N N . ALA B 1 105 ? 14.57 5.125 19.25 1 49.91 105 ALA B N 1
ATOM 3190 C CA . ALA B 1 105 ? 15.125 5.359 20.578 1 49.91 105 ALA B CA 1
ATOM 3191 C C . ALA B 1 105 ? 15.461 4.047 21.266 1 49.91 105 ALA B C 1
ATOM 3193 O O . ALA B 1 105 ? 16.375 3.984 22.094 1 49.91 105 ALA B O 1
ATOM 3194 N N . ARG B 1 106 ? 14.773 3.004 20.906 1 47.88 106 ARG B N 1
ATOM 3195 C CA . ARG B 1 106 ? 14.945 1.72 21.578 1 47.88 106 ARG B CA 1
ATOM 3196 C C . ARG B 1 106 ? 16.125 0.948 20.984 1 47.88 106 ARG B C 1
ATOM 3198 O O . ARG B 1 106 ? 16.453 -0.141 21.453 1 47.88 106 ARG B O 1
ATOM 3205 N N . GLY B 1 107 ? 16.953 1.227 20.188 1 46.44 107 GLY B N 1
ATOM 3206 C CA . GLY B 1 107 ? 18.219 0.621 19.812 1 46.44 107 GLY B CA 1
ATOM 3207 C C . GLY B 1 107 ? 18.094 -0.34 18.656 1 46.44 107 GLY B C 1
ATOM 3208 O O . GLY B 1 107 ? 18.875 -1.291 18.547 1 46.44 107 GLY B O 1
ATOM 3209 N N . ALA B 1 108 ? 17.281 -0.512 17.891 1 50.12 108 ALA B N 1
ATOM 3210 C CA . ALA B 1 108 ? 17.312 -1.434 16.766 1 50.12 108 ALA B CA 1
ATOM 3211 C C . ALA B 1 108 ? 18.641 -1.349 16.031 1 50.12 108 ALA B C 1
ATOM 3213 O O . ALA B 1 108 ? 19.203 -0.261 15.867 1 50.12 108 ALA B O 1
ATOM 3214 N N . LEU B 1 109 ? 19.578 -2.551 16.078 1 56.56 109 LEU B N 1
ATOM 3215 C CA . LEU B 1 109 ? 20.922 -2.662 15.531 1 56.56 109 LEU B CA 1
ATOM 3216 C C . LEU B 1 109 ? 20.984 -2.152 14.094 1 56.56 109 LEU B C 1
ATOM 3218 O O . LEU B 1 109 ? 22.062 -2.039 13.508 1 56.56 109 LEU B O 1
ATOM 3222 N N . GLY B 1 110 ? 19.875 -1.86 13.508 1 70.44 110 GLY B N 1
ATOM 3223 C CA . GLY B 1 110 ? 19.875 -1.185 12.219 1 70.44 110 GLY B CA 1
ATOM 3224 C C . GLY B 1 110 ? 18.594 -1.407 11.43 1 70.44 110 GLY B C 1
ATOM 3225 O O . GLY B 1 110 ? 17.953 -2.445 11.57 1 70.44 110 GLY B O 1
ATOM 3226 N N . LEU B 1 111 ? 18.125 -0.452 10.781 1 79.69 111 LEU B N 1
ATOM 3227 C CA . LEU B 1 111 ? 16.906 -0.478 9.977 1 79.69 111 LEU B CA 1
ATOM 3228 C C . LEU B 1 111 ? 17.125 0.23 8.641 1 79.69 111 LEU B C 1
ATOM 3230 O O . LEU B 1 111 ? 17.703 1.317 8.594 1 79.69 111 LEU B O 1
ATOM 3234 N N . VAL B 1 112 ? 16.812 -0.575 7.586 1 90 112 VAL B N 1
ATOM 3235 C CA . VAL B 1 112 ? 16.781 0.048 6.27 1 90 112 VAL B CA 1
ATOM 3236 C C . VAL B 1 112 ? 15.352 0.038 5.727 1 90 112 VAL B C 1
ATOM 3238 O O . VAL B 1 112 ? 14.734 -1.023 5.594 1 90 112 VAL B O 1
ATOM 3241 N N . ARG B 1 113 ? 14.844 1.19 5.438 1 92.56 113 ARG B N 1
ATOM 3242 C CA . ARG B 1 113 ? 13.5 1.333 4.879 1 92.56 113 ARG B CA 1
ATOM 3243 C C . ARG B 1 113 ? 13.555 1.529 3.365 1 92.56 113 ARG B C 1
ATOM 3245 O O . ARG B 1 113 ? 14.086 2.533 2.885 1 92.56 113 ARG B O 1
ATOM 3252 N N . VAL B 1 114 ? 12.883 0.588 2.65 1 96.44 114 VAL B N 1
ATOM 3253 C CA . VAL B 1 114 ? 12.969 0.56 1.194 1 96.44 114 VAL B CA 1
ATOM 3254 C C . VAL B 1 114 ? 11.57 0.706 0.594 1 96.44 114 VAL B C 1
ATOM 3256 O O . VAL B 1 114 ? 10.656 -0.039 0.948 1 96.44 114 VAL B O 1
ATOM 3259 N N . GLY B 1 115 ? 11.398 1.709 -0.208 1 96.81 115 GLY B N 1
ATOM 3260 C CA . GLY B 1 115 ? 10.258 1.756 -1.104 1 96.81 115 GLY B CA 1
ATOM 3261 C C . GLY B 1 115 ? 10.578 1.275 -2.508 1 96.81 115 GLY B C 1
ATOM 3262 O O . GLY B 1 115 ? 11.656 1.543 -3.029 1 96.81 115 GLY B O 1
ATOM 3263 N N . SER B 1 116 ? 9.586 0.576 -3.104 1 97.25 116 SER B N 1
ATOM 3264 C CA . SER B 1 116 ? 9.836 0.133 -4.473 1 97.25 116 SER B CA 1
ATOM 3265 C C . SER B 1 116 ? 8.539 0.053 -5.27 1 97.25 116 SER B C 1
ATOM 3267 O O . SER B 1 116 ? 7.5 -0.343 -4.738 1 97.25 116 SER B O 1
ATOM 3269 N N . VAL B 1 117 ? 8.648 0.416 -6.512 1 95.44 117 VAL B N 1
ATOM 3270 C CA . VAL B 1 117 ? 7.586 0.027 -7.43 1 95.44 117 VAL B CA 1
ATOM 3271 C C . VAL B 1 117 ? 7.648 -1.478 -7.688 1 95.44 117 VAL B C 1
ATOM 3273 O O . VAL B 1 117 ? 8.625 -2.135 -7.324 1 95.44 117 VAL B O 1
ATOM 3276 N N . MET B 1 118 ? 6.684 -2.062 -8.297 1 96.06 118 MET B N 1
ATOM 3277 C CA . MET B 1 118 ? 6.539 -3.516 -8.32 1 96.06 118 MET B CA 1
ATOM 3278 C C . MET B 1 118 ? 7.566 -4.148 -9.25 1 96.06 118 MET B C 1
ATOM 3280 O O . MET B 1 118 ? 8.055 -5.25 -8.992 1 96.06 118 MET B O 1
ATOM 3284 N N . GLY B 1 119 ? 7.973 -3.479 -10.266 1 94 119 GLY B N 1
ATOM 3285 C CA . GLY B 1 119 ? 8.805 -4.043 -11.312 1 94 119 GLY B CA 1
ATOM 3286 C C . GLY B 1 119 ? 10.062 -4.703 -10.789 1 94 119 GLY B C 1
ATOM 3287 O O . GLY B 1 119 ? 10.289 -5.891 -11.031 1 94 119 GLY B O 1
ATOM 3288 N N . PRO B 1 120 ? 10.812 -4.023 -10.039 1 94.69 120 PRO B N 1
ATOM 3289 C CA . PRO B 1 120 ? 12.109 -4.527 -9.586 1 94.69 120 PRO B CA 1
ATOM 3290 C C . PRO B 1 120 ? 11.984 -5.621 -8.523 1 94.69 120 PRO B C 1
ATOM 3292 O O . PRO B 1 120 ? 12.969 -6.297 -8.211 1 94.69 120 PRO B O 1
ATOM 3295 N N . VAL B 1 121 ? 10.898 -5.84 -7.988 1 97.12 121 VAL B N 1
ATOM 3296 C CA . VAL B 1 121 ? 10.727 -6.621 -6.766 1 97.12 121 VAL B CA 1
ATOM 3297 C C . VAL B 1 121 ? 11.094 -8.078 -7.027 1 97.12 121 VAL B C 1
ATOM 3299 O O . VAL B 1 121 ? 11.914 -8.656 -6.301 1 97.12 121 VAL B O 1
ATOM 3302 N N . PRO B 1 122 ? 10.617 -8.711 -8.086 1 96.62 122 PRO B N 1
ATOM 3303 C CA . PRO B 1 122 ? 10.922 -10.141 -8.242 1 96.62 122 PRO B CA 1
ATOM 3304 C C . PRO B 1 122 ? 12.375 -10.391 -8.617 1 96.62 122 PRO B C 1
ATOM 3306 O O . PRO B 1 122 ? 12.883 -11.5 -8.445 1 96.62 122 PRO B O 1
ATOM 3309 N N . GLY B 1 123 ? 13.086 -9.391 -9.109 1 94.31 123 GLY B N 1
ATOM 3310 C CA . GLY B 1 123 ? 14.445 -9.57 -9.602 1 94.31 123 GLY B CA 1
ATOM 3311 C C . GLY B 1 123 ? 15.484 -8.914 -8.711 1 94.31 123 GLY B C 1
ATOM 3312 O O . GLY B 1 123 ? 15.828 -9.445 -7.652 1 94.31 123 GLY B O 1
ATOM 3313 N N . VAL B 1 124 ? 15.828 -7.766 -9.102 1 94.12 124 VAL B N 1
ATOM 3314 C CA . VAL B 1 124 ? 17.016 -7.117 -8.578 1 94.12 124 VAL B CA 1
ATOM 3315 C C . VAL B 1 124 ? 16.844 -6.82 -7.09 1 94.12 124 VAL B C 1
ATOM 3317 O O . VAL B 1 124 ? 17.766 -6.988 -6.297 1 94.12 124 VAL B O 1
ATOM 3320 N N . LEU B 1 125 ? 15.711 -6.418 -6.688 1 96.56 125 LEU B N 1
ATOM 3321 C CA . LEU B 1 125 ? 15.516 -6.027 -5.297 1 96.56 125 LEU B CA 1
ATOM 3322 C C . LEU B 1 125 ? 15.523 -7.246 -4.383 1 96.56 125 LEU B C 1
ATOM 3324 O O . LEU B 1 125 ? 16.156 -7.23 -3.326 1 96.56 125 LEU B O 1
ATOM 3328 N N . THR B 1 126 ? 14.789 -8.273 -4.727 1 97.75 126 THR B N 1
ATOM 3329 C CA . THR B 1 126 ? 14.773 -9.508 -3.947 1 97.75 126 THR B CA 1
ATOM 3330 C C . THR B 1 126 ? 16.188 -10.078 -3.809 1 97.75 126 THR B C 1
ATOM 3332 O O . THR B 1 126 ? 16.609 -10.438 -2.709 1 97.75 126 THR B O 1
ATOM 3335 N N . LYS B 1 127 ? 16.906 -10.125 -4.898 1 97.19 127 LYS B N 1
ATOM 3336 C CA . LYS B 1 127 ? 18.266 -10.648 -4.879 1 97.19 127 LYS B CA 1
ATOM 3337 C C . LYS B 1 127 ? 19.156 -9.844 -3.926 1 97.19 127 LYS B C 1
ATOM 3339 O O . LYS B 1 127 ? 19.938 -10.422 -3.174 1 97.19 127 LYS B O 1
ATOM 3344 N N . ALA B 1 128 ? 19 -8.586 -3.953 1 96.88 128 ALA B N 1
ATOM 3345 C CA . ALA B 1 128 ? 19.797 -7.719 -3.084 1 96.88 128 ALA B CA 1
ATOM 3346 C C . ALA B 1 128 ? 19.438 -7.949 -1.616 1 96.88 128 ALA B C 1
ATOM 3348 O O . ALA B 1 128 ? 20.328 -8.023 -0.764 1 96.88 128 ALA B O 1
ATOM 3349 N N . VAL B 1 129 ? 18.188 -8 -1.295 1 96.69 129 VAL B N 1
ATOM 3350 C CA . VAL B 1 129 ? 17.734 -8.203 0.076 1 96.69 129 VAL B CA 1
ATOM 3351 C C . VAL B 1 129 ? 18.25 -9.547 0.598 1 96.69 129 VAL B C 1
ATOM 3353 O O . VAL B 1 129 ? 18.719 -9.641 1.735 1 96.69 129 VAL B O 1
ATOM 3356 N N . LEU B 1 130 ? 18.188 -10.594 -0.23 1 96.88 130 LEU B N 1
ATOM 3357 C CA . LEU B 1 130 ? 18.641 -11.922 0.173 1 96.88 130 LEU B CA 1
ATOM 3358 C C . LEU B 1 130 ? 20.141 -11.922 0.439 1 96.88 130 LEU B C 1
ATOM 3360 O O . LEU B 1 130 ? 20.609 -12.516 1.419 1 96.88 130 LEU B O 1
ATOM 3364 N N . ALA B 1 131 ? 20.844 -11.289 -0.463 1 95.81 131 ALA B N 1
ATOM 3365 C CA . ALA B 1 131 ? 22.297 -11.188 -0.267 1 95.81 131 ALA B CA 1
ATOM 3366 C C . ALA B 1 131 ? 22.625 -10.469 1.041 1 95.81 131 ALA B C 1
ATOM 3368 O O . ALA B 1 131 ? 23.516 -10.891 1.778 1 95.81 131 ALA B O 1
ATOM 3369 N N . TYR B 1 132 ? 21.922 -9.461 1.315 1 94.81 132 TYR B N 1
ATOM 3370 C CA . TYR B 1 132 ? 22.094 -8.711 2.553 1 94.81 132 TYR B CA 1
ATOM 3371 C C . TYR B 1 132 ? 21.859 -9.594 3.768 1 94.81 132 TYR B C 1
ATOM 3373 O O . TYR B 1 132 ? 22.672 -9.633 4.691 1 94.81 132 TYR B O 1
ATOM 3381 N N . LYS B 1 133 ? 20.688 -10.25 3.805 1 93.06 133 LYS B N 1
ATOM 3382 C CA . LYS B 1 133 ? 20.25 -11.039 4.957 1 93.06 133 LYS B CA 1
ATOM 3383 C C . LYS B 1 133 ? 21.172 -12.242 5.168 1 93.06 133 LYS B C 1
ATOM 3385 O O . LYS B 1 133 ? 21.312 -12.727 6.293 1 93.06 133 LYS B O 1
ATOM 3390 N N . ARG B 1 134 ? 21.781 -12.703 4.121 1 92.44 134 ARG B N 1
ATOM 3391 C CA . ARG B 1 134 ? 22.75 -13.781 4.246 1 92.44 134 ARG B CA 1
ATOM 3392 C C . ARG B 1 134 ? 23.953 -13.328 5.059 1 92.44 134 ARG B C 1
ATOM 3394 O O . ARG B 1 134 ? 24.453 -14.078 5.902 1 92.44 134 ARG B O 1
ATOM 3401 N N . ASP B 1 135 ? 24.328 -12.094 4.883 1 90.44 135 ASP B N 1
ATOM 3402 C CA . ASP B 1 135 ? 25.562 -11.594 5.48 1 90.44 135 ASP B CA 1
ATOM 3403 C C . ASP B 1 135 ? 25.281 -10.891 6.809 1 90.44 135 ASP B C 1
ATOM 3405 O O . ASP B 1 135 ? 26.125 -10.891 7.707 1 90.44 135 ASP B O 1
ATOM 3409 N N . GLN B 1 136 ? 24.156 -10.289 6.836 1 86.75 136 GLN B N 1
ATOM 3410 C CA . GLN B 1 136 ? 23.797 -9.508 8.016 1 86.75 136 GLN B CA 1
ATOM 3411 C C . GLN B 1 136 ? 22.359 -9.789 8.445 1 86.75 136 GLN B C 1
ATOM 3413 O O . GLN B 1 136 ? 21.484 -8.93 8.32 1 86.75 136 GLN B O 1
ATOM 3418 N N . PRO B 1 137 ? 22.172 -10.812 9.227 1 81.69 137 PRO B N 1
ATOM 3419 C CA . PRO B 1 137 ? 20.797 -11.242 9.531 1 81.69 137 PRO B CA 1
ATOM 3420 C C . PRO B 1 137 ? 20.125 -10.359 10.57 1 81.69 137 PRO B C 1
ATOM 3422 O O . PRO B 1 137 ? 18.891 -10.328 10.648 1 81.69 137 PRO B O 1
ATOM 3425 N N . LYS B 1 138 ? 20.781 -9.57 11.219 1 78.06 138 LYS B N 1
ATOM 3426 C CA . LYS B 1 138 ? 20.172 -8.883 12.352 1 78.06 138 LYS B CA 1
ATOM 3427 C C . LYS B 1 138 ? 19.656 -7.5 11.953 1 78.06 138 LYS B C 1
ATOM 3429 O O . LYS B 1 138 ? 18.922 -6.859 12.711 1 78.06 138 LYS B O 1
ATOM 3434 N N . VAL B 1 139 ? 20.078 -7.09 10.781 1 83.19 139 VAL B N 1
ATOM 3435 C CA . VAL B 1 139 ? 19.531 -5.816 10.305 1 83.19 139 VAL B CA 1
ATOM 3436 C C . VAL B 1 139 ? 18.109 -6.012 9.812 1 83.19 139 VAL B C 1
ATOM 3438 O O . VAL B 1 139 ? 17.812 -6.973 9.094 1 83.19 139 VAL B O 1
ATOM 3441 N N . ARG B 1 140 ? 17.281 -5.141 10.203 1 84.31 140 ARG B N 1
ATOM 3442 C CA . ARG B 1 140 ? 15.898 -5.184 9.75 1 84.31 140 ARG B CA 1
ATOM 3443 C C . ARG B 1 140 ? 15.734 -4.434 8.43 1 84.31 140 ARG B C 1
ATOM 3445 O O . ARG B 1 140 ? 16.266 -3.334 8.266 1 84.31 140 ARG B O 1
ATOM 3452 N N . ILE B 1 141 ? 15.117 -5.086 7.535 1 92.25 141 ILE B N 1
ATOM 3453 C CA . ILE B 1 141 ? 14.766 -4.449 6.273 1 92.25 141 ILE B CA 1
ATOM 3454 C C . ILE B 1 141 ? 13.25 -4.32 6.16 1 92.25 141 ILE B C 1
ATOM 3456 O O . ILE B 1 141 ? 12.523 -5.316 6.277 1 92.25 141 ILE B O 1
ATOM 3460 N N . SER B 1 142 ? 12.789 -3.117 6.039 1 93.12 142 SER B N 1
ATOM 3461 C CA . SER B 1 142 ? 11.383 -2.836 5.797 1 93.12 142 SER B CA 1
ATOM 3462 C C . SER B 1 142 ? 11.133 -2.453 4.34 1 93.12 142 SER B C 1
ATOM 3464 O O . SER B 1 142 ? 11.703 -1.478 3.846 1 93.12 142 SER B O 1
ATOM 3466 N N . LEU B 1 143 ? 10.289 -3.232 3.688 1 96.75 143 LEU B N 1
ATOM 3467 C CA . LEU B 1 143 ? 10.039 -3.053 2.264 1 96.75 143 LEU B CA 1
ATOM 3468 C C . LEU B 1 143 ? 8.57 -2.705 2.012 1 96.75 143 LEU B C 1
ATOM 3470 O O . LEU B 1 143 ? 7.676 -3.436 2.436 1 96.75 143 LEU B O 1
ATOM 3474 N N . GLU B 1 144 ? 8.359 -1.621 1.384 1 95 144 GLU B N 1
ATOM 3475 C CA . GLU B 1 144 ? 7.02 -1.233 0.949 1 95 144 GLU B CA 1
ATOM 3476 C C . GLU B 1 144 ? 6.934 -1.151 -0.572 1 95 144 GLU B C 1
ATOM 3478 O O . GLU B 1 144 ? 7.781 -0.524 -1.213 1 95 144 GLU B O 1
ATOM 3483 N N . VAL B 1 145 ? 5.93 -1.81 -1.102 1 96.62 145 VAL B N 1
ATOM 3484 C CA . VAL B 1 145 ? 5.707 -1.779 -2.543 1 96.62 145 VAL B CA 1
ATOM 3485 C C . VAL B 1 145 ? 4.527 -0.864 -2.867 1 96.62 145 VAL B C 1
ATOM 3487 O O . VAL B 1 145 ? 3.445 -1.014 -2.297 1 96.62 145 VAL B O 1
ATOM 3490 N N . GLY B 1 146 ? 4.781 0.07 -3.734 1 93.75 146 GLY B N 1
ATOM 3491 C CA . GLY B 1 146 ? 3.756 1.033 -4.102 1 93.75 146 GLY B CA 1
ATOM 3492 C C . GLY B 1 146 ? 4.004 1.684 -5.449 1 93.75 146 GLY B C 1
ATOM 3493 O O . GLY B 1 146 ? 4.59 1.068 -6.344 1 93.75 146 GLY B O 1
ATOM 3494 N N . THR B 1 147 ? 3.395 2.844 -5.609 1 90.25 147 THR B N 1
ATOM 3495 C CA . THR B 1 147 ? 3.555 3.605 -6.844 1 90.25 147 THR B CA 1
ATOM 3496 C C . THR B 1 147 ? 4.426 4.836 -6.609 1 90.25 147 THR B C 1
ATOM 3498 O O . THR B 1 147 ? 4.461 5.379 -5.504 1 90.25 147 THR B O 1
ATOM 3501 N N . SER B 1 148 ? 5.109 5.258 -7.637 1 85.94 148 SER B N 1
ATOM 3502 C CA . SER B 1 148 ? 6.109 6.309 -7.496 1 85.94 148 SER B CA 1
ATOM 3503 C C . SER B 1 148 ? 5.484 7.602 -6.988 1 85.94 148 SER B C 1
ATOM 3505 O O . SER B 1 148 ? 6.133 8.375 -6.273 1 85.94 148 SER B O 1
ATOM 3507 N N . ASP B 1 149 ? 4.242 7.828 -7.352 1 78.19 149 ASP B N 1
ATOM 3508 C CA . ASP B 1 149 ? 3.582 9.062 -6.926 1 78.19 149 ASP B CA 1
ATOM 3509 C C . ASP B 1 149 ? 3.387 9.078 -5.41 1 78.19 149 ASP B C 1
ATOM 3511 O O . ASP B 1 149 ? 3.252 10.148 -4.812 1 78.19 149 ASP B O 1
ATOM 3515 N N . THR B 1 150 ? 3.4 7.949 -4.832 1 79.56 150 THR B N 1
ATOM 3516 C CA . THR B 1 150 ? 3.291 7.879 -3.379 1 79.56 150 THR B CA 1
ATOM 3517 C C . THR B 1 150 ? 4.664 7.68 -2.742 1 79.56 150 THR B C 1
ATOM 3519 O O . THR B 1 150 ? 4.941 8.227 -1.672 1 79.56 150 THR B O 1
ATOM 3522 N N . LEU B 1 151 ? 5.535 7.008 -3.377 1 88.12 151 LEU B N 1
ATOM 3523 C CA . LEU B 1 151 ? 6.824 6.625 -2.812 1 88.12 151 LEU B CA 1
ATOM 3524 C C . LEU B 1 151 ? 7.773 7.812 -2.773 1 88.12 151 LEU B C 1
ATOM 3526 O O . LEU B 1 151 ? 8.523 7.98 -1.81 1 88.12 151 LEU B O 1
ATOM 3530 N N . LEU B 1 152 ? 7.742 8.625 -3.814 1 82.62 152 LEU B N 1
ATOM 3531 C CA . LEU B 1 152 ? 8.719 9.695 -3.93 1 82.62 152 LEU B CA 1
ATOM 3532 C C . LEU B 1 152 ? 8.477 10.773 -2.875 1 82.62 152 LEU B C 1
ATOM 3534 O O . LEU B 1 152 ? 9.391 11.148 -2.145 1 82.62 152 LEU B O 1
ATOM 3538 N N . PRO B 1 153 ? 7.23 11.25 -2.777 1 71.81 153 PRO B N 1
ATOM 3539 C CA . PRO B 1 153 ? 6.988 12.195 -1.681 1 71.81 153 PRO B CA 1
ATOM 3540 C C . PRO B 1 153 ? 7.355 11.617 -0.316 1 71.81 153 PRO B C 1
ATOM 3542 O O . PRO B 1 153 ? 7.859 12.336 0.548 1 71.81 153 PRO B O 1
ATOM 3545 N N . ALA B 1 154 ? 7.137 10.312 -0.148 1 79.12 154 ALA B N 1
ATOM 3546 C CA . ALA B 1 154 ? 7.48 9.664 1.114 1 79.12 154 ALA B CA 1
ATOM 3547 C C . ALA B 1 154 ? 8.992 9.633 1.325 1 79.12 154 ALA B C 1
ATOM 3549 O O . ALA B 1 154 ? 9.469 9.773 2.453 1 79.12 154 ALA B O 1
ATOM 3550 N N . LEU B 1 155 ? 9.766 9.43 0.258 1 84.44 155 LEU B N 1
ATOM 3551 C CA . LEU B 1 155 ? 11.227 9.484 0.332 1 84.44 155 LEU B CA 1
ATOM 3552 C C . LEU B 1 155 ? 11.695 10.883 0.734 1 84.44 155 LEU B C 1
ATOM 3554 O O . LEU B 1 155 ? 12.562 11.023 1.6 1 84.44 155 LEU B O 1
ATOM 3558 N N . LEU B 1 156 ? 11.117 11.805 0.09 1 72.81 156 LEU B N 1
ATOM 3559 C CA . LEU B 1 156 ? 11.492 13.195 0.345 1 72.81 156 LEU B CA 1
ATOM 3560 C C . LEU B 1 156 ? 11.203 13.578 1.793 1 72.81 156 LEU B C 1
ATOM 3562 O O . LEU B 1 156 ? 11.922 14.398 2.375 1 72.81 156 LEU B O 1
ATOM 3566 N N . ARG B 1 157 ? 10.242 12.781 2.252 1 63.41 157 ARG B N 1
ATOM 3567 C CA . ARG B 1 157 ? 9.875 13.023 3.643 1 63.41 157 ARG B CA 1
ATOM 3568 C C . ARG B 1 157 ? 10.766 12.227 4.59 1 63.41 157 ARG B C 1
ATOM 3570 O O . ARG B 1 157 ? 10.656 12.359 5.812 1 63.41 157 ARG B O 1
ATOM 3577 N N . GLY B 1 158 ? 11.492 11.391 4.039 1 71.56 158 GLY B N 1
ATOM 3578 C CA . GLY B 1 158 ? 12.406 10.602 4.852 1 71.56 158 GLY B CA 1
ATOM 3579 C C . GLY B 1 158 ? 11.805 9.297 5.328 1 71.56 158 GLY B C 1
ATOM 3580 O O . GLY B 1 158 ? 12.367 8.633 6.203 1 71.56 158 GLY B O 1
ATOM 3581 N N . ASP B 1 159 ? 10.641 8.938 4.852 1 74.88 159 ASP B N 1
ATOM 3582 C CA . ASP B 1 159 ? 9.969 7.703 5.242 1 74.88 159 ASP B CA 1
ATOM 3583 C C . ASP B 1 159 ? 10.734 6.48 4.738 1 74.88 159 ASP B C 1
ATOM 3585 O O . ASP B 1 159 ? 10.57 5.379 5.258 1 74.88 159 ASP B O 1
ATOM 3589 N N . PHE B 1 160 ? 11.484 6.758 3.746 1 89.12 160 PHE B N 1
ATOM 3590 C CA . PHE B 1 160 ? 12.328 5.707 3.184 1 89.12 160 PHE B CA 1
ATOM 3591 C C . PHE B 1 160 ? 13.789 6.133 3.162 1 89.12 160 PHE B C 1
ATOM 3593 O O . PHE B 1 160 ? 14.094 7.324 3.055 1 89.12 160 PHE B O 1
ATOM 3600 N N . ASP B 1 161 ? 14.625 5.191 3.334 1 89.75 161 ASP B N 1
ATOM 3601 C CA . ASP B 1 161 ? 16.047 5.43 3.156 1 89.75 161 ASP B CA 1
ATOM 3602 C C . ASP B 1 161 ? 16.438 5.379 1.679 1 89.75 161 ASP B C 1
ATOM 3604 O O . ASP B 1 161 ? 17.391 6.027 1.262 1 89.75 161 ASP B O 1
ATOM 3608 N N . MET B 1 162 ? 15.648 4.625 0.942 1 94.38 162 MET B N 1
ATOM 3609 C CA . MET B 1 162 ? 15.828 4.555 -0.505 1 94.38 162 MET B CA 1
ATOM 3610 C C . MET B 1 162 ? 14.531 4.152 -1.195 1 94.38 162 MET B C 1
ATOM 3612 O O . MET B 1 162 ? 13.68 3.484 -0.596 1 94.38 162 MET B O 1
ATOM 3616 N N . VAL B 1 163 ? 14.43 4.57 -2.416 1 94.69 163 VAL B N 1
ATOM 3617 C CA . VAL B 1 163 ? 13.328 4.156 -3.271 1 94.69 163 VAL B CA 1
ATOM 3618 C C . VAL B 1 163 ? 13.867 3.617 -4.594 1 94.69 163 VAL B C 1
ATOM 3620 O O . VAL B 1 163 ? 14.797 4.188 -5.168 1 94.69 163 VAL B O 1
ATOM 3623 N N . VAL B 1 164 ? 13.398 2.463 -4.934 1 95.38 164 VAL B N 1
ATOM 3624 C CA . VAL B 1 164 ? 13.602 1.979 -6.297 1 95.38 164 VAL B CA 1
ATOM 3625 C C . VAL B 1 164 ? 12.383 2.309 -7.152 1 95.38 164 VAL B C 1
ATOM 3627 O O . VAL B 1 164 ? 11.344 1.66 -7.035 1 95.38 164 VAL B O 1
ATOM 3630 N N . GLY B 1 165 ? 12.547 3.318 -7.91 1 90.69 165 GLY B N 1
ATOM 3631 C CA . GLY B 1 165 ? 11.375 3.795 -8.625 1 90.69 165 GLY B CA 1
ATOM 3632 C C . GLY B 1 165 ? 11.711 4.664 -9.82 1 90.69 165 GLY B C 1
ATOM 3633 O O . GLY B 1 165 ? 12.812 4.574 -10.367 1 90.69 165 GLY B O 1
ATOM 3634 N N . ARG B 1 166 ? 10.617 5.305 -10.312 1 83.25 166 ARG B N 1
ATOM 3635 C CA . ARG B 1 166 ? 10.742 6.145 -11.5 1 83.25 166 ARG B CA 1
ATOM 3636 C C . ARG B 1 166 ? 11.125 7.574 -11.117 1 83.25 166 ARG B C 1
ATOM 3638 O O . ARG B 1 166 ? 10.82 8.031 -10.016 1 83.25 166 ARG B O 1
ATOM 3645 N N . LEU B 1 167 ? 11.844 8.125 -12.047 1 73.19 167 LEU B N 1
ATOM 3646 C CA . LEU B 1 167 ? 12.312 9.492 -11.828 1 73.19 167 LEU B CA 1
ATOM 3647 C C . LEU B 1 167 ? 11.133 10.453 -11.734 1 73.19 167 LEU B C 1
ATOM 3649 O O . LEU B 1 167 ? 10.148 10.312 -12.469 1 73.19 167 LEU B O 1
ATOM 3653 N N . PRO B 1 168 ? 11.242 11.273 -10.711 1 59.25 168 PRO B N 1
ATOM 3654 C CA . PRO B 1 168 ? 10.242 12.336 -10.648 1 59.25 168 PRO B CA 1
ATOM 3655 C C . PRO B 1 168 ? 10.297 13.273 -11.844 1 59.25 168 PRO B C 1
ATOM 3657 O O . PRO B 1 168 ? 11.242 13.211 -12.641 1 59.25 168 PRO B O 1
ATOM 3660 N N . ASP B 1 169 ? 9.141 13.906 -12 1 56.22 169 ASP B N 1
ATOM 3661 C CA . ASP B 1 169 ? 9.234 15.047 -12.906 1 56.22 169 ASP B CA 1
ATOM 3662 C C . ASP B 1 169 ? 10.344 16 -12.461 1 56.22 169 ASP B C 1
ATOM 3664 O O . ASP B 1 169 ? 10.867 15.883 -11.352 1 56.22 169 ASP B O 1
ATOM 3668 N N . GLN B 1 170 ? 10.922 16.844 -13.242 1 52.81 170 GLN B N 1
ATOM 3669 C CA . GLN B 1 170 ? 12.078 17.734 -13.164 1 52.81 170 GLN B CA 1
ATOM 3670 C C . GLN B 1 170 ? 12.211 18.344 -11.773 1 52.81 170 GLN B C 1
ATOM 3672 O O . GLN B 1 170 ? 13.32 18.484 -11.258 1 52.81 170 GLN B O 1
ATOM 3677 N N . SER B 1 171 ? 11.227 18.75 -11.078 1 48.41 171 SER B N 1
ATOM 3678 C CA . SER B 1 171 ? 11.32 19.609 -9.914 1 48.41 171 SER B CA 1
ATOM 3679 C C . SER B 1 171 ? 11.883 18.875 -8.711 1 48.41 171 SER B C 1
ATOM 3681 O O . SER B 1 171 ? 12.633 19.438 -7.914 1 48.41 171 SER B O 1
ATOM 3683 N N . ASP B 1 172 ? 11.711 17.625 -8.516 1 57.31 172 ASP B N 1
ATOM 3684 C CA . ASP B 1 172 ? 12.109 16.891 -7.309 1 57.31 172 ASP B CA 1
ATOM 3685 C C . ASP B 1 172 ? 13.516 16.312 -7.453 1 57.31 172 ASP B C 1
ATOM 3687 O O . ASP B 1 172 ? 14.125 15.898 -6.469 1 57.31 172 ASP B O 1
ATOM 3691 N N . SER B 1 173 ? 14.102 16.516 -8.523 1 66.69 173 SER B N 1
ATOM 3692 C CA . SER B 1 173 ? 15.352 15.836 -8.836 1 66.69 173 SER B CA 1
ATOM 3693 C C . SER B 1 173 ? 16.531 16.469 -8.094 1 66.69 173 SER B C 1
ATOM 3695 O O . SER B 1 173 ? 17.516 15.789 -7.805 1 66.69 173 SER B O 1
ATOM 3697 N N . GLN B 1 174 ? 16.328 17.625 -7.688 1 66.62 174 GLN B N 1
ATOM 3698 C CA . GLN B 1 174 ? 17.469 18.297 -7.09 1 66.62 174 GLN B CA 1
ATOM 3699 C C . GLN B 1 174 ? 17.734 17.781 -5.676 1 66.62 174 GLN B C 1
ATOM 3701 O O . GLN B 1 174 ? 18.859 17.844 -5.188 1 66.62 174 GLN B O 1
ATOM 3706 N N . GLU B 1 175 ? 16.875 17.25 -5.062 1 75.56 175 GLU B N 1
ATOM 3707 C CA . GLU B 1 175 ? 17.016 16.812 -3.68 1 75.56 175 GLU B CA 1
ATOM 3708 C C . GLU B 1 175 ? 17.406 15.328 -3.611 1 75.56 175 GLU B C 1
ATOM 3710 O O . GLU B 1 175 ? 17.656 14.805 -2.529 1 75.56 175 GLU B O 1
ATOM 3715 N N . LEU B 1 176 ? 17.578 14.805 -4.777 1 86.81 176 LEU B N 1
ATOM 3716 C CA . LEU B 1 176 ? 17.734 13.352 -4.785 1 86.81 176 LEU B CA 1
ATOM 3717 C C . LEU B 1 176 ? 19.047 12.945 -5.457 1 86.81 176 LEU B C 1
ATOM 3719 O O . LEU B 1 176 ? 19.469 13.586 -6.418 1 86.81 176 LEU B O 1
ATOM 3723 N N . ASN B 1 177 ? 19.688 11.984 -4.848 1 90.94 177 ASN B N 1
ATOM 3724 C CA . ASN B 1 177 ? 20.672 11.188 -5.594 1 90.94 177 ASN B CA 1
ATOM 3725 C C . ASN B 1 177 ? 19.984 10.117 -6.441 1 90.94 177 ASN B C 1
ATOM 3727 O O . ASN B 1 177 ? 19.172 9.352 -5.934 1 90.94 177 ASN B O 1
ATOM 3731 N N . ILE B 1 178 ? 20.328 10.148 -7.691 1 90.38 178 ILE B N 1
ATOM 3732 C CA . ILE B 1 178 ? 19.656 9.234 -8.602 1 90.38 178 ILE B CA 1
ATOM 3733 C C . ILE B 1 178 ? 20.703 8.367 -9.32 1 90.38 178 ILE B C 1
ATOM 3735 O O . ILE B 1 178 ? 21.625 8.891 -9.938 1 90.38 178 ILE B O 1
ATOM 3739 N N . GLU B 1 179 ? 20.562 7.086 -9.156 1 91.56 179 GLU B N 1
ATOM 3740 C CA . GLU B 1 179 ? 21.312 6.109 -9.93 1 91.56 179 GLU B CA 1
ATOM 3741 C C . GLU B 1 179 ? 20.406 5.301 -10.852 1 91.56 179 GLU B C 1
ATOM 3743 O O . GLU B 1 179 ? 19.641 4.449 -10.391 1 91.56 179 GLU B O 1
ATOM 3748 N N . LEU B 1 180 ? 20.531 5.508 -12.078 1 88.31 180 LEU B N 1
ATOM 3749 C CA . LEU B 1 180 ? 19.625 4.902 -13.047 1 88.31 180 LEU B CA 1
ATOM 3750 C C . LEU B 1 180 ? 20.047 3.469 -13.359 1 88.31 180 LEU B C 1
ATOM 3752 O O . LEU B 1 180 ? 21.234 3.158 -13.414 1 88.31 180 LEU B O 1
ATOM 3756 N N . PHE B 1 181 ? 19 2.623 -13.414 1 86.38 181 PHE B N 1
ATOM 3757 C CA . PHE B 1 181 ? 19.25 1.288 -13.953 1 86.38 181 PHE B CA 1
ATOM 3758 C C . PHE B 1 181 ? 19.484 1.339 -15.453 1 86.38 181 PHE B C 1
ATOM 3760 O O . PHE B 1 181 ? 19.125 2.316 -16.109 1 86.38 181 PHE B O 1
ATOM 3767 N N . ASP B 1 182 ? 20.141 0.21 -15.844 1 77.69 182 ASP B N 1
ATOM 3768 C CA . ASP B 1 182 ? 20.328 0.095 -17.281 1 77.69 182 ASP B CA 1
ATOM 3769 C C . ASP B 1 182 ? 19.062 -0.42 -17.969 1 77.69 182 ASP B C 1
ATOM 3771 O O . ASP B 1 182 ? 18.422 -1.346 -17.469 1 77.69 182 ASP B O 1
ATOM 3775 N N . GLY B 1 183 ? 18.625 0.296 -18.906 1 72.94 183 GLY B N 1
ATOM 3776 C CA . GLY B 1 183 ? 17.531 -0.189 -19.734 1 72.94 183 GLY B CA 1
ATOM 3777 C C . GLY B 1 183 ? 16.172 0.32 -19.281 1 72.94 183 GLY B C 1
ATOM 3778 O O . GLY B 1 183 ? 16 0.75 -18.141 1 72.94 183 GLY B O 1
ATOM 3779 N N . GLY B 1 184 ? 15.273 0.37 -20.109 1 75.06 184 GLY B N 1
ATOM 3780 C CA . GLY B 1 184 ? 13.898 0.772 -19.875 1 75.06 184 GLY B CA 1
ATOM 3781 C C . GLY B 1 184 ? 13.023 -0.361 -19.375 1 75.06 184 GLY B C 1
ATOM 3782 O O . GLY B 1 184 ? 13.469 -1.508 -19.297 1 75.06 184 GLY B O 1
ATOM 3783 N N . GLU B 1 185 ? 11.969 -0.027 -18.719 1 83.25 185 GLU B N 1
ATOM 3784 C CA . GLU B 1 185 ? 10.984 -1.007 -18.266 1 83.25 185 GLU B CA 1
ATOM 3785 C C . GLU B 1 185 ? 9.875 -1.192 -19.297 1 83.25 185 GLU B C 1
ATOM 3787 O O . GLU B 1 185 ? 9.312 -0.214 -19.797 1 83.25 185 GLU B O 1
ATOM 3792 N N . GLN B 1 186 ? 9.703 -2.408 -19.672 1 87.88 186 GLN B N 1
ATOM 3793 C CA . GLN B 1 186 ? 8.594 -2.736 -20.562 1 87.88 186 GLN B CA 1
ATOM 3794 C C . GLN B 1 186 ? 7.352 -3.123 -19.766 1 87.88 186 GLN B C 1
ATOM 3796 O O . GLN B 1 186 ? 7.445 -3.77 -18.719 1 87.88 186 GLN B O 1
ATOM 3801 N N . MET B 1 187 ? 6.27 -2.682 -20.312 1 92.56 187 MET B N 1
ATOM 3802 C CA . MET B 1 187 ? 4.988 -3.066 -19.719 1 92.56 187 MET B CA 1
ATOM 3803 C C . MET B 1 187 ? 4.312 -4.152 -20.547 1 92.56 187 MET B C 1
ATOM 3805 O O . MET B 1 187 ? 4.5 -4.219 -21.766 1 92.56 187 MET B O 1
ATOM 3809 N N . ARG B 1 188 ? 3.531 -4.969 -19.859 1 95.12 188 ARG B N 1
ATOM 3810 C CA . ARG B 1 188 ? 2.805 -6.062 -20.484 1 95.12 188 ARG B CA 1
ATOM 3811 C C . ARG B 1 188 ? 1.33 -6.039 -20.109 1 95.12 188 ARG B C 1
ATOM 3813 O O . ARG B 1 188 ? 0.982 -5.648 -18.984 1 95.12 188 ARG B O 1
ATOM 3820 N N . ILE B 1 189 ? 0.554 -6.434 -21.047 1 96.44 189 ILE B N 1
ATOM 3821 C CA . ILE B 1 189 ? -0.842 -6.723 -20.734 1 96.44 189 ILE B CA 1
ATOM 3822 C C . ILE B 1 189 ? -0.998 -8.203 -20.391 1 96.44 189 ILE B C 1
ATOM 3824 O O . ILE B 1 189 ? -0.56 -9.07 -21.141 1 96.44 189 ILE B O 1
ATOM 3828 N N . ILE B 1 190 ? -1.61 -8.469 -19.219 1 98.31 190 ILE B N 1
ATOM 3829 C CA . ILE B 1 190 ? -1.753 -9.852 -18.781 1 98.31 190 ILE B CA 1
ATOM 3830 C C . ILE B 1 190 ? -3.232 -10.18 -18.578 1 98.31 190 ILE B C 1
ATOM 3832 O O . ILE B 1 190 ? -4.051 -9.281 -18.359 1 98.31 190 ILE B O 1
ATOM 3836 N N . ALA B 1 191 ? -3.547 -11.406 -18.719 1 98.69 191 ALA B N 1
ATOM 3837 C CA . ALA B 1 191 ? -4.855 -12.016 -18.5 1 98.69 191 ALA B CA 1
ATOM 3838 C C . ALA B 1 191 ? -4.727 -13.344 -17.766 1 98.69 191 ALA B C 1
ATOM 3840 O O . ALA B 1 191 ? -3.625 -13.75 -17.391 1 98.69 191 ALA B O 1
ATOM 3841 N N . ARG B 1 192 ? -5.895 -13.938 -17.422 1 98.25 192 ARG B N 1
ATOM 3842 C CA . ARG B 1 192 ? -5.828 -15.258 -16.812 1 98.25 192 ARG B CA 1
ATOM 3843 C C . ARG B 1 192 ? -5.098 -16.25 -17.703 1 98.25 192 ARG B C 1
ATOM 3845 O O . ARG B 1 192 ? -5.098 -16.094 -18.938 1 98.25 192 ARG B O 1
ATOM 3852 N N . ALA B 1 193 ? -4.539 -17.281 -17.062 1 97.06 193 ALA B N 1
ATOM 3853 C CA . ALA B 1 193 ? -3.994 -18.391 -17.844 1 97.06 193 ALA B CA 1
ATOM 3854 C C . ALA B 1 193 ? -5.078 -19.031 -18.703 1 97.06 193 ALA B C 1
ATOM 3856 O O . ALA B 1 193 ? -6.203 -19.234 -18.25 1 97.06 193 ALA B O 1
ATOM 3857 N N . GLY B 1 194 ? -4.824 -19.234 -19.984 1 96.44 194 GLY B N 1
ATOM 3858 C CA . GLY B 1 194 ? -5.781 -19.859 -20.875 1 96.44 194 GLY B CA 1
ATOM 3859 C C . GLY B 1 194 ? -6.734 -18.891 -21.531 1 96.44 194 GLY B C 1
ATOM 3860 O O . GLY B 1 194 ? -7.688 -19.281 -22.203 1 96.44 194 GLY B O 1
ATOM 3861 N N . HIS B 1 195 ? -6.555 -17.609 -21.25 1 97.25 195 HIS B N 1
ATOM 3862 C CA . HIS B 1 195 ? -7.379 -16.609 -21.906 1 97.25 195 HIS B CA 1
ATOM 3863 C C . HIS B 1 195 ? -7.363 -16.781 -23.422 1 97.25 195 HIS B C 1
ATOM 3865 O O . HIS B 1 195 ? -6.301 -16.984 -24.016 1 97.25 195 HIS B O 1
ATOM 3871 N N . PRO B 1 196 ? -8.422 -16.625 -24.078 1 95.75 196 PRO B N 1
ATOM 3872 C CA . PRO B 1 196 ? -8.492 -16.844 -25.531 1 95.75 196 PRO B CA 1
ATOM 3873 C C . PRO B 1 196 ? -7.57 -15.922 -26.312 1 95.75 196 PRO B C 1
ATOM 3875 O O . PRO B 1 196 ? -7.016 -16.328 -27.344 1 95.75 196 PRO B O 1
ATOM 3878 N N . LEU B 1 197 ? -7.391 -14.82 -25.812 1 96.62 197 LEU B N 1
ATOM 3879 C CA . LEU B 1 197 ? -6.605 -13.828 -26.547 1 96.62 197 LEU B CA 1
ATOM 3880 C C . LEU B 1 197 ? -5.113 -14.062 -26.344 1 96.62 197 LEU B C 1
ATOM 3882 O O . LEU B 1 197 ? -4.289 -13.422 -27 1 96.62 197 LEU B O 1
ATOM 3886 N N . ALA B 1 198 ? -4.797 -14.969 -25.469 1 95.88 198 ALA B N 1
ATOM 3887 C CA . ALA B 1 198 ? -3.389 -15.219 -25.172 1 95.88 198 ALA B CA 1
ATOM 3888 C C . ALA B 1 198 ? -2.695 -15.875 -26.359 1 95.88 198 ALA B C 1
ATOM 3890 O O . ALA B 1 198 ? -1.472 -15.797 -26.5 1 95.88 198 ALA B O 1
ATOM 3891 N N . THR B 1 199 ? -3.453 -16.453 -27.25 1 94.44 199 THR B N 1
ATOM 3892 C CA . THR B 1 199 ? -2.885 -17.141 -28.406 1 94.44 199 THR B CA 1
ATOM 3893 C C . THR B 1 199 ? -3.365 -16.5 -29.703 1 94.44 199 THR B C 1
ATOM 3895 O O . THR B 1 199 ? -3.203 -17.078 -30.781 1 94.44 199 THR B O 1
ATOM 3898 N N . ALA B 1 200 ? -3.949 -15.406 -29.578 1 94.12 200 ALA B N 1
ATOM 3899 C CA . ALA B 1 200 ? -4.469 -14.719 -30.766 1 94.12 200 ALA B CA 1
ATOM 3900 C C . ALA B 1 200 ? -3.334 -14.188 -31.625 1 94.12 200 ALA B C 1
ATOM 3902 O O . ALA B 1 200 ? -2.32 -13.711 -31.109 1 94.12 200 ALA B O 1
ATOM 3903 N N . THR B 1 201 ? -3.557 -14.25 -32.906 1 92.75 201 THR B N 1
ATOM 3904 C CA . THR B 1 201 ? -2.609 -13.68 -33.875 1 92.75 201 THR B CA 1
ATOM 3905 C C . THR B 1 201 ? -3.066 -12.297 -34.312 1 92.75 201 THR B C 1
ATOM 3907 O O . THR B 1 201 ? -4.25 -12.094 -34.594 1 92.75 201 THR B O 1
ATOM 3910 N N . GLY B 1 202 ? -2.203 -11.375 -34.375 1 91.56 202 GLY B N 1
ATOM 3911 C CA . GLY B 1 202 ? -2.52 -10.039 -34.844 1 91.56 202 GLY B CA 1
ATOM 3912 C C . GLY B 1 202 ? -3.34 -9.227 -33.875 1 91.56 202 GLY B C 1
ATOM 3913 O O . GLY B 1 202 ? -4.102 -8.344 -34.281 1 91.56 202 GLY B O 1
ATOM 3914 N N . LEU B 1 203 ? -3.293 -9.609 -32.656 1 92.44 203 LEU B N 1
ATOM 3915 C CA . LEU B 1 203 ? -4.027 -8.898 -31.609 1 92.44 203 LEU B CA 1
ATOM 3916 C C . LEU B 1 203 ? -3.604 -7.438 -31.547 1 92.44 203 LEU B C 1
ATOM 3918 O O . LEU B 1 203 ? -2.408 -7.129 -31.578 1 92.44 203 LEU B O 1
ATOM 3922 N N . GLN B 1 204 ? -4.602 -6.555 -31.609 1 89.5 204 GLN B N 1
ATOM 3923 C CA . GLN B 1 204 ? -4.367 -5.117 -31.5 1 89.5 204 GLN B CA 1
ATOM 3924 C C . GLN B 1 204 ? -4.961 -4.559 -30.203 1 89.5 204 GLN B C 1
ATOM 3926 O O . GLN B 1 204 ? -5.879 -5.152 -29.625 1 89.5 204 GLN B O 1
ATOM 3931 N N . LEU B 1 205 ? -4.488 -3.461 -29.812 1 89 205 LEU B N 1
ATOM 3932 C CA . LEU B 1 205 ? -4.984 -2.812 -28.609 1 89 205 LEU B CA 1
ATOM 3933 C C . LEU B 1 205 ? -6.477 -2.531 -28.719 1 89 205 LEU B C 1
ATOM 3935 O O . LEU B 1 205 ? -7.207 -2.637 -27.734 1 89 205 LEU B O 1
ATOM 3939 N N . ALA B 1 206 ? -6.895 -2.217 -29.875 1 86.44 206 ALA B N 1
ATOM 3940 C CA . ALA B 1 206 ? -8.297 -1.884 -30.125 1 86.44 206 ALA B CA 1
ATOM 3941 C C . ALA B 1 206 ? -9.203 -3.066 -29.812 1 86.44 206 ALA B C 1
ATOM 3943 O O . ALA B 1 206 ? -10.367 -2.883 -29.453 1 86.44 206 ALA B O 1
ATOM 3944 N N . ASP B 1 207 ? -8.672 -4.285 -29.906 1 89.75 207 ASP B N 1
ATOM 3945 C CA . ASP B 1 207 ? -9.445 -5.496 -29.641 1 89.75 207 ASP B CA 1
ATOM 3946 C C . ASP B 1 207 ? -9.711 -5.66 -28.156 1 89.75 207 ASP B C 1
ATOM 3948 O O . ASP B 1 207 ? -10.547 -6.473 -27.75 1 89.75 207 ASP B O 1
ATOM 3952 N N . LEU B 1 208 ? -9.023 -4.84 -27.312 1 91.69 208 LEU B N 1
ATOM 3953 C CA . LEU B 1 208 ? -9.086 -5.02 -25.875 1 91.69 208 LEU B CA 1
ATOM 3954 C C . LEU B 1 208 ? -10.008 -3.984 -25.234 1 91.69 208 LEU B C 1
ATOM 3956 O O . LEU B 1 208 ? -10.25 -4.023 -24.031 1 91.69 208 LEU B O 1
ATOM 3960 N N . VAL B 1 209 ? -10.594 -3.137 -26.016 1 85.44 209 VAL B N 1
ATOM 3961 C CA . VAL B 1 209 ? -11.32 -1.972 -25.516 1 85.44 209 VAL B CA 1
ATOM 3962 C C . VAL B 1 209 ? -12.578 -2.42 -24.781 1 85.44 209 VAL B C 1
ATOM 3964 O O . VAL B 1 209 ? -13.008 -1.769 -23.828 1 85.44 209 VAL B O 1
ATOM 3967 N N . SER B 1 210 ? -13.109 -3.535 -25.141 1 88.12 210 SER B N 1
ATOM 3968 C CA . SER B 1 210 ? -14.383 -3.979 -24.594 1 88.12 210 SER B CA 1
ATOM 3969 C C . SER B 1 210 ? -14.18 -4.719 -23.266 1 88.12 210 SER B C 1
ATOM 3971 O O . SER B 1 210 ? -15.141 -4.969 -22.531 1 88.12 210 SER B O 1
ATOM 3973 N N . LEU B 1 211 ? -12.984 -5.023 -22.969 1 92.75 211 LEU B N 1
ATOM 3974 C CA . LEU B 1 211 ? -12.688 -5.758 -21.734 1 92.75 211 LEU B CA 1
ATOM 3975 C C . LEU B 1 211 ? -12.57 -4.812 -20.547 1 92.75 211 LEU B C 1
ATOM 3977 O O . LEU B 1 211 ? -12.398 -3.604 -20.734 1 92.75 211 LEU B O 1
ATOM 3981 N N . THR B 1 212 ? -12.773 -5.391 -19.391 1 94.38 212 THR B N 1
ATOM 3982 C CA . THR B 1 212 ? -12.508 -4.641 -18.172 1 94.38 212 THR B CA 1
ATOM 3983 C C . THR B 1 212 ? -11.008 -4.594 -17.891 1 94.38 212 THR B C 1
ATOM 3985 O O . THR B 1 212 ? -10.336 -5.629 -17.891 1 94.38 212 THR B O 1
ATOM 3988 N N . TRP B 1 213 ? -10.531 -3.395 -17.594 1 94.25 213 TRP B N 1
ATOM 3989 C CA . TRP B 1 213 ? -9.109 -3.174 -17.344 1 94.25 213 TRP B CA 1
ATOM 3990 C C . TRP B 1 213 ? -8.844 -2.975 -15.852 1 94.25 213 TRP B C 1
ATOM 3992 O O . TRP B 1 213 ? -9.531 -2.191 -15.188 1 94.25 213 TRP B O 1
ATOM 4002 N N . ILE B 1 214 ? -7.895 -3.701 -15.367 1 96.75 214 ILE B N 1
ATOM 4003 C CA . ILE B 1 214 ? -7.363 -3.43 -14.031 1 96.75 214 ILE B CA 1
ATOM 4004 C C . ILE B 1 214 ? -6.141 -2.523 -14.141 1 96.75 214 ILE B C 1
ATOM 4006 O O . ILE B 1 214 ? -5.105 -2.924 -14.68 1 96.75 214 ILE B O 1
ATOM 4010 N N . LEU B 1 215 ? -6.273 -1.349 -13.641 1 94.31 215 LEU B N 1
ATOM 4011 C CA . LEU B 1 215 ? -5.219 -0.347 -13.758 1 94.31 215 LEU B CA 1
ATOM 4012 C C . LEU B 1 215 ? -4.867 0.234 -12.391 1 94.31 215 LEU B C 1
ATOM 4014 O O . LEU B 1 215 ? -5.656 0.131 -11.445 1 94.31 215 LEU B O 1
ATOM 4018 N N . HIS B 1 216 ? -3.68 0.793 -12.305 1 92.94 216 HIS B N 1
ATOM 4019 C CA . HIS B 1 216 ? -3.303 1.53 -11.102 1 92.94 216 HIS B CA 1
ATOM 4020 C C . HIS B 1 216 ? -4.223 2.727 -10.875 1 92.94 216 HIS B C 1
ATOM 4022 O O . HIS B 1 216 ? -4.875 3.195 -11.812 1 92.94 216 HIS B O 1
ATOM 4028 N N . PRO B 1 217 ? -4.234 3.203 -9.656 1 84.06 217 PRO B N 1
ATOM 4029 C CA . PRO B 1 217 ? -5.023 4.406 -9.375 1 84.06 217 PRO B CA 1
ATOM 4030 C C . PRO B 1 217 ? -4.527 5.625 -10.148 1 84.06 217 PRO B C 1
ATOM 4032 O O . PRO B 1 217 ? -3.385 5.648 -10.609 1 84.06 217 PRO B O 1
ATOM 4035 N N . ILE B 1 218 ? -5.414 6.535 -10.148 1 75.06 218 ILE B N 1
ATOM 4036 C CA . ILE B 1 218 ? -5.086 7.797 -10.805 1 75.06 218 ILE B CA 1
ATOM 4037 C C . ILE B 1 218 ? -3.898 8.453 -10.102 1 75.06 218 ILE B C 1
ATOM 4039 O O . ILE B 1 218 ? -3.791 8.406 -8.875 1 75.06 218 ILE B O 1
ATOM 4043 N N . GLY B 1 219 ? -3.025 9.047 -10.797 1 70.88 219 GLY B N 1
ATOM 4044 C CA . GLY B 1 219 ? -1.841 9.68 -10.242 1 70.88 219 GLY B CA 1
ATOM 4045 C C . GLY B 1 219 ? -0.574 8.875 -10.461 1 70.88 219 GLY B C 1
ATOM 4046 O O . GLY B 1 219 ? 0.528 9.43 -10.461 1 70.88 219 GLY B O 1
ATOM 4047 N N . SER B 1 220 ? -0.81 7.562 -10.477 1 81.5 220 SER B N 1
ATOM 4048 C CA . SER B 1 220 ? 0.348 6.715 -10.742 1 81.5 220 SER B CA 1
ATOM 4049 C C . SER B 1 220 ? 0.952 7.016 -12.109 1 81.5 220 SER B C 1
ATOM 4051 O O . SER B 1 220 ? 0.226 7.184 -13.094 1 81.5 220 SER B O 1
ATOM 4053 N N . PRO B 1 221 ? 2.295 7.098 -12.227 1 82.44 221 PRO B N 1
ATOM 4054 C CA . PRO B 1 221 ? 2.932 7.301 -13.531 1 82.44 221 PRO B CA 1
ATOM 4055 C C . PRO B 1 221 ? 2.559 6.219 -14.547 1 82.44 221 PRO B C 1
ATOM 4057 O O . PRO B 1 221 ? 2.354 6.52 -15.727 1 82.44 221 PRO B O 1
ATOM 4060 N N . MET B 1 222 ? 2.393 5.035 -14.094 1 85.69 222 MET B N 1
ATOM 4061 C CA . MET B 1 222 ? 1.999 3.955 -14.992 1 85.69 222 MET B CA 1
ATOM 4062 C C . MET B 1 222 ? 0.599 4.195 -15.547 1 85.69 222 MET B C 1
ATOM 4064 O O . MET B 1 222 ? 0.353 3.984 -16.734 1 85.69 222 MET B O 1
ATOM 4068 N N . ARG B 1 223 ? -0.299 4.605 -14.68 1 84.06 223 ARG B N 1
ATOM 4069 C CA . ARG B 1 223 ? -1.664 4.902 -15.102 1 84.06 223 ARG B CA 1
ATOM 4070 C C . ARG B 1 223 ? -1.68 5.945 -16.219 1 84.06 223 ARG B C 1
ATOM 4072 O O . ARG B 1 223 ? -2.332 5.754 -17.234 1 84.06 223 ARG B O 1
ATOM 4079 N N . ARG B 1 224 ? -0.904 6.973 -15.984 1 80 224 ARG B N 1
ATOM 4080 C CA . ARG B 1 224 ? -0.839 8.062 -16.953 1 80 224 ARG B CA 1
ATOM 4081 C C . ARG B 1 224 ? -0.297 7.574 -18.297 1 80 224 ARG B C 1
ATOM 4083 O O . ARG B 1 224 ? -0.827 7.922 -19.344 1 80 224 ARG B O 1
ATOM 4090 N N . ARG B 1 225 ? 0.695 6.793 -18.25 1 83.5 225 ARG B N 1
ATOM 4091 C CA . ARG B 1 225 ? 1.34 6.32 -19.484 1 83.5 225 ARG B CA 1
ATOM 4092 C C . ARG B 1 225 ? 0.447 5.336 -20.219 1 83.5 225 ARG B C 1
ATOM 4094 O O . ARG B 1 225 ? 0.404 5.336 -21.453 1 83.5 225 ARG B O 1
ATOM 4101 N N . VAL B 1 226 ? -0.247 4.52 -19.469 1 86.06 226 VAL B N 1
ATOM 4102 C CA . VAL B 1 226 ? -1.159 3.562 -20.094 1 86.06 226 VAL B CA 1
ATOM 4103 C C . VAL B 1 226 ? -2.289 4.305 -20.797 1 86.06 226 VAL B C 1
ATOM 4105 O O . VAL B 1 226 ? -2.617 4 -21.953 1 86.06 226 VAL B O 1
ATOM 4108 N N . GLU B 1 227 ? -2.816 5.254 -20.156 1 81.81 227 GLU B N 1
ATOM 4109 C CA . GLU B 1 227 ? -3.906 6.027 -20.734 1 81.81 227 GLU B CA 1
ATOM 4110 C C . GLU B 1 227 ? -3.441 6.777 -21.984 1 81.81 227 GLU B C 1
ATOM 4112 O O . GLU B 1 227 ? -4.16 6.828 -22.984 1 81.81 227 GLU B O 1
ATOM 4117 N N . SER B 1 228 ? -2.256 7.312 -21.891 1 81.19 228 SER B N 1
ATOM 4118 C CA . SER B 1 228 ? -1.69 8 -23.047 1 81.19 228 SER B CA 1
ATOM 4119 C C . SER B 1 228 ? -1.5 7.043 -24.219 1 81.19 228 SER B C 1
ATOM 4121 O O . SER B 1 228 ? -1.779 7.395 -25.375 1 81.19 228 SER B O 1
ATOM 4123 N N . ALA B 1 229 ? -1.036 5.906 -23.891 1 81.94 229 ALA B N 1
ATOM 4124 C CA . ALA B 1 229 ? -0.809 4.902 -24.922 1 81.94 229 ALA B CA 1
ATOM 4125 C C . ALA B 1 229 ? -2.125 4.465 -25.562 1 81.94 229 ALA B C 1
ATOM 4127 O O . ALA B 1 229 ? -2.193 4.262 -26.781 1 81.94 229 ALA B O 1
ATOM 4128 N N . LEU B 1 230 ? -3.098 4.336 -24.734 1 82.81 230 LEU B N 1
ATOM 4129 C CA . LEU B 1 230 ? -4.402 3.928 -25.25 1 82.81 230 LEU B CA 1
ATOM 4130 C C . LEU B 1 230 ? -5.016 5.023 -26.109 1 82.81 230 LEU B C 1
ATOM 4132 O O . LEU B 1 230 ? -5.605 4.738 -27.156 1 82.81 230 LEU B O 1
ATOM 4136 N N . GLN B 1 231 ? -4.863 6.199 -25.688 1 79.38 231 GLN B N 1
ATOM 4137 C CA . GLN B 1 231 ? -5.336 7.328 -26.484 1 79.38 231 GLN B CA 1
ATOM 4138 C C . GLN B 1 231 ? -4.617 7.395 -27.828 1 79.38 231 GLN B C 1
ATOM 4140 O O . GLN B 1 231 ? -5.246 7.629 -28.859 1 79.38 231 GLN B O 1
ATOM 4145 N N . ALA B 1 232 ? -3.387 7.215 -27.797 1 76.38 232 ALA B N 1
ATOM 4146 C CA . ALA B 1 232 ? -2.576 7.23 -29.016 1 76.38 232 ALA B CA 1
ATOM 4147 C C . ALA B 1 232 ? -2.984 6.105 -29.953 1 76.38 232 ALA B C 1
ATOM 4149 O O . ALA B 1 232 ? -2.871 6.234 -31.172 1 76.38 232 ALA B O 1
ATOM 4150 N N . GLY B 1 233 ? -3.457 5.102 -29.297 1 73.94 233 GLY B N 1
ATOM 4151 C CA . GLY B 1 233 ? -3.914 3.965 -30.078 1 73.94 233 GLY B CA 1
ATOM 4152 C C . GLY B 1 233 ? -5.34 4.117 -30.578 1 73.94 233 GLY B C 1
ATOM 4153 O O . GLY B 1 233 ? -5.891 3.201 -31.188 1 73.94 233 GLY B O 1
ATOM 4154 N N . GLY B 1 234 ? -5.914 5.246 -30.25 1 74.12 234 GLY B N 1
ATOM 4155 C CA . GLY B 1 234 ? -7.23 5.551 -30.781 1 74.12 234 GLY B CA 1
ATOM 4156 C C . GLY B 1 234 ? -8.359 5.184 -29.844 1 74.12 234 GLY B C 1
ATOM 4157 O O . GLY B 1 234 ? -9.531 5.258 -30.203 1 74.12 234 GLY B O 1
ATOM 4158 N N . MET B 1 235 ? -7.949 4.684 -28.766 1 69.31 235 MET B N 1
ATOM 4159 C CA . MET B 1 235 ? -8.969 4.309 -27.781 1 69.31 235 MET B CA 1
ATOM 4160 C C . MET B 1 235 ? -9.422 5.52 -26.984 1 69.31 235 MET B C 1
ATOM 4162 O O . MET B 1 235 ? -8.727 5.961 -26.062 1 69.31 235 MET B O 1
ATOM 4166 N N . VAL B 1 236 ? -10.469 6.062 -27.438 1 63.5 236 VAL B N 1
ATOM 4167 C CA . VAL B 1 236 ? -10.961 7.301 -26.844 1 63.5 236 VAL B CA 1
ATOM 4168 C C . VAL B 1 236 ? -12.141 6.996 -25.922 1 63.5 236 VAL B C 1
ATOM 4170 O O . VAL B 1 236 ? -12.5 7.82 -25.078 1 63.5 236 VAL B O 1
ATOM 4173 N N . GLN B 1 237 ? -12.586 5.773 -26 1 64.25 237 GLN B N 1
ATOM 4174 C CA . GLN B 1 237 ? -13.781 5.469 -25.219 1 64.25 237 GLN B CA 1
ATOM 4175 C C . GLN B 1 237 ? -13.445 5.289 -23.75 1 64.25 237 GLN B C 1
ATOM 4177 O O . GLN B 1 237 ? -12.289 5.02 -23.391 1 64.25 237 GLN B O 1
ATOM 4182 N N . SER B 1 238 ? -14.477 5.52 -23 1 75.44 238 SER B N 1
ATOM 4183 C CA . SER B 1 238 ? -14.367 5.27 -21.578 1 75.44 238 SER B CA 1
ATOM 4184 C C . SER B 1 238 ? -14.195 3.783 -21.281 1 75.44 238 SER B C 1
ATOM 4186 O O . SER B 1 238 ? -15.008 2.963 -21.719 1 75.44 238 SER B O 1
ATOM 4188 N N . LEU B 1 239 ? -13.148 3.438 -20.734 1 82.25 239 LEU B N 1
ATOM 4189 C CA . LEU B 1 239 ? -12.844 2.053 -20.391 1 82.25 239 LEU B CA 1
ATOM 4190 C C . LEU B 1 239 ? -13.555 1.638 -19.109 1 82.25 239 LEU B C 1
ATOM 4192 O O . LEU B 1 239 ? -13.828 2.477 -18.25 1 82.25 239 LEU B O 1
ATOM 4196 N N . ASP B 1 240 ? -13.984 0.417 -19.141 1 88.56 240 ASP B N 1
ATOM 4197 C CA . ASP B 1 240 ? -14.367 -0.197 -17.875 1 88.56 240 ASP B CA 1
ATOM 4198 C C . ASP B 1 240 ? -13.141 -0.532 -17.031 1 88.56 240 ASP B C 1
ATOM 4200 O O . ASP B 1 240 ? -12.273 -1.294 -17.453 1 88.56 240 ASP B O 1
ATOM 4204 N N . ILE B 1 241 ? -13.148 0.08 -15.773 1 89.5 241 ILE B N 1
ATOM 4205 C CA . ILE B 1 241 ? -11.883 0.027 -15.055 1 89.5 241 ILE B CA 1
ATOM 4206 C C . ILE B 1 241 ? -12.125 -0.42 -13.617 1 89.5 241 ILE B C 1
ATOM 4208 O O . ILE B 1 241 ? -13.086 0.021 -12.977 1 89.5 241 ILE B O 1
ATOM 4212 N N . VAL B 1 242 ? -11.32 -1.325 -13.164 1 94.25 242 VAL B N 1
ATOM 4213 C CA . VAL B 1 242 ? -11.062 -1.532 -11.742 1 94.25 242 VAL B CA 1
ATOM 4214 C C . VAL B 1 242 ? -9.68 -0.99 -11.375 1 94.25 242 VAL B C 1
ATOM 4216 O O . VAL B 1 242 ? -8.695 -1.286 -12.055 1 94.25 242 VAL B O 1
ATOM 4219 N N . GLU B 1 243 ? -9.633 -0.183 -10.359 1 93.69 243 GLU B N 1
ATOM 4220 C CA . GLU B 1 243 ? -8.375 0.446 -9.977 1 93.69 243 GLU B CA 1
ATOM 4221 C C . GLU B 1 243 ? -7.758 -0.248 -8.766 1 93.69 243 GLU B C 1
ATOM 4223 O O . GLU B 1 243 ? -8.406 -0.399 -7.73 1 93.69 243 GLU B O 1
ATOM 4228 N N . THR B 1 244 ? -6.484 -0.667 -8.914 1 96.75 244 THR B N 1
ATOM 4229 C CA . THR B 1 244 ? -5.754 -1.214 -7.773 1 96.75 244 THR B CA 1
ATOM 4230 C C . THR B 1 244 ? -4.258 -1.256 -8.062 1 96.75 244 THR B C 1
ATOM 4232 O O . THR B 1 244 ? -3.846 -1.458 -9.203 1 96.75 244 THR B O 1
ATOM 4235 N N . ALA B 1 245 ? -3.502 -1.04 -7.031 1 95.12 245 ALA B N 1
ATOM 4236 C CA . ALA B 1 245 ? -2.061 -1.255 -7.125 1 95.12 245 ALA B CA 1
ATOM 4237 C C . ALA B 1 245 ? -1.664 -2.596 -6.512 1 95.12 245 ALA B C 1
ATOM 4239 O O . ALA B 1 245 ? -0.479 -2.934 -6.457 1 95.12 245 ALA B O 1
ATOM 4240 N N . SER B 1 246 ? -2.635 -3.365 -6.078 1 96.94 246 SER B N 1
ATOM 4241 C CA . SER B 1 246 ? -2.385 -4.645 -5.422 1 96.94 246 SER B CA 1
ATOM 4242 C C . SER B 1 246 ? -2.26 -5.773 -6.441 1 96.94 246 SER B C 1
ATOM 4244 O O . SER B 1 246 ? -3.225 -6.098 -7.137 1 96.94 246 SER B O 1
ATOM 4246 N N . ILE B 1 247 ? -1.129 -6.387 -6.422 1 97.75 247 ILE B N 1
ATOM 4247 C CA . ILE B 1 247 ? -0.924 -7.504 -7.332 1 97.75 247 ILE B CA 1
ATOM 4248 C C . ILE B 1 247 ? -1.786 -8.688 -6.898 1 97.75 247 ILE B C 1
ATOM 4250 O O . ILE B 1 247 ? -2.254 -9.461 -7.738 1 97.75 247 ILE B O 1
ATOM 4254 N N . LEU B 1 248 ? -2.055 -8.812 -5.605 1 97.75 248 LEU B N 1
ATOM 4255 C CA . LEU B 1 248 ? -2.941 -9.859 -5.113 1 97.75 248 LEU B CA 1
ATOM 4256 C C . LEU B 1 248 ? -4.348 -9.695 -5.68 1 97.75 248 LEU B C 1
ATOM 4258 O O . LEU B 1 248 ? -4.926 -10.648 -6.207 1 97.75 248 LEU B O 1
ATOM 4262 N N . ALA B 1 249 ? -4.859 -8.492 -5.578 1 98 249 ALA B N 1
ATOM 4263 C CA . ALA B 1 249 ? -6.184 -8.211 -6.125 1 98 249 ALA B CA 1
ATOM 4264 C C . ALA B 1 249 ? -6.207 -8.438 -7.637 1 98 249 ALA B C 1
ATOM 4266 O O . ALA B 1 249 ? -7.152 -9.023 -8.172 1 98 249 ALA B O 1
ATOM 4267 N N . THR B 1 250 ? -5.195 -7.988 -8.281 1 98.25 250 THR B N 1
ATOM 4268 C CA . THR B 1 250 ? -5.102 -8.094 -9.727 1 98.25 250 THR B CA 1
ATOM 4269 C C . THR B 1 250 ? -5.145 -9.555 -10.172 1 98.25 250 THR B C 1
ATOM 4271 O O . THR B 1 250 ? -5.984 -9.938 -10.984 1 98.25 250 THR B O 1
ATOM 4274 N N . THR B 1 251 ? -4.289 -10.367 -9.594 1 97.44 251 THR B N 1
ATOM 4275 C CA . THR B 1 251 ? -4.188 -11.758 -10.039 1 97.44 251 THR B CA 1
ATOM 4276 C C . THR B 1 251 ? -5.422 -12.547 -9.625 1 97.44 251 THR B C 1
ATOM 4278 O O . THR B 1 251 ? -5.863 -13.445 -10.352 1 97.44 251 THR B O 1
ATOM 4281 N N . ALA B 1 252 ? -6.008 -12.242 -8.5 1 97.75 252 ALA B N 1
ATOM 4282 C CA . ALA B 1 252 ? -7.234 -12.914 -8.07 1 97.75 252 ALA B CA 1
ATOM 4283 C C . ALA B 1 252 ? -8.383 -12.633 -9.039 1 97.75 252 ALA B C 1
ATOM 4285 O O . ALA B 1 252 ? -9.125 -13.539 -9.414 1 97.75 252 ALA B O 1
ATOM 4286 N N . MET B 1 253 ? -8.516 -11.375 -9.414 1 97.94 253 MET B N 1
ATOM 4287 C CA . MET B 1 253 ? -9.586 -11 -10.336 1 97.94 253 MET B CA 1
ATOM 4288 C C . MET B 1 253 ? -9.352 -11.594 -11.719 1 97.94 253 MET B C 1
ATOM 4290 O O . MET B 1 253 ? -10.289 -12.039 -12.383 1 97.94 253 MET B O 1
ATOM 4294 N N . LEU B 1 254 ? -8.094 -11.609 -12.195 1 98.19 254 LEU B N 1
ATOM 4295 C CA . LEU B 1 254 ? -7.781 -12.219 -13.484 1 98.19 254 LEU B CA 1
ATOM 4296 C C . LEU B 1 254 ? -8.164 -13.688 -13.5 1 98.19 254 LEU B C 1
ATOM 4298 O O . LEU B 1 254 ? -8.805 -14.164 -14.445 1 98.19 254 LEU B O 1
ATOM 4302 N N . GLU B 1 255 ? -7.766 -14.391 -12.461 1 96.88 255 GLU B N 1
ATOM 4303 C CA . GLU B 1 255 ? -8.023 -15.82 -12.375 1 96.88 255 GLU B CA 1
ATOM 4304 C C . GLU B 1 255 ? -9.508 -16.125 -12.547 1 96.88 255 GLU B C 1
ATOM 4306 O O . GLU B 1 255 ? -9.867 -17.141 -13.156 1 96.88 255 GLU B O 1
ATOM 4311 N N . ALA B 1 256 ? -10.336 -15.266 -12.109 1 96.19 256 ALA B N 1
ATOM 4312 C CA . ALA B 1 256 ? -11.758 -15.555 -12 1 96.19 256 ALA B CA 1
ATOM 4313 C C . ALA B 1 256 ? -12.547 -14.844 -13.094 1 96.19 256 ALA B C 1
ATOM 4315 O O . ALA B 1 256 ? -13.781 -14.789 -13.047 1 96.19 256 ALA B O 1
ATOM 4316 N N . SER B 1 257 ? -11.852 -14.234 -14.078 1 97.38 257 SER B N 1
ATOM 4317 C CA . SER B 1 257 ? -12.586 -13.438 -15.055 1 97.38 257 SER B CA 1
ATOM 4318 C C . SER B 1 257 ? -11.805 -13.305 -16.359 1 97.38 257 SER B C 1
ATOM 4320 O O . SER B 1 257 ? -10.766 -13.953 -16.531 1 97.38 257 SER B O 1
ATOM 4322 N N . GLU B 1 258 ? -12.336 -12.492 -17.25 1 96.75 258 GLU B N 1
ATOM 4323 C CA . GLU B 1 258 ? -11.672 -12.195 -18.516 1 96.75 258 GLU B CA 1
ATOM 4324 C C . GLU B 1 258 ? -11.047 -10.805 -18.5 1 96.75 258 GLU B C 1
ATOM 4326 O O . GLU B 1 258 ? -10.742 -10.242 -19.547 1 96.75 258 GLU B O 1
ATOM 4331 N N . MET B 1 259 ? -10.938 -10.281 -17.281 1 97.38 259 MET B N 1
ATOM 4332 C CA . MET B 1 259 ? -10.305 -8.969 -17.156 1 97.38 259 MET B CA 1
ATOM 4333 C C . MET B 1 259 ? -8.852 -9.016 -17.609 1 97.38 259 MET B C 1
ATOM 4335 O O . MET B 1 259 ? -8.258 -10.094 -17.719 1 97.38 259 MET B O 1
ATOM 4339 N N . ILE B 1 260 ? -8.328 -7.84 -17.922 1 97.62 260 ILE B N 1
ATOM 4340 C CA . ILE B 1 260 ? -6.918 -7.707 -18.281 1 97.62 260 ILE B CA 1
ATOM 4341 C C . ILE B 1 260 ? -6.266 -6.629 -17.422 1 97.62 260 ILE B C 1
ATOM 4343 O O . ILE B 1 260 ? -6.953 -5.766 -16.859 1 97.62 260 ILE B O 1
ATOM 4347 N N . ALA B 1 261 ? -4.961 -6.742 -17.281 1 97.94 261 ALA B N 1
ATOM 4348 C CA . ALA B 1 261 ? -4.207 -5.797 -16.453 1 97.94 261 ALA B CA 1
ATOM 4349 C C . ALA B 1 261 ? -2.883 -5.43 -17.125 1 97.94 261 ALA B C 1
ATOM 4351 O O . ALA B 1 261 ? -2.416 -6.133 -18.016 1 97.94 261 ALA B O 1
ATOM 4352 N N . VAL B 1 262 ? -2.332 -4.316 -16.688 1 96.06 262 VAL B N 1
ATOM 4353 C CA . VAL B 1 262 ? -1.017 -3.885 -17.156 1 96.06 262 VAL B CA 1
ATOM 4354 C C . VAL B 1 262 ? -0.013 -3.965 -16 1 96.06 262 VAL B C 1
ATOM 4356 O O . VAL B 1 262 ? -0.243 -3.406 -14.93 1 96.06 262 VAL B O 1
ATOM 4359 N N . VAL B 1 263 ? 1.069 -4.695 -16.25 1 96.44 263 VAL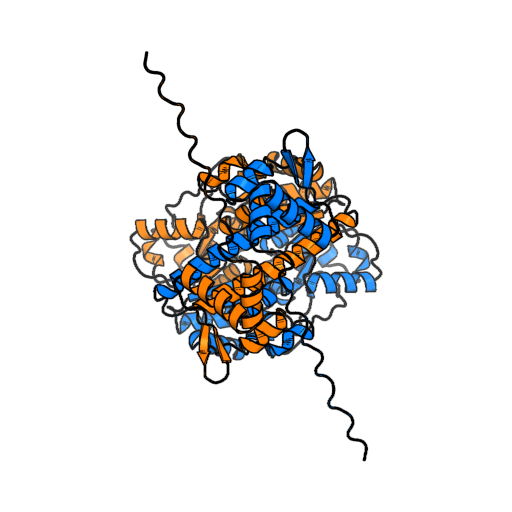 B N 1
ATOM 4360 C CA . VAL B 1 263 ? 2.117 -4.816 -15.242 1 96.44 263 VAL B CA 1
ATOM 4361 C C . VAL B 1 263 ? 3.488 -4.773 -15.914 1 96.44 263 VAL B C 1
ATOM 4363 O O . VAL B 1 263 ? 3.6 -4.961 -17.125 1 96.44 263 VAL B O 1
ATOM 4366 N N . PRO B 1 264 ? 4.551 -4.488 -15.117 1 94.38 264 PRO B N 1
ATOM 4367 C CA . PRO B 1 264 ? 5.898 -4.602 -15.672 1 94.38 264 PRO B CA 1
ATOM 4368 C C . PRO B 1 264 ? 6.227 -6.02 -16.141 1 94.38 264 PRO B C 1
ATOM 4370 O O . PRO B 1 264 ? 5.738 -6.992 -15.57 1 94.38 264 PRO B O 1
ATOM 4373 N N . ASN B 1 265 ? 7.098 -6.086 -17.078 1 94.06 265 ASN B N 1
ATOM 4374 C CA . ASN B 1 265 ? 7.477 -7.359 -17.672 1 94.06 265 ASN B CA 1
ATOM 4375 C C . ASN B 1 265 ? 7.977 -8.344 -16.625 1 94.06 265 ASN B C 1
ATOM 4377 O O . ASN B 1 265 ? 7.617 -9.523 -16.641 1 94.06 265 ASN B O 1
ATOM 4381 N N . ASP B 1 266 ? 8.789 -7.887 -15.695 1 94.44 266 ASP B N 1
ATOM 4382 C CA . ASP B 1 266 ? 9.359 -8.773 -14.695 1 94.44 266 ASP B CA 1
ATOM 4383 C C . ASP B 1 266 ? 8.273 -9.375 -13.805 1 94.44 266 ASP B C 1
ATOM 4385 O O . ASP B 1 266 ? 8.375 -10.523 -13.375 1 94.44 266 ASP B O 1
ATOM 4389 N N . VAL B 1 267 ? 7.277 -8.625 -13.562 1 97.25 267 VAL B N 1
ATOM 4390 C CA . VAL B 1 267 ? 6.152 -9.094 -12.766 1 97.25 267 VAL B CA 1
ATOM 4391 C C . VAL B 1 267 ? 5.305 -10.062 -13.578 1 97.25 267 VAL B C 1
ATOM 4393 O O . VAL B 1 267 ? 4.887 -11.109 -13.078 1 97.25 267 VAL B O 1
ATOM 4396 N N . ALA B 1 268 ? 5.066 -9.711 -14.844 1 97.56 268 ALA B N 1
ATOM 4397 C CA . ALA B 1 268 ? 4.324 -10.594 -15.734 1 97.56 268 ALA B CA 1
ATOM 4398 C C . ALA B 1 268 ? 4.988 -11.961 -15.828 1 97.56 268 ALA B C 1
ATOM 4400 O O . ALA B 1 268 ? 4.328 -12.992 -15.664 1 97.56 268 ALA B O 1
ATOM 4401 N N . GLN B 1 269 ? 6.273 -11.961 -16.031 1 96.56 269 GLN B N 1
ATOM 4402 C CA . GLN B 1 269 ? 7.012 -13.203 -16.188 1 96.56 269 GLN B CA 1
ATOM 4403 C C . GLN B 1 269 ? 7.023 -14.008 -14.898 1 96.56 269 GLN B C 1
ATOM 4405 O O . GLN B 1 269 ? 6.941 -15.242 -14.922 1 96.56 269 GLN B O 1
ATOM 4410 N N . HIS B 1 270 ? 7.102 -13.289 -13.82 1 96.44 270 HIS B N 1
ATOM 4411 C CA . HIS B 1 270 ? 7.102 -13.93 -12.516 1 96.44 270 HIS B CA 1
ATOM 4412 C C . HIS B 1 270 ? 5.852 -14.781 -12.312 1 96.44 270 HIS B C 1
ATOM 4414 O O . HIS B 1 270 ? 5.945 -15.953 -11.938 1 96.44 270 HIS B O 1
ATOM 4420 N N . TYR B 1 271 ? 4.746 -14.297 -12.633 1 97.44 271 TYR B N 1
ATOM 4421 C CA . TYR B 1 271 ? 3.494 -15.008 -12.391 1 97.44 271 TYR B CA 1
ATOM 4422 C C . TYR B 1 271 ? 3.174 -15.953 -13.547 1 97.44 271 TYR B C 1
ATOM 4424 O O . TYR B 1 271 ? 2.553 -17 -13.344 1 97.44 271 TYR B O 1
ATOM 4432 N N . ALA B 1 272 ? 3.631 -15.633 -14.75 1 97.56 272 ALA B N 1
ATOM 4433 C CA . ALA B 1 272 ? 3.4 -16.5 -15.906 1 97.56 272 ALA B CA 1
ATOM 4434 C C . ALA B 1 272 ? 4.125 -17.828 -15.742 1 97.56 272 ALA B C 1
ATOM 4436 O O . ALA B 1 272 ? 3.625 -18.875 -16.172 1 97.56 272 ALA B O 1
ATOM 4437 N N . ARG B 1 273 ? 5.254 -17.812 -15.148 1 96.19 273 ARG B N 1
ATOM 4438 C CA . ARG B 1 273 ? 6.039 -19.016 -14.938 1 96.19 273 ARG B CA 1
ATOM 4439 C C . ARG B 1 273 ? 5.277 -20.031 -14.086 1 96.19 273 ARG B C 1
ATOM 4441 O O . ARG B 1 273 ? 5.492 -21.234 -14.211 1 96.19 273 ARG B O 1
ATOM 4448 N N . TYR B 1 274 ? 4.344 -19.594 -13.297 1 96.25 274 TYR B N 1
ATOM 4449 C CA . TYR B 1 274 ? 3.568 -20.469 -12.438 1 96.25 274 TYR B CA 1
ATOM 4450 C C . TYR B 1 274 ? 2.211 -20.797 -13.055 1 96.25 274 TYR B C 1
ATOM 4452 O O . TYR B 1 274 ? 1.379 -21.453 -12.43 1 96.25 274 TYR B O 1
ATOM 4460 N N . GLY B 1 275 ? 1.995 -20.219 -14.188 1 96.44 275 GLY B N 1
ATOM 4461 C CA . GLY B 1 275 ? 0.729 -20.469 -14.859 1 96.44 275 GLY B CA 1
ATOM 4462 C C . GLY B 1 275 ? -0.423 -19.672 -14.266 1 96.44 275 GLY B C 1
ATOM 4463 O O . GLY B 1 275 ? -1.587 -20.047 -14.422 1 96.44 275 GLY B O 1
ATOM 4464 N N . MET B 1 276 ? -0.098 -18.641 -13.586 1 96.44 276 MET B N 1
ATOM 4465 C CA . MET B 1 276 ? -1.141 -17.844 -12.953 1 96.44 276 MET B CA 1
ATOM 4466 C C . MET B 1 276 ? -1.742 -16.859 -13.953 1 96.44 276 MET B C 1
ATOM 4468 O O . MET B 1 276 ? -2.926 -16.531 -13.867 1 96.44 276 MET B O 1
ATOM 4472 N N . VAL B 1 277 ? -0.836 -16.391 -14.859 1 98.12 277 VAL B N 1
ATOM 4473 C CA . VAL B 1 277 ? -1.298 -15.414 -15.852 1 98.12 277 VAL B CA 1
ATOM 4474 C C . VAL B 1 277 ? -0.688 -15.742 -17.203 1 98.12 277 VAL B C 1
ATOM 4476 O O . VAL B 1 277 ? 0.227 -16.562 -17.312 1 98.12 277 VAL B O 1
ATOM 4479 N N . ALA B 1 278 ? -1.267 -15.164 -18.219 1 98.44 278 ALA B N 1
ATOM 4480 C CA . ALA B 1 278 ? -0.732 -15.18 -19.578 1 98.44 278 ALA B CA 1
ATOM 4481 C C . ALA B 1 278 ? -0.447 -13.773 -20.078 1 98.44 278 ALA B C 1
ATOM 4483 O O . ALA B 1 278 ? -1.219 -12.844 -19.828 1 98.44 278 ALA B O 1
ATOM 4484 N N . VAL B 1 279 ? 0.668 -13.648 -20.781 1 97.81 279 VAL B N 1
ATOM 4485 C CA . VAL B 1 279 ? 1 -12.375 -21.422 1 97.81 279 VAL B CA 1
ATOM 4486 C C . VAL B 1 279 ? 0.339 -12.297 -22.797 1 97.81 279 VAL B C 1
ATOM 4488 O O . VAL B 1 279 ? 0.522 -13.188 -23.641 1 97.81 279 VAL B O 1
ATOM 4491 N N . LEU B 1 280 ? -0.478 -11.273 -23 1 97.69 280 LEU B N 1
ATOM 4492 C CA . LEU B 1 280 ? -1.126 -11.109 -24.297 1 97.69 280 LEU B CA 1
ATOM 4493 C C . LEU B 1 280 ? -0.128 -10.641 -25.359 1 97.69 280 LEU B C 1
ATOM 4495 O O . LEU B 1 280 ? 0.739 -9.812 -25.062 1 97.69 280 LEU B O 1
ATOM 4499 N N . PRO B 1 281 ? -0.25 -11.164 -26.5 1 96.06 281 PRO B N 1
ATOM 4500 C CA . PRO B 1 281 ? 0.689 -10.812 -27.562 1 96.06 281 PRO B CA 1
ATOM 4501 C C . PRO B 1 281 ? 0.359 -9.477 -28.219 1 96.06 281 PRO B C 1
ATOM 4503 O O . PRO B 1 281 ? 0.15 -9.414 -29.438 1 96.06 281 PRO B O 1
ATOM 4506 N N . VAL B 1 282 ? 0.339 -8.453 -27.469 1 91.19 282 VAL B N 1
ATOM 4507 C CA . VAL B 1 282 ? 0.1 -7.098 -27.953 1 91.19 282 VAL B CA 1
ATOM 4508 C C . VAL B 1 282 ? 1.072 -6.133 -27.281 1 91.19 282 VAL B C 1
ATOM 4510 O O . VAL B 1 282 ? 1.358 -6.258 -26.094 1 91.19 282 VAL B O 1
ATOM 4513 N N . GLU B 1 283 ? 1.61 -5.324 -28.078 1 83.75 283 GLU B N 1
ATOM 4514 C CA . GLU B 1 283 ? 2.572 -4.359 -27.547 1 83.75 283 GLU B CA 1
ATOM 4515 C C . GLU B 1 283 ? 1.878 -3.078 -27.094 1 83.75 283 GLU B C 1
ATOM 4517 O O . GLU B 1 283 ? 0.956 -2.598 -27.75 1 83.75 283 GLU B O 1
ATOM 4522 N N . LEU B 1 284 ? 2.137 -2.711 -25.938 1 83.31 284 LEU B N 1
ATOM 4523 C CA . LEU B 1 284 ? 1.754 -1.377 -25.5 1 83.31 284 LEU B CA 1
ATOM 4524 C C . LEU B 1 284 ? 2.811 -0.349 -25.891 1 83.31 284 LEU B C 1
ATOM 4526 O O . LEU B 1 284 ? 3.975 -0.473 -25.5 1 83.31 284 LEU B O 1
ATOM 4530 N N . PRO B 1 285 ? 2.461 0.53 -26.797 1 77.81 285 PRO B N 1
ATOM 4531 C CA . PRO B 1 285 ? 3.447 1.522 -27.219 1 77.81 285 PRO B CA 1
ATOM 4532 C C . PRO B 1 285 ? 3.809 2.516 -26.125 1 77.81 285 PRO B C 1
ATOM 4534 O O . PRO B 1 285 ? 3.438 3.689 -26.203 1 77.81 285 PRO B O 1
ATOM 4537 N N . LEU B 1 286 ? 4.363 1.954 -25.109 1 76.81 286 LEU B N 1
ATOM 4538 C CA . LEU B 1 286 ? 4.719 2.797 -23.984 1 76.81 286 LEU B CA 1
ATOM 4539 C C . LEU B 1 286 ? 6.113 2.453 -23.469 1 76.81 286 LEU B C 1
ATOM 4541 O O . LEU B 1 286 ? 6.48 1.279 -23.391 1 76.81 286 LEU B O 1
ATOM 4545 N N . ALA B 1 287 ? 7 3.441 -23.562 1 70.06 287 ALA B N 1
ATOM 4546 C CA . ALA B 1 287 ? 8.289 3.316 -22.891 1 70.06 287 ALA B CA 1
ATOM 4547 C C . ALA B 1 287 ? 8.297 4.094 -21.578 1 70.06 287 ALA B C 1
ATOM 4549 O O . ALA B 1 287 ? 7.973 5.285 -21.547 1 70.06 287 ALA B O 1
ATOM 4550 N N . MET B 1 288 ? 8.414 3.314 -20.562 1 77.44 288 MET B N 1
ATOM 4551 C CA . MET B 1 288 ? 8.5 3.979 -19.25 1 77.44 288 MET B CA 1
ATOM 4552 C C . MET B 1 288 ? 9.891 4.559 -19.031 1 77.44 288 MET B C 1
ATOM 4554 O O . MET B 1 288 ? 10.867 4.078 -19.609 1 77.44 288 MET B O 1
ATOM 4558 N N . ALA B 1 289 ? 9.852 5.66 -18.281 1 73.19 289 ALA B N 1
ATOM 4559 C CA . ALA B 1 289 ? 11.148 6.207 -17.891 1 73.19 289 ALA B CA 1
ATOM 4560 C C . ALA B 1 289 ? 11.984 5.16 -17.172 1 73.19 289 ALA B C 1
ATOM 4562 O O . ALA B 1 289 ? 11.453 4.207 -16.594 1 73.19 289 ALA B O 1
ATOM 4563 N N . ASN B 1 290 ? 13.25 5.371 -17.203 1 79.56 290 ASN B N 1
ATOM 4564 C CA . ASN B 1 290 ? 14.188 4.465 -16.547 1 79.56 290 ASN B CA 1
ATOM 4565 C C . ASN B 1 290 ? 13.953 4.414 -15.031 1 79.56 290 ASN B C 1
ATOM 4567 O O . ASN B 1 290 ? 13.625 5.43 -14.422 1 79.56 290 ASN B O 1
ATOM 4571 N N . LEU B 1 291 ? 14.039 3.24 -14.578 1 89.12 291 LEU B N 1
ATOM 4572 C CA . LEU B 1 291 ? 14.039 3.037 -13.133 1 89.12 291 LEU B CA 1
ATOM 4573 C C . LEU B 1 291 ? 15.406 3.359 -12.539 1 89.12 291 LEU B C 1
ATOM 4575 O O . LEU B 1 291 ? 16.422 3.326 -13.242 1 89.12 291 LEU B O 1
ATOM 4579 N N . GLY B 1 292 ? 15.367 3.76 -11.367 1 91.38 292 GLY B N 1
ATOM 4580 C CA . GLY B 1 292 ? 16.609 3.99 -10.648 1 91.38 292 GLY B CA 1
ATOM 4581 C C . GLY B 1 292 ? 16.469 3.869 -9.141 1 91.38 292 GLY B C 1
ATOM 4582 O O . GLY B 1 292 ? 15.375 3.605 -8.641 1 91.38 292 GLY B O 1
ATOM 4583 N N . VAL B 1 293 ? 17.641 3.955 -8.539 1 94.88 293 VAL B N 1
ATOM 4584 C CA . VAL B 1 293 ? 17.703 4.039 -7.082 1 94.88 293 VAL B CA 1
ATOM 4585 C C . VAL B 1 293 ? 17.781 5.5 -6.652 1 94.88 293 VAL B C 1
ATOM 4587 O O . VAL B 1 293 ? 18.641 6.25 -7.129 1 94.88 293 VAL B O 1
ATOM 4590 N N . LEU B 1 294 ? 16.828 5.848 -5.82 1 93.5 294 LEU B N 1
ATOM 4591 C CA . LEU B 1 294 ? 16.75 7.223 -5.34 1 93.5 294 LEU B CA 1
ATOM 4592 C C . LEU B 1 294 ? 17.016 7.293 -3.84 1 93.5 294 LEU B C 1
ATOM 4594 O O . LEU B 1 294 ? 16.453 6.508 -3.072 1 93.5 294 LEU B O 1
ATOM 4598 N N . THR B 1 295 ? 17.891 8.219 -3.451 1 92.31 295 THR B N 1
ATOM 4599 C CA . THR B 1 295 ? 18.156 8.531 -2.049 1 92.31 295 THR B CA 1
ATOM 4600 C C . THR B 1 295 ? 18.188 10.039 -1.829 1 92.31 295 THR B C 1
ATOM 4602 O O . THR B 1 295 ? 18.297 10.805 -2.785 1 92.31 295 THR B O 1
ATOM 4605 N N . LEU B 1 296 ? 18.031 10.383 -0.61 1 82.56 296 LEU B N 1
ATOM 4606 C CA . LEU B 1 296 ? 18.094 11.805 -0.292 1 82.56 296 LEU B CA 1
ATOM 4607 C C . LEU B 1 296 ? 19.531 12.305 -0.291 1 82.56 296 LEU B C 1
ATOM 4609 O O . LEU B 1 296 ? 20.406 11.703 0.35 1 82.56 296 LEU B O 1
ATOM 4613 N N . ARG B 1 297 ? 19.703 13.391 -0.932 1 82.31 297 ARG B N 1
ATOM 4614 C CA . ARG B 1 297 ? 21.031 13.969 -0.991 1 82.31 297 ARG B CA 1
ATOM 4615 C C . ARG B 1 297 ? 21.438 14.555 0.359 1 82.31 297 ARG B C 1
ATOM 4617 O O . ARG B 1 297 ? 22.609 14.516 0.73 1 82.31 297 ARG B O 1
ATOM 4624 N N . SER B 1 298 ? 20.5 15.07 1.029 1 69.12 298 SER B N 1
ATOM 4625 C CA . SER B 1 298 ? 20.75 15.812 2.26 1 69.12 298 SER B CA 1
ATOM 4626 C C . SER B 1 298 ? 20.984 14.867 3.436 1 69.12 298 SER B C 1
ATOM 4628 O O . SER B 1 298 ? 21.406 15.305 4.512 1 69.12 298 SER B O 1
ATOM 4630 N N . ARG B 1 299 ? 20.797 13.617 3.281 1 70.88 299 ARG B N 1
ATOM 4631 C CA . ARG B 1 299 ? 20.938 12.656 4.363 1 70.88 299 ARG B CA 1
ATOM 4632 C C . ARG B 1 299 ? 22.047 11.648 4.055 1 70.88 299 ARG B C 1
ATOM 4634 O O . ARG B 1 299 ? 21.984 10.93 3.059 1 70.88 299 ARG B O 1
ATOM 4641 N N . PRO B 1 300 ? 23 11.68 4.895 1 75.31 300 PRO B N 1
ATOM 4642 C CA . PRO B 1 300 ? 24.047 10.664 4.684 1 75.31 300 PRO B CA 1
ATOM 4643 C C . PRO B 1 300 ? 23.516 9.242 4.84 1 75.31 300 PRO B C 1
ATOM 4645 O O . PRO B 1 300 ? 22.656 8.984 5.691 1 75.31 300 PRO B O 1
ATOM 4648 N N . ASN B 1 301 ? 24.094 8.406 4.086 1 84.5 301 ASN B N 1
ATOM 4649 C CA . ASN B 1 301 ? 23.688 7 4.156 1 84.5 301 ASN B CA 1
ATOM 4650 C C . ASN B 1 301 ? 24.172 6.348 5.449 1 84.5 301 ASN B C 1
ATOM 4652 O O . ASN B 1 301 ? 25.297 6.602 5.898 1 84.5 301 ASN B O 1
ATOM 4656 N N . SER B 1 302 ? 23.297 5.59 6.094 1 81.19 302 SER B N 1
ATOM 4657 C CA . SER B 1 302 ? 23.75 4.684 7.141 1 81.19 302 SER B CA 1
ATOM 4658 C C . SER B 1 302 ? 24.594 3.555 6.559 1 81.19 302 SER B C 1
ATOM 4660 O O . SER B 1 302 ? 24.594 3.324 5.348 1 81.19 302 SER B O 1
ATOM 4662 N N . VAL B 1 303 ? 25.375 2.865 7.43 1 83.5 303 VAL B N 1
ATOM 4663 C CA . VAL B 1 303 ? 26.156 1.708 7.008 1 83.5 303 VAL B CA 1
ATOM 4664 C C . VAL B 1 303 ? 25.219 0.646 6.418 1 83.5 303 VAL B C 1
ATOM 4666 O O . VAL B 1 303 ? 25.547 0.031 5.398 1 83.5 303 VAL B O 1
ATOM 4669 N N . ALA B 1 304 ? 24.094 0.491 7.043 1 87.31 304 ALA B N 1
ATOM 4670 C CA . ALA B 1 304 ? 23.109 -0.491 6.586 1 87.31 304 ALA B CA 1
ATOM 4671 C C . ALA B 1 304 ? 22.609 -0.16 5.184 1 87.31 304 ALA B C 1
ATOM 4673 O O . ALA B 1 304 ? 22.5 -1.045 4.332 1 87.31 304 ALA B O 1
ATOM 4674 N N . LEU B 1 305 ? 22.344 1.088 4.914 1 91.62 305 LEU B N 1
ATOM 4675 C CA . LEU B 1 305 ? 21.875 1.507 3.596 1 91.62 305 LEU B CA 1
ATOM 4676 C C . LEU B 1 305 ? 22.969 1.333 2.551 1 91.62 305 LEU B C 1
ATOM 4678 O O . LEU B 1 305 ? 22.734 0.8 1.467 1 91.62 305 LEU B O 1
ATOM 4682 N N . ASP B 1 306 ? 24.172 1.732 2.9 1 91.62 306 ASP B N 1
ATOM 4683 C CA . ASP B 1 306 ? 25.297 1.591 1.98 1 91.62 306 ASP B CA 1
ATOM 4684 C C . ASP B 1 306 ? 25.5 0.128 1.596 1 91.62 306 ASP B C 1
ATOM 4686 O O . ASP B 1 306 ? 25.797 -0.179 0.436 1 91.62 306 ASP B O 1
ATOM 4690 N N . THR B 1 307 ? 25.406 -0.678 2.557 1 92.5 307 THR B N 1
ATOM 4691 C CA . THR B 1 307 ? 25.578 -2.107 2.316 1 92.5 307 THR B CA 1
ATOM 4692 C C . THR B 1 307 ? 24.516 -2.623 1.356 1 92.5 307 THR B C 1
ATOM 4694 O O . THR B 1 307 ? 24.812 -3.355 0.413 1 92.5 307 THR B O 1
ATOM 4697 N N . LEU B 1 308 ? 23.25 -2.258 1.532 1 94.75 308 LEU B N 1
ATOM 4698 C CA . LEU B 1 308 ? 22.188 -2.686 0.64 1 94.75 308 LEU B CA 1
ATOM 4699 C C . LEU B 1 308 ? 22.406 -2.15 -0.771 1 94.75 308 LEU B C 1
ATOM 4701 O O . LEU B 1 308 ? 22.188 -2.867 -1.752 1 94.75 308 LEU B O 1
ATOM 4705 N N . LEU B 1 309 ? 22.828 -0.926 -0.856 1 95.31 309 LEU B N 1
ATOM 4706 C CA . LEU B 1 309 ? 23.109 -0.316 -2.152 1 95.31 309 LEU B CA 1
ATOM 4707 C C . LEU B 1 309 ? 24.203 -1.081 -2.893 1 95.31 309 LEU B C 1
ATOM 4709 O O . LEU B 1 309 ? 24.125 -1.256 -4.113 1 95.31 309 LEU B O 1
ATOM 4713 N N . ARG B 1 310 ? 25.172 -1.52 -2.193 1 94.75 310 ARG B N 1
ATOM 4714 C CA . ARG B 1 310 ? 26.234 -2.314 -2.793 1 94.75 310 ARG B CA 1
ATOM 4715 C C . ARG B 1 310 ? 25.703 -3.617 -3.369 1 94.75 310 ARG B C 1
ATOM 4717 O O . ARG B 1 310 ? 26.031 -3.996 -4.492 1 94.75 310 ARG B O 1
ATOM 4724 N N . TYR B 1 311 ? 24.844 -4.262 -2.631 1 95 311 TYR B N 1
ATOM 4725 C CA . TYR B 1 311 ? 24.25 -5.508 -3.113 1 95 311 TYR B CA 1
ATOM 4726 C C . TYR B 1 311 ? 23.359 -5.254 -4.316 1 95 311 TYR B C 1
ATOM 4728 O O . TYR B 1 311 ? 23.281 -6.074 -5.234 1 95 311 TYR B O 1
ATOM 4736 N N . LEU B 1 312 ? 22.625 -4.105 -4.305 1 94.38 312 LEU B N 1
ATOM 4737 C CA . LEU B 1 312 ? 21.75 -3.764 -5.418 1 94.38 312 LEU B CA 1
ATOM 4738 C C . LEU B 1 312 ? 22.562 -3.512 -6.688 1 94.38 312 LEU B C 1
ATOM 4740 O O . LEU B 1 312 ? 22.172 -3.963 -7.77 1 94.38 312 LEU B O 1
ATOM 4744 N N . ARG B 1 313 ? 23.719 -2.895 -6.551 1 91.69 313 ARG B N 1
ATOM 4745 C CA . ARG B 1 313 ? 24.594 -2.57 -7.672 1 91.69 313 ARG B CA 1
ATOM 4746 C C . ARG B 1 313 ? 25.219 -3.828 -8.258 1 91.69 313 ARG B C 1
ATOM 4748 O O . ARG B 1 313 ? 25.547 -3.875 -9.445 1 91.69 313 ARG B O 1
ATOM 4755 N N . ALA B 1 314 ? 25.375 -4.812 -7.523 1 89.31 314 ALA B N 1
ATOM 4756 C CA . ALA B 1 314 ? 26.031 -6.051 -7.93 1 89.31 314 ALA B CA 1
ATOM 4757 C C . ALA B 1 314 ? 25.094 -6.93 -8.758 1 89.31 314 ALA B C 1
ATOM 4759 O O . ALA B 1 314 ? 25.531 -7.922 -9.344 1 89.31 314 ALA B O 1
ATOM 4760 N N . GLN B 1 315 ? 23.812 -6.531 -8.719 1 83.38 315 GLN B N 1
ATOM 4761 C CA . GLN B 1 315 ? 22.859 -7.352 -9.461 1 83.38 315 GLN B CA 1
ATOM 4762 C C . GLN B 1 315 ? 22.875 -7.008 -10.945 1 83.38 315 GLN B C 1
ATOM 4764 O O . GLN B 1 315 ? 22.719 -7.887 -11.797 1 83.38 315 GLN B O 1
#

Radius of gyration: 25.12 Å; Cα contacts (8 Å, |Δi|>4): 1197; chains: 2; bounding box: 64×82×83 Å

Foldseek 3Di:
DDPPPPDPPPPQDPPPPPLADLVRLQLLQLCVVPQALCRSQVVSVHHSVVSVVSQVSSCVVVVHRQWDDDPVGIDGDPNSVVSSVVSVVVVVVVVVVVVVVVVVVVCQVEEAEEEEEPQCCVPLQVQLVVVLCVVPVSYYYHYDYDFCLPVVVCQVVVVGQKYWYFDDDPSSPVFKDKDFDPDWWFKFKKAFQPQPQLPDDPDEPVVCQAAEEEEADPPGPRRVQQVVLCVVSVNPDDGHYDHDSDPVVVLVDRNVDGYMYMDTPNVRVVCVVVRSIGTGPYGRPGTGGTITMIGGPVDDDDPSRVSSVVSSVVD/DDPPPPDPPPDPDPPPPPLADLVRLQLLQLCVVPQALCRSQVVSVHHSVVSVVSQVSSCVVVVHRQWDDDPVGIDGDPNSVVSNVVSVVVVVVVVVVVVVVVVVVVCQVEEAEEEEEPQCCVPLQVQLVVVLCVVPVSYHYHYDYDFCLPVVVCQVVVVGQKYWYFDDDPSSPVQKDKDFDPDWWFKFKKAFQPQPQLPDDPDEPVVCQAAEEEEADPRGPRRVQQVVLCVVSVNPDDGHYDHDSDPVVVLVDRNVDGYMYMDTPNVRVVCVVVRSIGTGPYGRPGTGGTITMIGGPVDDDDPSRVSSVVSSVVD

Nearest PDB structures (foldseek):
  7d98-assembly1_Q  TM=5.341E-01  e=2.696E-20  Cupriavidus necator
  1ixc-assembly1_B-2  TM=5.415E-01  e=5.008E-20  Cupriavidus necator
  6g1d-assembly1_A  TM=5.196E-01  e=8.744E-20  Corynebacterium glutamicum
  6g4r-assembly1_B  TM=5.116E-01  e=1.253E-18  Corynebacterium glutamicum
  6g1b-assembly1_B-2  TM=4.524E-01  e=6.670E-18  Corynebacterium glutamicum

pLDDT: mean 81.28, std 16.82, range [28.38, 98.69]

Secondary structure (DSSP, 8-state):
------------------SS-HHHHHHHHHHHHHS-HHHHHHHTTS-HHHHHHHHHHHHHHHTS--EEEETTEEEE-HHHHHHHHHHHHHHHHHHHHHHHHHHHHTT-S-EEEEEE-STTIIIIIHHHHHHHHHH-TTSEEEEEE--HHHHHHHHHTTS-SEEEEEPPPGGGGGGEEEEEPSSPBPEEEEEETT-GGGG-SS--GGGGTTSEEEEPPTT-HHHHHHHHHHHHTT--SPPEEEEE--HHHHHHHHHTSS-EEEEEHHHHHHHHTTTSEEE-S------BPPEEEEEETTSPPPHHHHHHHHHHHT-/------------------SS-HHHHHHHHHHHHHS-HHHHHHHTTS-HHHHHHHHHHHHHHHTS--EEEETTEEEE-HHHHHHHHHHHHHHHHHHHHHHHHHHHHTT-S-EEEEEE-STTIIIIIHHHHHHHHHH-TTSEEEEEE--HHHHHHHHHTTS-SEEEEEPPPGGGGGGEEEEEPSSPBPEEEEEETT-GGGG-SS--GGGGTTSEEEEPPTT-HHHHHHHHHHHHTT--SPPEEEEE--HHHHHHHHHTSS-EEEEEHHHHHHHHTTTSEEE-S------BPPEEEEEETTSPPPHHHHHHHHHHHT-

InterPro domains:
  IPR000847 LysR, HTH, N-terminal domain [PF00126] (23-81)
  IPR000847 LysR, HTH, N-terminal domain [PR00039] (37-48)
  IPR000847 LysR, HTH, N-terminal domain [PR00039] (48-58)
  IPR000847 LysR, HTH, N-terminal domain [PR00039] (58-69)
  IPR000847 LysR, HTH, N-terminal domain [PS50931] (20-77)
  IPR005119 LysR, substrate-binding [PF03466] (107-314)
  IPR036388 Winged helix-like DNA-binding domain superfamily [G3DSA:1.10.10.10] (21-109)
  IPR036390 Winged helix DNA-binding domain superfamily [SSF46785] (20-121)
  IPR050950 HTH-type LysR transcriptional regulators [PTHR30419] (20-314)